Protein AF-A0A8J3ET10-F1 (afdb_monomer_lite)

Sequence (420 aa):
MDEQVLASHVDAIHGLALDAFTAERDRRVKALRAEGYKQEAAALKQHRKPTVPAWAVDQLVRAAPDEVEHLLDAAEELRSAQHRAASGRGAQGLREANRRVRELVGELRERAAELLAAAGTRPDAHLDEVEQTLFAAAVDPERHDLLRRGIFSTVLPGPGFDGLGFGGLGFGLAALPDPPAPDTDTDADTDAGADADEAVGDVTARDRDEAGVRDPLEETADGLADAAEAAAAAQAVADAAEDARRAAAKRERELEEDRTAEEQQRREEAARREEEEARSVAAEAQRRQDEARRVEEQQRQAEEEARSAAAEAQRRQDEARRVEEERRRAEDAARAADDEARQAARRRRLQRRIDAFEVALDQQRDRVQRAQERADELRTQAEAAHAEVEAARTDLADYEDDLAAARRELDELTASDERS

Structure (mmCIF, N/CA/C/O backbone):
data_AF-A0A8J3ET10-F1
#
_entry.id   AF-A0A8J3ET10-F1
#
loop_
_atom_site.group_PDB
_atom_site.id
_atom_site.type_symbol
_atom_site.label_atom_id
_atom_site.label_alt_id
_atom_site.label_comp_id
_atom_site.label_asym_id
_atom_site.label_entity_id
_atom_site.label_seq_id
_atom_site.pdbx_PDB_ins_code
_atom_site.Cartn_x
_atom_site.Cartn_y
_atom_site.Cartn_z
_atom_site.occupancy
_atom_site.B_iso_or_equiv
_atom_site.auth_seq_id
_atom_site.auth_comp_id
_atom_site.auth_asym_id
_atom_site.auth_atom_id
_atom_site.pdbx_PDB_model_num
ATOM 1 N N . MET A 1 1 ? 8.700 29.561 -2.535 1.00 58.53 1 MET A N 1
ATOM 2 C CA . MET A 1 1 ? 7.575 30.162 -3.287 1.00 58.53 1 MET A CA 1
ATOM 3 C C . MET A 1 1 ? 6.676 29.080 -3.868 1.00 58.53 1 MET A C 1
ATOM 5 O O . MET A 1 1 ? 5.470 29.199 -3.725 1.00 58.53 1 MET A O 1
ATOM 9 N N . ASP A 1 2 ? 7.239 28.003 -4.412 1.00 72.94 2 ASP A N 1
ATOM 10 C CA . ASP A 1 2 ? 6.485 26.932 -5.084 1.00 72.94 2 ASP A CA 1
ATOM 11 C C . ASP A 1 2 ? 5.490 26.168 -4.182 1.00 72.94 2 ASP A C 1
ATOM 13 O O . ASP A 1 2 ? 4.362 25.889 -4.587 1.00 72.94 2 ASP A O 1
ATOM 17 N N . GLU A 1 3 ? 5.839 25.925 -2.914 1.00 79.38 3 GLU A N 1
ATOM 18 C CA . GLU A 1 3 ? 4.948 25.261 -1.944 1.00 79.38 3 GLU A CA 1
ATOM 19 C C . GLU A 1 3 ? 3.693 26.091 -1.616 1.00 79.38 3 GLU A C 1
ATOM 21 O O . GLU A 1 3 ? 2.595 25.552 -1.492 1.00 79.38 3 GLU A O 1
ATOM 26 N N . GLN A 1 4 ? 3.826 27.419 -1.563 1.00 85.31 4 GLN A N 1
ATOM 27 C CA . GLN A 1 4 ? 2.712 28.330 -1.289 1.00 85.31 4 GLN A CA 1
ATOM 28 C C . GLN A 1 4 ? 1.758 28.437 -2.490 1.00 85.31 4 GLN A C 1
ATOM 30 O O . GLN A 1 4 ? 0.545 28.564 -2.314 1.00 85.31 4 GLN A O 1
ATOM 35 N N . VAL A 1 5 ? 2.296 28.321 -3.712 1.00 87.75 5 VAL A N 1
ATOM 36 C CA . VAL A 1 5 ? 1.501 28.237 -4.946 1.00 87.75 5 VAL A CA 1
ATOM 37 C C . VAL A 1 5 ? 0.672 26.955 -4.948 1.00 87.75 5 VAL A C 1
ATOM 39 O O . VAL A 1 5 ? -0.534 27.017 -5.193 1.00 87.75 5 VAL A O 1
ATOM 42 N N . LEU A 1 6 ? 1.274 25.806 -4.625 1.00 89.44 6 LEU A N 1
ATOM 43 C CA . LEU A 1 6 ? 0.541 24.544 -4.516 1.00 89.44 6 LEU A CA 1
ATOM 44 C C . LEU A 1 6 ? -0.531 24.608 -3.419 1.00 89.44 6 LEU A C 1
ATOM 46 O O . LEU A 1 6 ? -1.685 24.280 -3.692 1.00 89.44 6 LEU A O 1
ATOM 50 N N . ALA A 1 7 ? -0.179 25.079 -2.219 1.00 87.94 7 ALA A N 1
ATOM 51 C CA . ALA A 1 7 ? -1.101 25.181 -1.089 1.00 87.94 7 ALA A CA 1
ATOM 52 C C . ALA A 1 7 ? -2.344 26.018 -1.430 1.00 87.94 7 ALA A C 1
ATOM 54 O O . ALA A 1 7 ? -3.459 25.573 -1.183 1.00 87.94 7 ALA A O 1
ATOM 55 N N . SER A 1 8 ? -2.179 27.170 -2.091 1.00 90.50 8 SER A N 1
ATOM 56 C CA . SER A 1 8 ? -3.307 28.007 -2.529 1.00 90.50 8 SER A CA 1
ATOM 57 C C . SER A 1 8 ? -4.228 27.298 -3.532 1.00 90.50 8 SER A C 1
ATOM 59 O O . SER A 1 8 ? -5.450 27.446 -3.477 1.00 90.50 8 SER A O 1
ATOM 61 N N . HIS A 1 9 ? -3.671 26.497 -4.446 1.00 91.88 9 HIS A N 1
ATOM 62 C CA . HIS A 1 9 ? -4.475 25.743 -5.410 1.00 91.88 9 HIS A CA 1
ATOM 63 C C . HIS A 1 9 ? -5.207 24.562 -4.773 1.00 91.88 9 HIS A C 1
ATOM 65 O O . HIS A 1 9 ? -6.335 24.279 -5.175 1.00 91.88 9 HIS A O 1
ATOM 71 N N . VAL A 1 10 ? -4.577 23.886 -3.809 1.00 92.25 10 VAL A N 1
ATOM 72 C CA . VAL A 1 10 ? -5.197 22.815 -3.018 1.00 92.25 10 VAL A CA 1
ATOM 73 C C . VAL A 1 10 ? -6.337 23.383 -2.176 1.00 92.25 10 VAL A C 1
ATOM 75 O O . VAL A 1 10 ? -7.452 22.871 -2.226 1.00 92.25 10 VAL A O 1
ATOM 78 N N . ASP A 1 11 ? -6.088 24.486 -1.478 1.00 89.94 11 ASP A N 1
ATOM 79 C CA . ASP A 1 11 ? -7.085 25.162 -0.653 1.00 89.94 11 ASP A CA 1
ATOM 80 C C . ASP A 1 11 ? -8.331 25.543 -1.468 1.00 89.94 11 ASP A C 1
ATOM 82 O O . ASP A 1 11 ? -9.466 25.225 -1.109 1.00 89.94 11 ASP A O 1
ATOM 86 N N . ALA A 1 12 ? -8.110 26.105 -2.657 1.00 90.69 12 ALA A N 1
ATOM 87 C CA . ALA A 1 12 ? -9.188 26.506 -3.543 1.00 90.69 12 ALA A CA 1
ATOM 88 C C . ALA A 1 12 ? -10.020 25.340 -4.104 1.00 90.69 12 ALA A C 1
ATOM 90 O O . ALA A 1 12 ? -11.190 25.558 -4.394 1.00 90.69 12 ALA A O 1
ATOM 91 N N . ILE A 1 13 ? -9.465 24.132 -4.296 1.00 93.19 13 ILE A N 1
ATOM 92 C CA . ILE A 1 13 ? -10.267 22.980 -4.761 1.00 93.19 13 ILE A CA 1
ATOM 93 C C . ILE A 1 13 ? -11.048 22.321 -3.622 1.00 93.19 13 ILE A C 1
ATOM 95 O O . ILE A 1 13 ? -12.141 21.812 -3.862 1.00 93.19 13 ILE A O 1
ATOM 99 N N . HIS A 1 14 ? -10.517 22.353 -2.397 1.00 89.88 14 HIS A N 1
ATOM 100 C CA . HIS A 1 14 ? -11.185 21.814 -1.212 1.00 89.88 14 HIS A CA 1
ATOM 101 C C . HIS A 1 14 ? -12.276 22.756 -0.669 1.00 89.88 14 HIS A C 1
ATOM 103 O O . HIS A 1 14 ? -13.177 22.294 0.017 1.00 89.88 14 HIS A O 1
ATOM 109 N N . GLY A 1 15 ? -12.275 24.045 -1.029 1.00 88.94 15 GLY A N 1
ATOM 110 C CA . GLY A 1 15 ? -13.349 25.000 -0.702 1.00 88.94 15 GLY A CA 1
ATOM 111 C C . GLY A 1 15 ? -14.557 25.016 -1.655 1.00 88.94 15 GLY A C 1
ATOM 112 O O . GLY A 1 15 ? -15.412 25.888 -1.539 1.00 88.94 15 GLY A O 1
ATOM 113 N N . LEU A 1 16 ? -14.624 24.114 -2.640 1.00 91.44 16 LEU A N 1
ATOM 114 C CA . LEU A 1 16 ? -15.705 24.082 -3.635 1.00 91.44 16 LEU A CA 1
ATOM 115 C C . LEU A 1 16 ? -16.789 23.073 -3.275 1.00 91.44 16 LEU A C 1
ATOM 117 O O . LEU A 1 16 ? -16.562 22.139 -2.510 1.00 91.44 16 LEU A O 1
ATOM 121 N N . ALA A 1 17 ? -17.945 23.200 -3.927 1.00 89.50 17 ALA A N 1
ATOM 122 C CA . ALA A 1 17 ? -18.937 22.136 -3.950 1.00 89.50 17 ALA A CA 1
ATOM 123 C C . ALA A 1 17 ? -18.336 20.828 -4.503 1.00 89.50 17 ALA A C 1
ATOM 125 O O . ALA A 1 17 ? -17.487 20.816 -5.404 1.00 89.50 17 ALA A O 1
ATOM 126 N N . LEU A 1 18 ? -18.780 19.703 -3.943 1.00 88.44 18 LEU A N 1
ATOM 127 C CA . LEU A 1 18 ? -18.194 18.386 -4.190 1.00 88.44 18 LEU A CA 1
ATOM 128 C C . LEU A 1 18 ? -18.300 17.925 -5.660 1.00 88.44 18 LEU A C 1
ATOM 130 O O . LEU A 1 18 ? -17.478 17.140 -6.149 1.00 88.44 18 LEU A O 1
ATOM 134 N N . ASP A 1 19 ? -19.320 18.382 -6.378 1.00 89.00 19 ASP A N 1
ATOM 135 C CA . ASP A 1 19 ? -19.538 18.133 -7.804 1.00 89.00 19 ASP A CA 1
ATOM 136 C C . ASP A 1 19 ? -18.542 18.899 -8.695 1.00 89.00 19 ASP A C 1
ATOM 138 O O . ASP A 1 19 ? -18.051 18.348 -9.683 1.00 89.00 19 ASP A O 1
ATOM 142 N N . ALA A 1 20 ? -18.161 20.115 -8.299 1.00 91.94 20 ALA A N 1
ATOM 143 C CA . ALA A 1 20 ? -17.207 20.965 -9.006 1.00 91.94 20 ALA A CA 1
ATOM 144 C C . ALA A 1 20 ? -15.735 20.551 -8.806 1.00 91.94 20 ALA A C 1
ATOM 146 O O . ALA A 1 20 ? -14.889 20.894 -9.637 1.00 91.94 20 ALA A O 1
ATOM 147 N N . PHE A 1 21 ? -15.423 19.775 -7.757 1.00 93.19 21 PHE A N 1
ATOM 148 C CA . PHE A 1 21 ? -14.051 19.423 -7.355 1.00 93.19 21 PHE A CA 1
ATOM 149 C C . PHE A 1 21 ? -13.181 18.913 -8.515 1.00 93.19 21 PHE A C 1
ATOM 151 O O . PHE A 1 21 ? -12.086 19.415 -8.768 1.00 93.19 21 PHE A O 1
ATOM 158 N N . THR A 1 22 ? -13.654 17.901 -9.251 1.00 92.50 22 THR A N 1
ATOM 159 C CA . THR A 1 22 ? -12.851 17.260 -10.306 1.00 92.50 22 THR A CA 1
ATOM 160 C C . THR A 1 22 ? -12.642 18.182 -11.504 1.00 92.50 22 THR A C 1
ATOM 162 O O . THR A 1 22 ? -11.531 18.250 -12.033 1.00 92.50 22 THR A O 1
ATOM 165 N N . ALA A 1 23 ? -13.686 18.908 -11.909 1.00 93.75 23 ALA A N 1
ATOM 166 C CA . ALA A 1 23 ? -13.615 19.831 -13.035 1.00 93.75 23 ALA A CA 1
ATOM 167 C C . ALA A 1 23 ? -12.631 20.976 -12.751 1.00 93.75 23 ALA A C 1
ATOM 169 O O . ALA A 1 23 ? -11.785 21.291 -13.593 1.00 93.75 23 ALA A O 1
ATOM 170 N N . GLU A 1 24 ? -12.687 21.547 -11.547 1.00 94.88 24 GLU A N 1
ATOM 171 C CA . GLU A 1 24 ? -11.827 22.664 -11.167 1.00 94.88 24 GLU A CA 1
ATOM 172 C C . GLU A 1 24 ? -10.382 22.222 -10.888 1.00 94.88 24 GLU A C 1
ATOM 174 O O . GLU A 1 24 ? -9.445 22.898 -11.321 1.00 94.88 24 GLU A O 1
ATOM 179 N N . ARG A 1 25 ? -10.166 21.037 -10.292 1.00 95.56 25 ARG A N 1
ATOM 180 C CA . ARG A 1 25 ? -8.825 20.436 -10.175 1.00 95.56 25 ARG A CA 1
ATOM 181 C C . ARG A 1 25 ? -8.172 20.290 -11.546 1.00 95.56 25 ARG A C 1
ATOM 183 O O . ARG A 1 25 ? -7.037 20.718 -11.740 1.00 95.56 25 ARG A O 1
ATOM 190 N N . ASP A 1 26 ? -8.879 19.720 -12.518 1.00 95.31 26 ASP A N 1
ATOM 191 C CA . ASP A 1 26 ? -8.319 19.486 -13.850 1.00 95.31 26 ASP A CA 1
ATOM 192 C C . ASP A 1 26 ? -8.077 20.801 -14.615 1.00 95.31 26 ASP A C 1
ATOM 194 O O . ASP A 1 26 ? -7.098 20.910 -15.363 1.00 95.31 26 ASP A O 1
ATOM 198 N N . ARG A 1 27 ? -8.917 21.825 -14.401 1.00 95.94 27 ARG A N 1
ATOM 199 C CA . ARG A 1 27 ? -8.700 23.185 -14.919 1.00 95.94 27 ARG A CA 1
ATOM 200 C C . ARG A 1 27 ? -7.423 23.805 -14.346 1.00 95.94 27 ARG A C 1
ATOM 202 O O . ARG A 1 27 ? -6.592 24.295 -15.110 1.00 95.94 27 ARG A O 1
ATOM 209 N N . ARG A 1 28 ? -7.233 23.733 -13.029 1.00 95.12 28 ARG A N 1
ATOM 210 C CA . ARG A 1 28 ? -6.059 24.275 -12.324 1.00 95.12 28 ARG A CA 1
ATOM 211 C C . ARG A 1 28 ? -4.771 23.535 -12.664 1.00 95.12 28 ARG A C 1
ATOM 213 O O . ARG A 1 28 ? -3.750 24.166 -12.904 1.00 95.12 28 ARG A O 1
ATOM 220 N N . VAL A 1 29 ? -4.826 22.210 -12.811 1.00 95.88 29 VAL A N 1
ATOM 221 C CA . VAL A 1 29 ? -3.693 21.406 -13.303 1.00 95.88 29 VAL A CA 1
ATOM 222 C C . VAL A 1 29 ? -3.265 21.849 -14.707 1.00 95.88 29 VAL A C 1
ATOM 224 O O . VAL A 1 29 ? -2.071 21.880 -15.006 1.00 95.88 29 VAL A O 1
ATOM 227 N N . LYS A 1 30 ? -4.213 22.196 -15.591 1.00 95.19 30 LYS A N 1
ATOM 228 C CA . LYS A 1 30 ? -3.888 22.747 -16.918 1.00 95.19 30 LYS A CA 1
ATOM 229 C C . LYS A 1 30 ? -3.259 24.140 -16.821 1.00 95.19 30 LYS A C 1
ATOM 231 O O . LYS A 1 30 ? -2.284 24.377 -17.530 1.00 95.19 30 LYS A O 1
ATOM 236 N N . ALA A 1 31 ? -3.771 25.012 -15.950 1.00 93.25 31 ALA A N 1
ATOM 237 C CA . ALA A 1 31 ? -3.221 26.353 -15.725 1.00 93.25 31 ALA A CA 1
ATOM 238 C C . ALA A 1 31 ? -1.775 26.299 -15.201 1.00 93.25 31 ALA A C 1
ATOM 240 O O . ALA A 1 31 ? -0.874 26.822 -15.851 1.00 93.25 31 ALA A O 1
ATOM 241 N N . LEU A 1 32 ? -1.520 25.528 -14.138 1.00 94.25 32 LEU A N 1
ATOM 242 C CA . LEU A 1 32 ? -0.175 25.342 -13.576 1.00 94.25 32 LEU A CA 1
ATOM 243 C C . LEU A 1 32 ? 0.825 24.795 -14.609 1.00 94.25 32 LEU A C 1
ATOM 245 O O . LEU A 1 32 ? 1.975 25.222 -14.664 1.00 94.25 32 LEU A O 1
ATOM 249 N N . ARG A 1 33 ? 0.394 23.887 -15.497 1.00 93.88 33 ARG A N 1
ATOM 250 C CA . ARG A 1 33 ? 1.247 23.393 -16.596 1.00 93.88 33 ARG A CA 1
ATOM 251 C C . ARG A 1 33 ? 1.573 24.462 -17.632 1.00 93.88 33 ARG A C 1
ATOM 253 O O . ARG A 1 33 ? 2.676 24.427 -18.173 1.00 93.88 33 ARG A O 1
ATOM 260 N N . ALA A 1 34 ? 0.628 25.350 -17.933 1.00 94.00 34 ALA A N 1
ATOM 261 C CA . ALA A 1 34 ? 0.840 26.457 -18.862 1.00 94.00 34 ALA A CA 1
ATOM 262 C C . ALA A 1 34 ? 1.804 27.504 -18.280 1.00 94.00 34 ALA A C 1
ATOM 264 O O . ALA A 1 34 ? 2.605 28.069 -19.017 1.00 94.00 34 ALA A O 1
ATOM 265 N N . GLU A 1 35 ? 1.774 27.692 -16.961 1.00 92.12 35 GLU A N 1
ATOM 266 C CA . GLU A 1 35 ? 2.639 28.616 -16.216 1.00 92.12 35 GLU A CA 1
ATOM 267 C C . GLU A 1 35 ? 4.039 28.045 -15.911 1.00 92.12 35 GLU A C 1
ATOM 269 O O . GLU A 1 35 ? 4.912 28.762 -15.435 1.00 92.12 35 GLU A O 1
ATOM 274 N N . GLY A 1 36 ? 4.292 26.768 -16.226 1.00 92.69 36 GLY A N 1
ATOM 275 C CA . GLY A 1 36 ? 5.598 26.120 -16.044 1.00 92.69 36 GLY A CA 1
ATOM 276 C C . GLY A 1 36 ? 5.766 25.347 -14.729 1.00 92.69 36 GLY A C 1
ATOM 277 O O . GLY A 1 36 ? 6.753 24.622 -14.584 1.00 92.69 36 GLY A O 1
ATOM 278 N N . TYR A 1 37 ? 4.775 25.396 -13.836 1.00 93.88 37 TYR A N 1
ATOM 279 C CA . TYR A 1 37 ? 4.710 24.690 -12.549 1.00 93.88 37 TYR A CA 1
ATOM 280 C C . TYR A 1 37 ? 4.349 23.204 -12.716 1.00 93.88 37 TYR A C 1
ATOM 282 O O . TYR A 1 37 ? 3.258 22.727 -12.384 1.00 93.88 37 TYR A O 1
ATOM 290 N N . LYS A 1 38 ? 5.255 22.438 -13.340 1.00 91.44 38 LYS A N 1
ATOM 291 C CA . LYS A 1 38 ? 5.014 21.026 -13.694 1.00 91.44 38 LYS A CA 1
ATOM 292 C C . LYS A 1 38 ? 4.931 20.105 -12.474 1.00 91.44 38 LYS A C 1
ATOM 294 O O . LYS A 1 38 ? 4.185 19.124 -12.536 1.00 91.44 38 LYS A O 1
ATOM 299 N N . GLN A 1 39 ? 5.695 20.380 -11.416 1.00 90.69 39 GLN A N 1
ATOM 300 C CA . GLN A 1 39 ? 5.742 19.533 -10.219 1.00 90.69 39 GLN A CA 1
ATOM 301 C C . GLN A 1 39 ? 4.486 19.739 -9.366 1.00 90.69 39 GLN A C 1
ATOM 303 O O . GLN A 1 39 ? 3.831 18.777 -8.974 1.00 90.69 39 GLN A O 1
ATOM 308 N N . GLU A 1 40 ? 4.072 20.988 -9.207 1.00 91.19 40 GLU A N 1
ATOM 309 C CA . GLU A 1 40 ? 2.880 21.440 -8.494 1.00 91.19 40 GLU A CA 1
ATOM 310 C C . GLU A 1 40 ? 1.622 20.957 -9.218 1.00 91.19 40 GLU A C 1
ATOM 312 O O . GLU A 1 40 ? 0.703 20.435 -8.596 1.00 91.19 40 GLU A O 1
ATOM 317 N N . ALA A 1 41 ? 1.597 21.022 -10.554 1.00 91.81 41 ALA A N 1
ATOM 318 C CA . ALA A 1 41 ? 0.510 20.446 -11.339 1.00 91.81 41 ALA A CA 1
ATOM 319 C C . ALA A 1 41 ? 0.403 18.920 -11.173 1.00 91.81 41 ALA A C 1
ATOM 321 O O . ALA A 1 41 ? -0.697 18.365 -11.224 1.00 91.81 41 ALA A O 1
ATOM 322 N N . ALA A 1 42 ? 1.534 18.220 -11.025 1.00 92.69 42 ALA A N 1
ATOM 323 C CA . ALA A 1 42 ? 1.536 16.785 -10.763 1.00 92.69 42 ALA A CA 1
ATOM 324 C C . ALA A 1 42 ? 1.041 16.482 -9.342 1.00 92.69 42 ALA A C 1
ATOM 326 O O . ALA A 1 42 ? 0.200 15.598 -9.193 1.00 92.69 42 ALA A O 1
ATOM 327 N N . ALA A 1 43 ? 1.491 17.246 -8.343 1.00 91.81 43 ALA A N 1
ATOM 328 C CA . ALA A 1 43 ? 1.051 17.135 -6.956 1.00 91.81 43 ALA A CA 1
ATOM 329 C C . ALA A 1 43 ? -0.452 17.430 -6.810 1.00 91.81 43 ALA A C 1
ATOM 331 O O . ALA A 1 43 ? -1.191 16.588 -6.309 1.00 91.81 43 ALA A O 1
ATOM 332 N N . LEU A 1 44 ? -0.951 18.538 -7.373 1.00 92.44 44 LEU A N 1
ATOM 333 C CA . LEU A 1 44 ? -2.375 18.897 -7.359 1.00 92.44 44 LEU A CA 1
ATOM 334 C C . LEU A 1 44 ? -3.253 17.811 -8.002 1.00 92.44 44 LEU A C 1
ATOM 336 O O . LEU A 1 44 ? -4.350 17.525 -7.529 1.00 92.44 44 LEU A O 1
ATOM 340 N N . LYS A 1 45 ? -2.765 17.152 -9.062 1.00 92.69 45 LYS A N 1
ATOM 341 C CA . LYS A 1 45 ? -3.486 16.049 -9.716 1.00 92.69 45 LYS A CA 1
ATOM 342 C C . LYS A 1 45 ? -3.618 14.808 -8.820 1.00 92.69 45 LYS A C 1
ATOM 344 O O . LYS A 1 45 ? -4.540 14.020 -9.033 1.00 92.69 45 LYS A O 1
ATOM 349 N N . GLN A 1 46 ? -2.725 14.619 -7.846 1.00 93.31 46 GLN A N 1
ATOM 350 C CA . GLN A 1 46 ? -2.784 13.498 -6.902 1.00 93.31 46 GLN A CA 1
ATOM 351 C C . GLN A 1 46 ? -3.853 13.687 -5.817 1.00 93.31 46 GLN A C 1
ATOM 353 O O . GLN A 1 46 ? -4.268 12.693 -5.219 1.00 93.31 46 GLN A O 1
ATOM 358 N N . HIS A 1 47 ? -4.360 14.911 -5.607 1.00 90.94 47 HIS A N 1
ATOM 359 C CA . HIS A 1 47 ? -5.473 15.147 -4.688 1.00 90.94 47 HIS A CA 1
ATOM 360 C C . HIS A 1 47 ? -6.733 14.427 -5.181 1.00 90.94 47 HIS A C 1
ATOM 362 O O . HIS A 1 47 ? -7.234 14.631 -6.301 1.00 90.94 47 HIS A O 1
ATOM 368 N N . ARG A 1 48 ? -7.216 13.521 -4.330 1.00 90.38 48 ARG A N 1
ATOM 369 C CA . ARG A 1 48 ? -8.417 12.724 -4.568 1.00 90.38 48 ARG A CA 1
ATOM 370 C C . ARG A 1 48 ? -9.651 13.543 -4.233 1.00 90.38 48 ARG A C 1
ATOM 372 O O . ARG A 1 48 ? -9.607 14.416 -3.376 1.00 90.38 48 ARG A O 1
ATOM 379 N N . LYS A 1 49 ? -10.753 13.223 -4.912 1.00 89.44 49 LYS A N 1
ATOM 380 C CA . LYS A 1 49 ? -12.056 13.786 -4.572 1.00 89.44 49 LYS A CA 1
ATOM 381 C C . LYS A 1 49 ? -12.415 13.354 -3.141 1.00 89.44 49 LYS A C 1
ATOM 383 O O . LYS A 1 49 ? -12.379 12.145 -2.896 1.00 89.44 49 LYS A O 1
ATOM 388 N N . PRO A 1 50 ? -12.737 14.294 -2.236 1.00 92.19 50 PRO A N 1
ATOM 389 C CA . PRO A 1 50 ? -13.143 13.957 -0.881 1.00 92.19 50 PRO A CA 1
ATOM 390 C C . PRO A 1 50 ? -14.409 13.099 -0.868 1.00 92.19 50 PRO A C 1
ATOM 392 O O . PRO A 1 50 ? -15.275 13.223 -1.737 1.00 92.19 50 PRO A O 1
ATOM 395 N N . THR A 1 51 ? -14.540 12.231 0.131 1.00 93.69 51 THR A N 1
ATOM 396 C CA . THR A 1 51 ? -15.843 11.649 0.489 1.00 93.69 51 THR A CA 1
ATOM 397 C C . THR A 1 51 ? -16.782 12.742 1.003 1.00 93.69 51 THR A C 1
ATOM 399 O O . THR A 1 51 ? -16.311 13.748 1.521 1.00 93.69 51 THR A O 1
ATOM 402 N N . VAL A 1 52 ? -18.097 12.540 0.924 1.00 94.38 52 VAL A N 1
ATOM 403 C CA . VAL A 1 52 ? -19.099 13.506 1.415 1.00 94.38 52 VAL A CA 1
ATOM 404 C C . VAL A 1 52 ? -18.845 13.992 2.861 1.00 94.38 52 VAL A C 1
ATOM 406 O O . VAL A 1 52 ? -18.810 15.204 3.059 1.00 94.38 52 VAL A O 1
ATOM 409 N N . PRO A 1 53 ? -18.600 13.120 3.860 1.00 93.81 53 PRO A N 1
ATOM 410 C CA . PRO A 1 53 ? -18.314 13.578 5.222 1.00 93.81 53 PRO A CA 1
ATOM 411 C C . PRO A 1 53 ? -16.947 14.268 5.354 1.00 93.81 53 PRO A C 1
ATOM 413 O O . PRO A 1 53 ? -16.839 15.269 6.052 1.00 93.81 53 PRO A O 1
ATOM 416 N N . ALA A 1 54 ? -15.921 13.822 4.618 1.00 93.50 54 ALA A N 1
ATOM 417 C CA . ALA A 1 54 ? -14.633 14.529 4.552 1.00 93.50 54 ALA A CA 1
ATOM 418 C C . ALA A 1 54 ? -14.779 15.949 3.976 1.00 93.50 54 ALA A C 1
ATOM 420 O O . ALA A 1 54 ? -14.221 16.897 4.514 1.00 93.50 54 ALA A O 1
ATOM 421 N N . TRP A 1 55 ? -15.586 16.107 2.923 1.00 95.62 55 TRP A N 1
ATOM 422 C CA . TRP A 1 55 ? -15.919 17.412 2.357 1.00 95.62 55 TRP A CA 1
ATOM 423 C C . TRP A 1 55 ? -16.650 18.298 3.371 1.00 95.62 55 TRP A C 1
ATOM 425 O O . TRP A 1 55 ? -16.355 19.486 3.456 1.00 95.62 55 TRP A O 1
ATOM 435 N N . ALA A 1 56 ? -17.567 17.735 4.164 1.00 95.12 56 ALA A N 1
ATOM 436 C CA . ALA A 1 56 ? -18.269 18.488 5.200 1.00 95.12 56 ALA A CA 1
ATOM 437 C C . ALA A 1 56 ? -17.308 19.004 6.284 1.00 95.12 56 ALA A C 1
ATOM 439 O O . ALA A 1 56 ? -17.433 20.154 6.695 1.00 95.12 56 ALA A O 1
ATOM 440 N N . VAL A 1 57 ? -16.314 18.204 6.687 1.00 94.88 57 VAL A N 1
ATOM 441 C CA . VAL A 1 57 ? -15.246 18.636 7.609 1.00 94.88 57 VAL A CA 1
ATOM 442 C C . VAL A 1 57 ? -14.369 19.722 6.972 1.00 94.88 57 VAL A C 1
ATOM 444 O O . VAL A 1 57 ? -14.106 20.734 7.617 1.00 94.88 57 VAL A O 1
ATOM 447 N N . ASP A 1 58 ? -13.975 19.573 5.701 1.00 94.69 58 ASP A N 1
ATOM 448 C CA . ASP A 1 58 ? -13.226 20.608 4.966 1.00 94.69 58 ASP A CA 1
ATOM 449 C C . ASP A 1 58 ? -13.991 21.942 4.934 1.00 94.69 58 ASP A C 1
ATOM 451 O O . ASP A 1 58 ? -13.400 23.003 5.132 1.00 94.69 58 ASP A O 1
ATOM 455 N N . GLN A 1 59 ? -15.307 21.905 4.692 1.00 94.62 59 GLN A N 1
ATOM 456 C CA . GLN A 1 59 ? -16.144 23.107 4.698 1.00 94.62 59 GLN A CA 1
ATOM 457 C C . GLN A 1 59 ? -16.320 23.688 6.098 1.00 94.62 59 GLN A C 1
ATOM 459 O O . GLN A 1 59 ? -16.334 24.906 6.247 1.00 94.62 59 GLN A O 1
ATOM 464 N N . LEU A 1 60 ? -16.440 22.843 7.119 1.00 94.56 60 LEU A N 1
ATOM 465 C CA . LEU A 1 60 ? -16.612 23.267 8.503 1.00 94.56 60 LEU A CA 1
ATOM 466 C C . LEU A 1 60 ? -15.419 24.102 8.981 1.00 94.56 60 LEU A C 1
ATOM 468 O O . LEU A 1 60 ? -15.614 25.197 9.494 1.00 94.56 60 LEU A O 1
ATOM 472 N N . VAL A 1 61 ? -14.194 23.645 8.710 1.00 94.38 61 VAL A N 1
ATOM 473 C CA . VAL A 1 61 ? -12.954 24.373 9.043 1.00 94.38 61 VAL A CA 1
ATOM 474 C C . VAL A 1 61 ? -12.893 25.743 8.355 1.00 94.38 61 VAL A C 1
ATOM 476 O O . VAL A 1 61 ? -12.314 26.686 8.885 1.00 94.38 61 VAL A O 1
ATOM 479 N N . ARG A 1 62 ? -13.518 25.881 7.181 1.00 92.81 62 ARG A N 1
ATOM 480 C CA . ARG A 1 62 ? -13.553 27.133 6.406 1.00 92.81 62 ARG A CA 1
ATOM 481 C C . ARG A 1 62 ? -14.672 28.072 6.839 1.00 92.81 62 ARG A C 1
ATOM 483 O O . ARG A 1 62 ? -14.500 29.286 6.797 1.00 92.81 62 ARG A O 1
ATOM 490 N N . ALA A 1 63 ? -15.826 27.515 7.188 1.00 93.94 63 ALA A N 1
ATOM 491 C CA . ALA A 1 63 ? -17.023 28.265 7.543 1.00 93.94 63 ALA A CA 1
ATOM 492 C C . ALA A 1 63 ? -17.047 28.680 9.021 1.00 93.94 63 ALA A C 1
ATOM 494 O O . ALA A 1 63 ? -17.704 29.665 9.351 1.00 93.94 63 ALA A O 1
ATOM 495 N N . ALA A 1 64 ? -16.360 27.924 9.880 1.00 93.88 64 ALA A N 1
ATOM 496 C CA . ALA A 1 64 ? -16.376 28.050 11.334 1.00 93.88 64 ALA A CA 1
ATOM 497 C C . ALA A 1 64 ? -14.966 27.817 11.941 1.00 93.88 64 ALA A C 1
ATOM 499 O O . ALA A 1 64 ? -14.776 26.891 12.736 1.00 93.88 64 ALA A O 1
ATOM 500 N N . PRO A 1 65 ? -13.932 28.584 11.521 1.00 94.69 65 PRO A N 1
ATOM 501 C CA . PRO A 1 65 ? -12.560 28.370 11.990 1.00 94.69 65 PRO A CA 1
ATOM 502 C C . PRO A 1 65 ? -12.405 28.625 13.495 1.00 94.69 65 PRO A C 1
ATOM 504 O O . PRO A 1 65 ? -11.666 27.901 14.159 1.00 94.69 65 PRO A O 1
ATOM 507 N N . ASP A 1 66 ? -13.125 29.608 14.040 1.00 95.88 66 ASP A N 1
ATOM 508 C CA . ASP A 1 66 ? -13.057 29.963 15.461 1.00 95.88 66 ASP A CA 1
ATOM 509 C C . ASP A 1 66 ? -13.667 28.852 16.331 1.00 95.88 66 ASP A C 1
ATOM 511 O O . ASP A 1 66 ? -13.115 28.481 17.364 1.00 95.88 66 ASP A O 1
ATOM 515 N N . GLU A 1 67 ? -14.775 28.253 15.893 1.00 95.19 67 GLU A N 1
ATOM 516 C CA . GLU A 1 67 ? -15.413 27.126 16.571 1.00 95.19 67 GLU A CA 1
ATOM 517 C C . GLU A 1 67 ? -14.549 25.856 16.530 1.00 95.19 67 GLU A C 1
ATOM 519 O O . GLU A 1 67 ? -14.509 25.100 17.505 1.00 95.19 67 GLU A O 1
ATOM 524 N N . VAL A 1 68 ? -13.815 25.633 15.434 1.00 95.69 68 VAL A N 1
ATOM 525 C CA . VAL A 1 68 ? -12.826 24.548 15.347 1.00 95.69 68 VAL A CA 1
ATOM 526 C C . VAL A 1 68 ? -11.659 24.789 16.305 1.00 95.69 68 VAL A C 1
ATOM 528 O O . VAL A 1 68 ? -11.258 23.854 16.996 1.00 95.69 68 VAL A O 1
ATOM 531 N N . GLU A 1 69 ? -11.138 26.013 16.415 1.00 95.19 69 GLU A N 1
ATOM 532 C CA . GLU A 1 69 ? -10.098 26.315 17.409 1.00 95.19 69 GLU A CA 1
ATOM 533 C C . GLU A 1 69 ? -10.617 26.151 18.841 1.00 95.19 69 GLU A C 1
ATOM 535 O O . GLU A 1 69 ? -9.936 25.536 19.658 1.00 95.19 69 GLU A O 1
ATOM 540 N N . HIS A 1 70 ? -11.856 26.559 19.140 1.00 96.06 70 HIS A N 1
ATOM 541 C CA . HIS A 1 70 ? -12.457 26.296 20.450 1.00 96.06 70 HIS A CA 1
ATOM 542 C C . HIS A 1 70 ? -12.506 24.795 20.783 1.00 96.06 70 HIS A C 1
ATOM 544 O O . HIS A 1 70 ? -12.268 24.420 21.934 1.00 96.06 70 HIS A O 1
ATOM 550 N N . LEU A 1 71 ? -12.796 23.927 19.801 1.00 95.75 71 LEU A N 1
ATOM 551 C CA . LEU A 1 71 ? -12.734 22.469 19.978 1.00 95.75 71 LEU A CA 1
ATOM 552 C C . LEU A 1 71 ? -11.313 22.001 20.311 1.00 95.75 71 LEU A C 1
ATOM 554 O O . LEU A 1 71 ? -11.140 21.185 21.218 1.00 95.75 71 LEU A O 1
ATOM 558 N N . LEU A 1 72 ? -10.307 22.508 19.598 1.00 94.88 72 LEU A N 1
ATOM 559 C CA . LEU A 1 72 ? -8.905 22.140 19.810 1.00 94.88 72 LEU A CA 1
ATOM 560 C C . LEU A 1 72 ? -8.368 22.634 21.164 1.00 94.88 72 LEU A C 1
ATOM 562 O O . LEU A 1 72 ? -7.621 21.911 21.827 1.00 94.88 72 LEU A O 1
ATOM 566 N N . ASP A 1 73 ? -8.792 23.814 21.611 1.00 95.19 73 ASP A N 1
ATOM 567 C CA . ASP A 1 73 ? -8.467 24.343 22.937 1.00 95.19 73 ASP A CA 1
ATOM 568 C C . ASP A 1 73 ? -9.107 23.486 24.040 1.00 95.19 73 ASP A C 1
ATOM 570 O O . ASP A 1 73 ? -8.427 23.045 24.972 1.00 95.19 73 ASP A O 1
ATOM 574 N N . ALA A 1 74 ? -10.395 23.150 23.901 1.00 95.19 74 ALA A N 1
ATOM 575 C CA . ALA A 1 74 ? -11.095 22.271 24.839 1.00 95.19 74 ALA A CA 1
ATOM 576 C C . ALA A 1 74 ? -10.488 20.855 24.892 1.00 95.19 74 ALA A C 1
ATOM 578 O O . ALA A 1 74 ? -10.446 20.224 25.953 1.00 95.19 74 ALA A O 1
ATOM 579 N N . ALA A 1 75 ? -9.986 20.352 23.764 1.00 94.00 75 ALA A N 1
ATOM 580 C CA . ALA A 1 75 ? -9.246 19.098 23.679 1.00 94.00 75 ALA A CA 1
ATOM 581 C C . ALA A 1 75 ? -7.936 19.122 24.486 1.00 94.00 75 ALA A C 1
ATOM 583 O O . ALA A 1 75 ? -7.628 18.172 25.217 1.00 94.00 75 ALA A O 1
ATOM 584 N N . GLU A 1 76 ? -7.173 20.214 24.408 1.00 93.56 76 GLU A N 1
ATOM 585 C CA . GLU A 1 76 ? -5.937 20.369 25.179 1.00 93.56 76 GLU A CA 1
ATOM 586 C C . GLU A 1 76 ? -6.223 20.532 26.684 1.00 93.56 76 GLU A C 1
ATOM 588 O O . GLU A 1 76 ? -5.529 19.953 27.533 1.00 93.56 76 GLU A O 1
ATOM 593 N N . GLU A 1 77 ? -7.303 21.236 27.038 1.00 93.06 77 GLU A N 1
ATOM 594 C CA . GLU A 1 77 ? -7.800 21.309 28.415 1.00 93.06 77 GLU A CA 1
ATOM 595 C C . GLU A 1 77 ? -8.199 19.932 28.957 1.00 93.06 77 GLU A C 1
ATOM 597 O O . GLU A 1 77 ? -7.849 19.590 30.095 1.00 93.06 77 GLU A O 1
ATOM 602 N N . LEU A 1 78 ? -8.880 19.117 28.143 1.00 92.62 78 LEU A N 1
ATOM 603 C CA . LEU A 1 78 ? -9.249 17.744 28.480 1.00 92.62 78 LEU A CA 1
ATOM 604 C C . LEU A 1 78 ? -8.013 16.886 28.741 1.00 92.62 78 LEU A C 1
ATOM 606 O O . LEU A 1 78 ? -7.956 16.205 29.770 1.00 92.62 78 LEU A O 1
ATOM 610 N N . ARG A 1 79 ? -6.991 16.954 27.883 1.00 90.44 79 ARG A N 1
ATOM 611 C CA . ARG A 1 79 ? -5.736 16.221 28.106 1.00 90.44 79 ARG A CA 1
ATOM 612 C C . ARG A 1 79 ? -5.034 16.677 29.381 1.00 90.44 79 ARG A C 1
ATOM 614 O O . ARG A 1 79 ? -4.605 15.857 30.196 1.00 90.44 79 ARG A O 1
ATOM 621 N N . SER A 1 80 ? -4.973 17.986 29.602 1.00 90.62 80 SER A N 1
ATOM 622 C CA . SER A 1 80 ? -4.416 18.565 30.824 1.00 90.62 80 SER A CA 1
ATOM 623 C C . SER A 1 80 ? -5.177 18.087 32.069 1.00 90.62 80 SER A C 1
ATOM 625 O O . SER A 1 80 ? -4.571 17.781 33.101 1.00 90.62 80 SER A O 1
ATOM 627 N N . ALA A 1 81 ? -6.505 17.970 31.986 1.00 90.56 81 ALA A N 1
ATOM 628 C CA . ALA A 1 81 ? -7.343 17.439 33.056 1.00 90.56 81 ALA A CA 1
ATOM 629 C 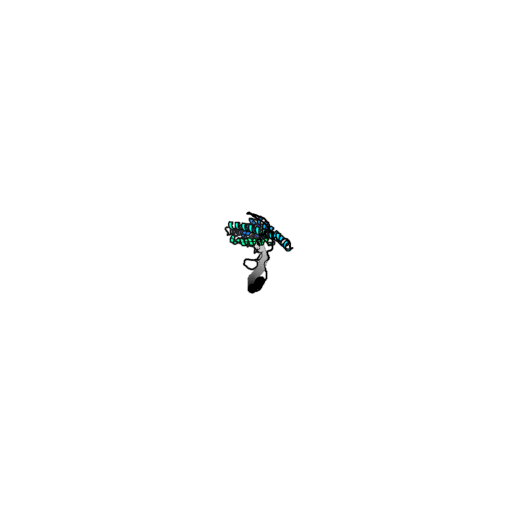C . ALA A 1 81 ? -7.126 15.934 33.287 1.00 90.56 81 ALA A C 1
ATOM 631 O O . ALA A 1 81 ? -7.062 15.517 34.443 1.00 90.56 81 ALA A O 1
ATOM 632 N N . GLN A 1 82 ? -6.947 15.134 32.231 1.00 88.81 82 GLN A N 1
ATOM 633 C CA . GLN A 1 82 ? -6.599 13.710 32.327 1.00 88.81 82 GLN A CA 1
ATOM 634 C C . GLN A 1 82 ? -5.251 13.505 33.028 1.00 88.81 82 GLN A C 1
ATOM 636 O O . GLN A 1 82 ? -5.148 12.675 33.933 1.00 88.81 82 GLN A O 1
ATOM 641 N N . HIS A 1 83 ? -4.238 14.305 32.682 1.00 88.81 83 HIS A N 1
ATOM 642 C CA . HIS A 1 83 ? -2.920 14.233 33.317 1.00 88.81 83 HIS A CA 1
ATOM 643 C C . HIS A 1 83 ? -2.981 14.565 34.820 1.00 88.81 83 HIS A C 1
ATOM 645 O O . HIS A 1 83 ? -2.385 13.872 35.648 1.00 88.81 83 HIS A O 1
ATOM 651 N N . ARG A 1 84 ? -3.771 15.579 35.203 1.00 86.94 84 ARG A N 1
ATOM 652 C CA . ARG A 1 84 ? -4.023 15.904 36.619 1.00 86.94 84 ARG A CA 1
ATOM 653 C C . ARG A 1 84 ? -4.788 14.789 37.339 1.00 86.94 84 ARG A C 1
ATOM 655 O O . ARG A 1 84 ? -4.393 14.401 38.440 1.00 86.94 84 ARG A O 1
ATOM 662 N N . ALA A 1 85 ? -5.826 14.240 36.705 1.00 86.31 85 ALA A N 1
ATOM 663 C CA . ALA A 1 85 ? -6.645 13.160 37.255 1.00 86.31 85 ALA A CA 1
ATOM 664 C C . ALA A 1 85 ? -5.840 11.877 37.505 1.00 86.31 85 ALA A C 1
ATOM 666 O O . ALA A 1 85 ? -6.047 11.228 38.530 1.00 86.31 85 ALA A O 1
ATOM 667 N N . ALA A 1 86 ? -4.863 11.564 36.646 1.00 84.75 86 ALA A N 1
ATOM 668 C CA . ALA A 1 86 ? -3.929 10.453 36.847 1.00 84.75 86 ALA A CA 1
ATOM 669 C C . ALA A 1 86 ? -3.093 10.591 38.137 1.00 84.75 86 ALA A C 1
ATOM 671 O O . ALA A 1 86 ? -2.648 9.594 38.697 1.00 84.75 86 ALA A O 1
ATOM 672 N N . SER A 1 87 ? -2.934 11.813 38.656 1.00 82.31 87 SER A N 1
ATOM 673 C CA . SER A 1 87 ? -2.265 12.103 39.934 1.00 82.31 87 SER A CA 1
ATOM 674 C C . SER A 1 87 ? -3.221 12.089 41.144 1.00 82.31 87 SER A C 1
ATOM 676 O O . SER A 1 87 ? -2.869 12.571 42.221 1.00 82.31 87 SER A O 1
ATOM 678 N N . GLY A 1 88 ? -4.453 11.588 40.981 1.00 77.75 88 GLY A N 1
ATOM 679 C CA . GLY A 1 88 ? -5.452 11.451 42.050 1.00 77.75 88 GLY A CA 1
ATOM 680 C C . GLY A 1 88 ? -6.199 12.740 42.422 1.00 77.75 88 GLY A C 1
ATOM 681 O O . GLY A 1 88 ? -6.946 12.755 43.398 1.00 77.75 88 GLY A O 1
ATOM 682 N N . ARG A 1 89 ? -6.027 13.832 41.664 1.00 71.88 89 ARG A N 1
ATOM 683 C CA . ARG A 1 89 ? -6.719 15.119 41.871 1.00 71.88 89 ARG A CA 1
ATOM 684 C C . ARG A 1 89 ? -7.450 15.536 40.593 1.00 71.88 89 ARG A C 1
ATOM 686 O O . ARG A 1 89 ? -6.878 15.468 39.518 1.00 71.88 89 ARG A O 1
ATOM 693 N N . GLY A 1 90 ? -8.682 16.046 40.690 1.00 76.69 90 GLY A N 1
ATOM 694 C CA . GLY A 1 90 ? -9.328 16.730 39.554 1.00 76.69 90 GLY A CA 1
ATOM 695 C C . GLY A 1 90 ? -10.380 15.942 38.761 1.00 76.69 90 GLY A C 1
ATOM 696 O O . GLY A 1 90 ? -10.624 16.270 37.603 1.00 76.69 90 GLY A O 1
ATOM 697 N N . ALA A 1 91 ? -11.068 14.973 39.377 1.00 83.69 91 ALA A N 1
ATOM 698 C CA . ALA A 1 91 ? -12.200 14.269 38.752 1.00 83.69 91 ALA A CA 1
ATOM 699 C C . ALA A 1 91 ? -13.330 15.211 38.276 1.00 83.69 91 ALA A C 1
ATOM 701 O O . ALA A 1 91 ? -14.009 14.929 37.292 1.00 83.69 91 ALA A O 1
ATOM 702 N N . GLN A 1 92 ? -13.544 16.345 38.953 1.00 86.25 92 GLN A N 1
ATOM 703 C CA . GLN A 1 92 ? -14.508 17.362 38.518 1.00 86.25 92 GLN A CA 1
ATOM 704 C C . GLN A 1 92 ? -14.045 18.095 37.251 1.00 86.25 92 GLN A C 1
ATOM 706 O O . GLN A 1 92 ? -14.811 18.165 36.296 1.00 86.25 92 GLN A O 1
ATOM 711 N N . GLY A 1 93 ? -12.789 18.552 37.206 1.00 88.00 93 GLY A N 1
ATOM 712 C CA . GLY A 1 93 ? -12.230 19.215 36.022 1.00 88.00 93 GLY A CA 1
ATOM 713 C C . GLY A 1 93 ? -12.169 18.297 34.797 1.00 88.00 93 GLY A C 1
ATOM 714 O O . GLY A 1 93 ? -12.394 18.749 33.683 1.00 88.00 93 GLY A O 1
ATOM 715 N N . LEU A 1 94 ? -11.950 16.991 34.997 1.00 90.06 94 LEU A N 1
ATOM 716 C CA . LEU A 1 94 ? -12.030 16.003 33.918 1.00 90.06 94 LEU A CA 1
ATOM 717 C C . LEU A 1 94 ? -13.455 15.868 33.355 1.00 90.06 94 LEU A C 1
ATOM 719 O O . LEU A 1 94 ? -13.633 15.804 32.140 1.00 90.06 94 LEU A O 1
ATOM 723 N N . ARG A 1 95 ? -14.474 15.833 34.226 1.00 89.38 95 ARG A N 1
ATOM 724 C CA . ARG A 1 95 ? -15.884 15.774 33.801 1.00 89.38 95 ARG A CA 1
ATOM 725 C C . ARG A 1 95 ? -16.298 17.027 33.033 1.00 89.38 95 ARG A C 1
ATOM 727 O O . ARG A 1 95 ? -16.978 16.913 32.020 1.00 89.38 95 ARG A O 1
ATOM 734 N N . GLU A 1 96 ? -15.875 18.195 33.500 1.00 91.81 96 GLU A N 1
ATOM 735 C CA . GLU A 1 96 ? -16.155 19.481 32.859 1.00 91.81 96 GLU A CA 1
ATOM 736 C C . GLU A 1 96 ? -15.488 19.613 31.488 1.00 91.81 96 GLU A C 1
ATOM 738 O O . GLU A 1 96 ? -16.174 19.926 30.519 1.00 91.81 96 GLU A O 1
ATOM 743 N N . ALA A 1 97 ? -14.203 19.268 31.372 1.00 92.31 97 ALA A N 1
ATOM 744 C CA . ALA A 1 97 ? -13.504 19.305 30.090 1.00 92.31 97 ALA A CA 1
ATOM 745 C C . ALA A 1 97 ? -14.102 18.316 29.069 1.00 92.31 97 ALA A C 1
ATOM 747 O O . ALA A 1 97 ? -14.268 18.647 27.899 1.00 92.31 97 ALA A O 1
ATOM 748 N N . ASN A 1 98 ? -14.506 17.117 29.509 1.00 92.00 98 ASN A N 1
ATOM 749 C CA . ASN A 1 98 ? -15.165 16.143 28.630 1.00 92.00 98 ASN A CA 1
ATOM 750 C C . ASN A 1 98 ? -16.539 16.648 28.159 1.00 92.00 98 ASN A C 1
ATOM 752 O O . ASN A 1 98 ? -16.885 16.517 26.987 1.00 92.00 98 ASN A O 1
ATOM 756 N N . ARG A 1 99 ? -17.311 17.276 29.056 1.00 94.06 99 ARG A N 1
ATOM 757 C CA . ARG A 1 99 ? -18.578 17.920 28.694 1.00 94.06 99 ARG A CA 1
ATOM 758 C C . ARG A 1 99 ? -18.356 19.022 27.652 1.00 94.06 99 ARG A C 1
ATOM 760 O O . ARG A 1 99 ? -19.049 19.014 26.642 1.00 94.06 99 ARG A O 1
ATOM 767 N N . ARG A 1 100 ? -17.355 19.887 27.846 1.00 95.38 100 ARG A N 1
ATOM 768 C CA . ARG A 1 100 ? -17.048 20.986 26.920 1.00 95.38 100 ARG A CA 1
ATOM 769 C C . ARG A 1 100 ? -16.682 20.497 25.516 1.00 95.38 100 ARG A C 1
ATOM 771 O O . ARG A 1 100 ? -17.178 21.047 24.539 1.00 95.38 100 ARG A O 1
ATOM 778 N N . VAL A 1 101 ? -15.872 19.439 25.408 1.00 94.44 101 VAL A N 1
ATOM 779 C CA . VAL A 1 101 ? -15.543 18.816 24.111 1.00 94.44 101 VAL A CA 1
ATOM 780 C C . VAL A 1 101 ? -16.802 18.280 23.424 1.00 94.44 101 VAL A C 1
ATOM 782 O O . VAL A 1 101 ? -16.995 18.520 22.237 1.00 94.44 101 VAL A O 1
ATOM 785 N N . ARG A 1 102 ? -17.688 17.591 24.155 1.00 93.81 102 ARG A N 1
ATOM 786 C CA . ARG A 1 102 ? -18.943 17.062 23.588 1.00 93.81 102 ARG A CA 1
ATOM 787 C C . ARG A 1 102 ? -19.884 18.164 23.105 1.00 93.81 102 ARG A C 1
ATOM 789 O O . ARG A 1 102 ? -20.486 18.008 22.050 1.00 93.81 102 ARG A O 1
ATOM 796 N N . GLU A 1 103 ? -19.998 19.256 23.859 1.00 95.88 103 GLU A N 1
ATOM 797 C CA . GLU A 1 103 ? -20.797 20.427 23.474 1.00 95.88 103 GLU A CA 1
ATOM 798 C C . GLU A 1 103 ? -20.294 21.022 22.150 1.00 95.88 103 GLU A C 1
ATOM 800 O O . GLU A 1 103 ? -21.069 21.148 21.207 1.00 95.88 103 GLU A O 1
ATOM 805 N N . LEU A 1 104 ? -18.985 21.273 22.033 1.00 96.69 104 LEU A N 1
ATOM 806 C CA . LEU A 1 104 ? -18.370 21.826 20.817 1.00 96.69 104 LEU A CA 1
ATOM 807 C C . LEU A 1 104 ? -18.490 20.903 19.604 1.00 96.69 104 LEU A C 1
ATOM 809 O O . LEU A 1 104 ? -18.749 21.360 18.494 1.00 96.69 104 LEU A O 1
ATOM 813 N N . VAL A 1 105 ? -18.330 19.594 19.805 1.00 95.56 105 VAL A N 1
ATOM 814 C CA . VAL A 1 105 ? -18.563 18.610 18.741 1.00 95.56 105 VAL A CA 1
ATOM 815 C C . VAL A 1 105 ? -20.027 18.642 18.281 1.00 95.56 105 VAL A C 1
ATOM 817 O O . VAL A 1 105 ? -20.280 18.574 17.080 1.00 95.56 105 VAL A O 1
ATOM 820 N N . GLY A 1 106 ? -20.984 18.795 19.203 1.00 94.12 106 GLY A N 1
ATOM 821 C CA . GLY A 1 106 ? -22.406 18.952 18.885 1.00 94.12 106 GLY A CA 1
ATOM 822 C C . GLY A 1 106 ? -22.703 20.214 18.069 1.00 94.12 106 GLY A C 1
ATOM 823 O O . GLY A 1 106 ? -23.365 20.128 17.036 1.00 94.12 106 GLY A O 1
ATOM 824 N N . GLU A 1 107 ? -22.149 21.359 18.471 1.00 96.06 107 GLU A N 1
ATOM 825 C CA . GLU A 1 107 ? -22.276 22.635 17.747 1.00 96.06 107 GLU A CA 1
ATOM 826 C C . GLU A 1 107 ? -21.725 22.526 16.312 1.00 96.06 107 GLU A C 1
ATOM 828 O O . GLU A 1 107 ? -22.381 22.892 15.332 1.00 96.06 107 GLU A O 1
ATOM 833 N N . LEU A 1 108 ? -20.535 21.940 16.162 1.00 96.12 108 LEU A N 1
ATOM 834 C CA . LEU A 1 108 ? -19.903 21.720 14.860 1.00 96.12 108 LEU A CA 1
ATOM 835 C C . LEU A 1 108 ? -20.667 20.702 13.995 1.00 96.12 108 LEU A C 1
ATOM 837 O O . LEU A 1 108 ? -20.720 20.846 12.771 1.00 96.12 108 LEU A O 1
ATOM 841 N N . ARG A 1 109 ? -21.299 19.696 14.610 1.00 95.81 109 ARG A N 1
ATOM 842 C CA . ARG A 1 109 ? -22.170 18.722 13.932 1.00 95.81 109 ARG A CA 1
ATOM 843 C C . ARG A 1 109 ? -23.420 19.388 13.361 1.00 95.81 109 ARG A C 1
ATOM 845 O O . ARG A 1 109 ? -23.790 19.099 12.224 1.00 95.81 109 ARG A O 1
ATOM 852 N N . GLU A 1 110 ? -24.056 20.287 14.107 1.00 95.94 110 GLU A N 1
ATOM 853 C CA . GLU A 1 110 ? -25.195 21.071 13.609 1.00 95.94 110 GLU A CA 1
ATOM 854 C C . GLU A 1 110 ? -24.783 21.942 12.417 1.00 95.94 110 GLU A C 1
ATOM 856 O O . GLU A 1 110 ? -25.449 21.942 11.379 1.00 95.94 110 GLU A O 1
ATOM 861 N N . ARG A 1 111 ? -23.613 22.584 12.498 1.00 96.50 111 ARG A N 1
ATOM 862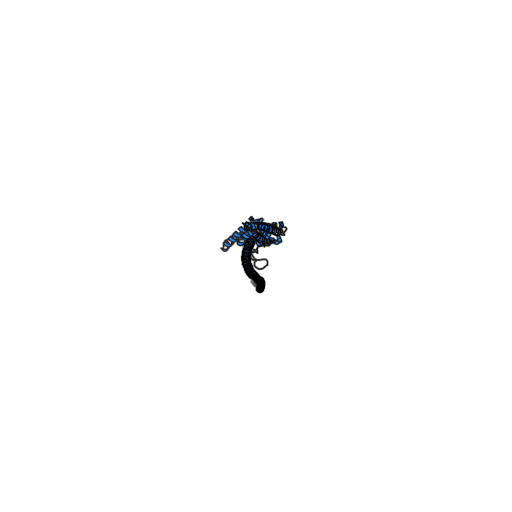 C CA . ARG A 1 111 ? -23.070 23.386 11.396 1.00 96.50 111 ARG A CA 1
ATOM 863 C C . ARG A 1 111 ? -22.740 22.553 10.155 1.00 96.50 111 ARG A C 1
ATOM 865 O O . ARG A 1 111 ? -23.028 22.962 9.030 1.00 96.50 111 ARG A O 1
ATOM 872 N N . ALA A 1 112 ? -22.200 21.351 10.342 1.00 95.19 112 ALA A N 1
ATOM 873 C CA . ALA A 1 112 ? -21.983 20.403 9.253 1.00 95.19 112 ALA A CA 1
ATOM 874 C C . ALA A 1 112 ? -23.303 19.960 8.595 1.00 95.19 112 ALA A C 1
ATOM 876 O O . ALA A 1 112 ? -23.346 19.774 7.376 1.00 95.19 112 ALA A O 1
ATOM 877 N N . ALA A 1 113 ? -24.389 19.834 9.366 1.00 95.94 113 ALA A N 1
ATOM 878 C CA . ALA A 1 113 ? -25.705 19.493 8.830 1.00 95.94 113 ALA A CA 1
ATOM 879 C C . ALA A 1 113 ? -26.234 20.574 7.878 1.00 95.94 113 ALA A C 1
ATOM 881 O O . ALA A 1 113 ? -26.742 20.255 6.801 1.00 95.94 113 ALA A O 1
ATOM 882 N N . GLU A 1 114 ? -26.062 21.846 8.240 1.00 96.06 114 GLU A N 1
ATOM 883 C CA . GLU A 1 114 ? -26.432 22.984 7.395 1.00 96.06 114 GLU A CA 1
ATOM 884 C C . GLU A 1 114 ? -25.625 23.014 6.090 1.00 96.06 114 GLU A C 1
ATOM 886 O O . GLU A 1 114 ? -26.195 23.205 5.014 1.00 96.06 114 GLU A O 1
ATOM 891 N N . LEU A 1 115 ? -24.313 22.760 6.162 1.00 94.62 115 LEU A N 1
ATOM 892 C CA . LEU A 1 115 ? -23.427 22.708 4.993 1.00 94.62 115 LEU A CA 1
ATOM 893 C C . LEU A 1 115 ? -23.802 21.567 4.034 1.00 94.62 115 LEU A C 1
ATOM 895 O O . LEU A 1 115 ? -23.872 21.769 2.819 1.00 94.62 115 LEU A O 1
ATOM 899 N N . LEU A 1 116 ? -24.096 20.378 4.568 1.00 94.00 116 LEU A N 1
ATOM 900 C CA . LEU A 1 116 ? -24.559 19.229 3.784 1.00 94.00 116 LEU A CA 1
ATOM 901 C C . LEU A 1 116 ? -25.907 19.508 3.107 1.00 94.00 116 LEU A C 1
ATOM 903 O O . LEU A 1 116 ? -26.068 19.216 1.918 1.00 94.00 116 LEU A O 1
ATOM 907 N N . ALA A 1 117 ? -26.848 20.118 3.832 1.00 93.31 117 ALA A N 1
ATOM 908 C CA . ALA A 1 117 ? -28.153 20.490 3.296 1.00 93.31 117 ALA A CA 1
ATOM 909 C C . ALA A 1 117 ? -28.037 21.549 2.187 1.00 93.31 117 ALA A C 1
ATOM 911 O O . ALA A 1 117 ? -28.669 21.412 1.138 1.00 93.31 117 ALA A O 1
ATOM 912 N N . ALA A 1 118 ? -27.186 22.564 2.373 1.00 90.62 118 ALA A N 1
ATOM 913 C CA . ALA A 1 118 ? -26.912 23.588 1.364 1.00 90.62 118 ALA A CA 1
ATOM 914 C C . ALA A 1 118 ? -26.301 23.003 0.078 1.00 90.62 118 ALA A C 1
ATOM 916 O O . ALA A 1 118 ? -26.566 23.500 -1.016 1.00 90.62 118 ALA A O 1
ATOM 917 N N . ALA A 1 119 ? -25.541 21.910 0.191 1.00 88.69 119 ALA A N 1
ATOM 918 C CA . ALA A 1 119 ? -25.003 21.156 -0.941 1.00 88.69 119 ALA A CA 1
ATOM 919 C C . ALA A 1 119 ? -25.988 20.136 -1.549 1.00 88.69 119 ALA A C 1
ATOM 921 O O . ALA A 1 119 ? -25.596 19.337 -2.401 1.00 88.69 119 ALA A O 1
ATOM 922 N N . GLY A 1 120 ? -27.256 20.121 -1.120 1.00 90.44 120 GLY A N 1
ATOM 923 C CA . GLY A 1 120 ? -28.279 19.205 -1.636 1.00 90.44 120 GLY A CA 1
ATOM 924 C C . GLY A 1 120 ? -28.086 17.746 -1.210 1.00 90.44 120 GLY A C 1
ATOM 925 O O . GLY A 1 120 ? -28.635 16.842 -1.840 1.00 90.44 120 GLY A O 1
ATOM 926 N N . THR A 1 121 ? -27.303 17.503 -0.158 1.00 91.12 121 THR A N 1
ATOM 927 C CA . THR A 1 121 ? -27.045 16.172 0.398 1.00 91.12 121 THR A CA 1
ATOM 928 C C . THR A 1 121 ? -27.890 15.952 1.649 1.00 91.12 121 THR A C 1
ATOM 930 O O . THR A 1 121 ? -28.122 16.882 2.416 1.00 91.12 121 THR A O 1
ATOM 933 N N . ARG A 1 122 ? -28.348 14.716 1.890 1.00 90.62 122 ARG A N 1
ATOM 934 C CA . ARG A 1 122 ? -29.074 14.377 3.121 1.00 90.62 122 ARG A CA 1
ATOM 935 C C . ARG A 1 122 ? -28.108 14.361 4.321 1.00 90.62 122 ARG A C 1
ATOM 937 O O . ARG A 1 122 ? -27.238 13.491 4.336 1.00 90.62 122 ARG A O 1
ATOM 944 N N . PRO A 1 123 ? -28.276 15.234 5.334 1.00 89.81 123 PRO A N 1
ATOM 945 C CA . PRO A 1 123 ? -27.333 15.319 6.450 1.00 89.81 123 PRO A CA 1
ATOM 946 C C . PRO A 1 123 ? -27.220 14.027 7.266 1.00 89.81 123 PRO A C 1
ATOM 948 O O . PRO A 1 123 ? -26.112 13.541 7.471 1.00 89.81 123 PRO A O 1
ATOM 951 N N . ASP A 1 124 ? -28.355 13.427 7.654 1.00 87.94 124 ASP A N 1
ATOM 952 C CA . ASP A 1 124 ? -28.416 12.264 8.562 1.00 87.94 124 ASP A CA 1
ATOM 953 C C . ASP A 1 124 ? -27.485 11.109 8.170 1.00 87.94 124 ASP A C 1
ATOM 955 O O . ASP A 1 124 ? -26.995 10.389 9.029 1.00 87.94 124 ASP A O 1
ATOM 959 N N . ALA A 1 125 ? -27.242 10.923 6.870 1.00 88.50 125 ALA A N 1
ATOM 960 C CA . ALA A 1 125 ? -26.433 9.824 6.354 1.00 88.50 125 ALA A CA 1
ATOM 961 C C . ALA A 1 125 ? -24.925 9.982 6.622 1.00 88.50 125 ALA A C 1
ATOM 963 O O . ALA A 1 125 ? -24.177 9.035 6.398 1.00 88.50 125 ALA A O 1
ATOM 964 N N . HIS A 1 126 ? -24.469 11.167 7.040 1.00 92.12 126 HIS A N 1
ATOM 965 C CA . HIS A 1 126 ? -23.046 11.512 7.114 1.00 92.12 126 HIS A CA 1
ATOM 966 C C . HIS A 1 126 ? -22.626 12.154 8.441 1.00 92.12 126 HIS A C 1
ATOM 968 O O . HIS A 1 126 ? -21.429 12.229 8.713 1.00 92.12 126 HIS A O 1
ATOM 974 N N . LEU A 1 127 ? -23.575 12.613 9.265 1.00 92.62 127 LEU A N 1
ATOM 975 C CA . LEU A 1 127 ? -23.266 13.337 10.503 1.00 92.62 127 LEU A CA 1
ATOM 976 C C . LEU A 1 127 ? -22.481 12.501 11.514 1.00 92.62 127 LEU A C 1
ATOM 978 O O . LEU A 1 127 ? -21.578 13.041 12.144 1.00 92.62 127 LEU A O 1
ATOM 982 N N . ASP A 1 128 ? -22.758 11.202 11.621 1.00 91.00 128 ASP A N 1
ATOM 983 C CA . ASP A 1 128 ? -22.038 10.327 12.552 1.00 91.00 128 ASP A CA 1
ATOM 984 C C . ASP A 1 128 ? -20.553 10.191 12.166 1.00 91.00 128 ASP A C 1
ATOM 986 O O . ASP A 1 128 ? -19.680 10.190 13.031 1.00 91.00 128 ASP A O 1
ATOM 990 N N . GLU A 1 129 ? -20.235 10.136 10.867 1.00 90.31 129 GLU A N 1
ATOM 991 C CA . GLU A 1 129 ? -18.848 10.081 10.376 1.00 90.31 129 GLU A CA 1
ATOM 992 C C . GLU A 1 129 ? -18.110 11.419 10.565 1.00 90.31 129 GLU A C 1
ATOM 994 O O . GLU A 1 129 ? -16.910 11.444 10.866 1.00 90.31 129 GLU A O 1
ATOM 999 N N . VAL A 1 130 ? -18.822 12.542 10.416 1.00 93.25 130 VAL A N 1
ATOM 1000 C CA . VAL A 1 130 ? -18.292 13.884 10.705 1.00 93.25 130 VAL A CA 1
ATOM 1001 C C . VAL A 1 130 ? -17.987 14.020 12.196 1.00 93.25 130 VAL A C 1
ATOM 1003 O O . VAL A 1 130 ? -16.879 14.407 12.561 1.00 93.25 130 VAL A O 1
ATOM 1006 N N . GLU A 1 131 ? -18.931 13.640 13.056 1.00 92.88 131 GLU A N 1
ATOM 1007 C CA . GLU A 1 131 ? -18.790 13.668 14.512 1.00 92.88 131 GLU A CA 1
ATOM 1008 C C . GLU A 1 131 ? -17.606 12.811 14.981 1.00 92.88 131 GLU A C 1
ATOM 1010 O O . GLU A 1 131 ? -16.755 13.280 15.739 1.00 92.88 131 GLU A O 1
ATOM 1015 N N . GLN A 1 132 ? -17.490 11.584 14.463 1.00 89.81 132 GLN A N 1
ATOM 1016 C CA . GLN A 1 132 ? -16.358 10.698 14.746 1.00 89.81 132 GLN A CA 1
ATOM 1017 C C . GLN A 1 132 ? -15.023 11.309 14.318 1.00 89.81 132 GLN A C 1
ATOM 1019 O O . GLN A 1 132 ? -14.047 11.207 15.058 1.00 89.81 132 GLN A O 1
ATOM 1024 N N . THR A 1 133 ? -14.971 11.970 13.158 1.00 90.94 133 THR A N 1
ATOM 1025 C CA . THR A 1 133 ? -13.754 12.637 12.670 1.00 90.94 133 THR A CA 1
ATOM 1026 C C . THR A 1 133 ? -13.342 13.788 13.585 1.00 90.94 133 THR A C 1
ATOM 1028 O O . T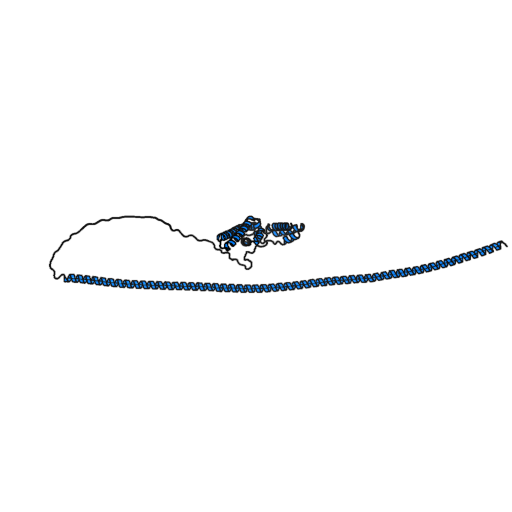HR A 1 133 ? -12.166 13.894 13.937 1.00 90.94 133 THR A O 1
ATOM 1031 N N . LEU A 1 134 ? -14.298 14.621 14.008 1.00 92.06 134 LEU A N 1
ATOM 1032 C CA . LEU A 1 134 ? -14.060 15.736 14.930 1.00 92.06 134 LEU A CA 1
ATOM 1033 C C . LEU A 1 134 ? -13.576 15.238 16.292 1.00 92.06 134 LEU A C 1
ATOM 1035 O O . LEU A 1 134 ? -12.583 15.737 16.817 1.00 92.06 134 LEU A O 1
ATOM 1039 N N . PHE A 1 135 ? -14.222 14.206 16.834 1.00 89.00 135 PHE A N 1
ATOM 1040 C CA . PHE A 1 135 ? -13.815 13.605 18.099 1.00 89.00 135 PHE A CA 1
ATOM 1041 C C . PHE A 1 135 ? -12.429 12.952 18.003 1.00 89.00 135 PHE A C 1
ATOM 1043 O O . PHE A 1 135 ? -11.591 13.125 18.885 1.00 89.00 135 PHE A O 1
ATOM 1050 N N . ALA A 1 136 ? -12.145 12.241 16.909 1.00 87.94 136 ALA A N 1
ATOM 1051 C CA . ALA A 1 136 ? -10.843 11.628 16.670 1.00 87.94 136 ALA A CA 1
ATOM 1052 C C . ALA A 1 136 ? -9.720 12.665 16.567 1.00 87.94 136 ALA A C 1
ATOM 1054 O O . ALA A 1 136 ? -8.624 12.428 17.070 1.00 87.94 136 ALA A O 1
ATOM 1055 N N . ALA A 1 137 ? -9.992 13.803 15.925 1.00 86.94 137 ALA A N 1
ATOM 1056 C CA . ALA A 1 137 ? -9.055 14.914 15.851 1.00 86.94 137 ALA A CA 1
ATOM 1057 C C . ALA A 1 137 ? -8.869 15.610 17.208 1.00 86.94 137 ALA A C 1
ATOM 1059 O O . ALA A 1 137 ? -7.754 15.996 17.522 1.00 86.94 137 ALA A O 1
ATOM 1060 N N . ALA A 1 138 ? -9.921 15.717 18.024 1.00 85.06 138 ALA A N 1
ATOM 1061 C CA . ALA A 1 138 ? -9.857 16.319 19.356 1.00 85.06 138 ALA A CA 1
ATOM 1062 C C . ALA A 1 138 ? -9.068 15.468 20.373 1.00 85.06 138 ALA A C 1
ATOM 1064 O O . ALA A 1 138 ? -8.451 15.991 21.294 1.00 85.06 138 ALA A O 1
ATOM 1065 N N . VAL A 1 139 ? -9.078 14.140 20.256 1.00 83.94 139 VAL A N 1
ATOM 1066 C CA . VAL A 1 139 ? -8.394 13.271 21.234 1.00 83.94 139 VAL A CA 1
ATOM 1067 C C . VAL A 1 139 ? -6.891 13.128 20.943 1.00 83.94 139 VAL A C 1
ATOM 1069 O O . VAL A 1 139 ? -6.112 12.875 21.865 1.00 83.94 139 VAL A O 1
ATOM 1072 N N . ASP A 1 140 ? -6.464 13.324 19.694 1.00 84.69 140 ASP A N 1
ATOM 1073 C CA . ASP A 1 140 ? -5.087 13.105 19.242 1.00 84.69 140 ASP A CA 1
ATOM 1074 C C . ASP A 1 140 ? -4.394 14.429 18.841 1.00 84.69 140 ASP A C 1
ATOM 1076 O O . ASP A 1 140 ? -4.720 14.995 17.793 1.00 84.69 140 ASP A O 1
ATOM 1080 N N . PRO A 1 141 ? -3.401 14.916 19.616 1.00 83.69 141 PRO A N 1
ATOM 1081 C CA . PRO A 1 141 ? -2.714 16.179 19.324 1.00 83.69 141 PRO A CA 1
ATOM 1082 C C . PRO A 1 141 ? -2.021 16.198 17.968 1.00 83.69 141 PRO A C 1
ATOM 1084 O O . PRO A 1 141 ? -1.935 17.253 17.342 1.00 83.69 141 PRO A O 1
ATOM 1087 N N . GLU A 1 142 ? -1.544 15.047 17.489 1.00 81.50 142 GLU A N 1
ATOM 1088 C CA . GLU A 1 142 ? -0.872 14.958 16.191 1.00 81.50 142 GLU A CA 1
ATOM 1089 C C . GLU A 1 142 ? -1.847 15.238 15.033 1.00 81.50 142 GLU A C 1
ATOM 1091 O O . GLU A 1 142 ? -1.434 15.589 13.924 1.00 81.50 142 GLU A O 1
ATOM 1096 N N . ARG A 1 143 ? -3.159 15.146 15.294 1.00 86.00 143 ARG A N 1
ATOM 1097 C CA . ARG A 1 143 ? -4.234 15.408 14.331 1.00 86.00 143 ARG A CA 1
ATOM 1098 C C . ARG A 1 143 ? -4.790 16.830 14.404 1.00 86.00 143 ARG A C 1
ATOM 1100 O O . ARG A 1 143 ? -5.528 17.206 13.494 1.00 86.00 143 ARG A O 1
ATOM 1107 N N . HIS A 1 144 ? -4.414 17.642 15.396 1.00 89.62 144 HIS A N 1
ATOM 1108 C CA . HIS A 1 144 ? -4.883 19.032 15.507 1.00 89.62 144 HIS A CA 1
ATOM 1109 C C . HIS A 1 144 ? -4.507 19.836 14.256 1.00 89.62 144 HIS A C 1
ATOM 1111 O O . HIS A 1 144 ? -5.361 20.453 13.622 1.00 89.62 144 HIS A O 1
ATOM 1117 N N . ASP A 1 145 ? -3.247 19.744 13.823 1.00 87.25 145 ASP A N 1
ATOM 1118 C CA . ASP A 1 145 ? -2.782 20.441 12.621 1.00 87.25 145 ASP A CA 1
ATOM 1119 C C . ASP A 1 145 ? -3.432 19.902 11.341 1.00 87.25 145 ASP A C 1
ATOM 1121 O O . ASP A 1 145 ? -3.542 20.620 10.349 1.00 87.25 145 ASP A O 1
ATOM 1125 N N . LEU A 1 146 ? -3.869 18.640 11.334 1.00 87.44 146 LEU A N 1
ATOM 1126 C CA . LEU A 1 146 ? -4.613 18.079 10.211 1.00 87.44 146 LEU A CA 1
ATOM 1127 C C . LEU A 1 146 ? -6.028 18.657 10.136 1.00 87.44 146 LEU A C 1
ATOM 1129 O O . LEU A 1 146 ? -6.458 19.022 9.043 1.00 87.44 146 LEU A O 1
ATOM 1133 N N . LEU A 1 147 ? -6.709 18.793 11.279 1.00 90.00 147 LEU A N 1
ATOM 1134 C CA . LEU A 1 147 ? -8.016 19.441 11.347 1.00 90.00 147 LEU A CA 1
ATOM 1135 C C . LEU A 1 147 ? -7.922 20.917 10.950 1.00 90.00 147 LEU A C 1
ATOM 1137 O O . LEU A 1 147 ? -8.673 21.341 10.081 1.00 90.00 147 LEU A O 1
ATOM 1141 N N . ARG A 1 148 ? -6.935 21.661 11.469 1.00 90.38 148 ARG A N 1
ATOM 1142 C CA . ARG A 1 148 ? -6.686 23.069 11.095 1.00 90.38 148 ARG A CA 1
ATOM 1143 C C . ARG A 1 148 ? -6.492 23.278 9.600 1.00 90.38 148 ARG A C 1
ATOM 1145 O O . ARG A 1 148 ? -6.895 24.300 9.056 1.00 90.38 148 ARG A O 1
ATOM 1152 N N . ARG A 1 149 ? -5.850 22.320 8.926 1.00 87.75 149 ARG A N 1
ATOM 1153 C CA . ARG A 1 149 ? -5.638 22.399 7.477 1.00 87.75 149 ARG A CA 1
ATOM 1154 C C . ARG A 1 149 ? -6.930 22.221 6.681 1.00 87.75 149 ARG A C 1
ATOM 1156 O O . ARG A 1 149 ? -6.999 22.766 5.586 1.00 87.75 149 ARG A O 1
ATOM 1163 N N . GLY A 1 150 ? -7.910 21.459 7.178 1.00 86.69 150 GLY A N 1
ATOM 1164 C CA . GLY A 1 150 ? -9.181 21.228 6.475 1.00 86.69 150 GLY A CA 1
ATOM 1165 C C . GLY A 1 150 ? -8.994 20.672 5.056 1.00 86.69 150 GLY A C 1
ATOM 1166 O O . GLY A 1 150 ? -9.578 21.193 4.102 1.00 86.69 150 GLY A O 1
ATOM 1167 N N . ILE A 1 151 ? -8.086 19.697 4.909 1.00 88.00 151 ILE A N 1
ATOM 1168 C CA . ILE A 1 151 ? -7.801 18.995 3.648 1.00 88.00 151 ILE A CA 1
ATOM 1169 C C . ILE A 1 151 ? -7.912 17.491 3.913 1.00 88.00 151 ILE A C 1
ATOM 1171 O O . ILE A 1 151 ? -6.924 16.811 4.206 1.00 88.00 151 ILE A O 1
ATOM 1175 N N . PHE A 1 152 ? -9.126 16.966 3.800 1.00 86.19 152 PHE A N 1
ATOM 1176 C CA . PHE A 1 152 ? -9.445 15.558 3.982 1.00 86.19 152 PHE A CA 1
ATOM 1177 C C . PHE A 1 152 ? -9.839 14.932 2.644 1.00 86.19 152 PHE A C 1
ATOM 1179 O O . PHE A 1 152 ? -10.623 15.477 1.881 1.00 86.19 152 PHE A O 1
ATOM 1186 N N . SER A 1 153 ? -9.298 13.753 2.329 1.00 78.19 153 SER A N 1
ATOM 1187 C CA . SER A 1 153 ? -9.779 12.955 1.182 1.00 78.19 153 SER A CA 1
ATOM 1188 C C . SER A 1 153 ? -10.742 11.845 1.614 1.00 78.19 153 SER A C 1
ATOM 1190 O O . SER A 1 153 ? -11.629 11.450 0.857 1.00 78.19 153 SER A O 1
ATOM 1192 N N . THR A 1 154 ? -10.602 11.395 2.857 1.00 78.75 154 THR A N 1
ATOM 1193 C CA . THR A 1 154 ? -11.459 10.451 3.573 1.00 78.75 154 THR A CA 1
ATOM 1194 C C . THR A 1 154 ? -11.552 10.907 5.028 1.00 78.75 154 THR A C 1
ATOM 1196 O O . THR A 1 154 ? -10.667 11.626 5.499 1.00 78.75 154 THR A O 1
ATOM 1199 N N . VAL A 1 155 ? -12.602 10.490 5.733 1.00 81.44 155 VAL A N 1
ATOM 1200 C CA . VAL A 1 155 ? -12.757 10.724 7.178 1.00 81.44 155 VAL A CA 1
ATOM 1201 C C . VAL A 1 155 ? -11.635 10.073 7.985 1.00 81.44 155 VAL A C 1
ATOM 1203 O O . VAL A 1 155 ? -11.013 9.107 7.529 1.00 81.44 155 VAL A O 1
ATOM 1206 N N . LEU A 1 156 ? -11.358 10.615 9.174 1.00 72.44 156 LEU A N 1
ATOM 1207 C CA . LEU A 1 156 ? -10.379 10.019 10.079 1.00 72.44 156 LEU A CA 1
ATOM 1208 C C . LEU A 1 156 ? -10.986 8.777 10.733 1.00 72.44 156 LEU A C 1
ATOM 1210 O O . LEU A 1 156 ? -12.073 8.880 11.303 1.00 72.44 156 LEU A O 1
ATOM 1214 N N . PRO A 1 157 ? -10.296 7.624 10.720 1.00 58.16 157 PRO A N 1
ATOM 1215 C CA . PRO A 1 157 ? -10.713 6.508 11.550 1.00 58.16 157 PRO A CA 1
ATOM 1216 C C . PRO A 1 157 ? -10.650 6.940 13.022 1.00 58.16 157 PRO A C 1
ATOM 1218 O O . PRO A 1 157 ? -9.651 7.513 13.484 1.00 58.16 157 PRO A O 1
ATOM 1221 N N . GLY A 1 158 ? -11.745 6.697 13.745 1.00 51.84 158 GLY A N 1
ATOM 1222 C CA . GLY A 1 158 ? -11.836 6.981 15.172 1.00 51.84 158 GLY A CA 1
ATOM 1223 C C . GLY A 1 158 ? -10.766 6.229 15.974 1.00 51.84 158 GLY A C 1
ATOM 1224 O O . GLY A 1 158 ? -10.323 5.155 15.552 1.00 51.84 158 GLY A O 1
ATOM 1225 N N . PRO A 1 159 ? -10.323 6.756 17.131 1.00 46.59 159 PRO A N 1
ATOM 1226 C CA . PRO A 1 159 ? -9.465 6.001 18.036 1.00 46.59 159 PRO A CA 1
ATOM 1227 C C . PRO A 1 159 ? -10.185 4.705 18.444 1.00 46.59 159 PRO A C 1
ATOM 1229 O O . PRO A 1 159 ? -11.252 4.748 19.048 1.00 46.59 159 PRO A O 1
ATOM 1232 N N . GLY A 1 160 ? -9.616 3.557 18.057 1.00 43.44 160 GLY A N 1
ATOM 1233 C CA . GLY A 1 160 ? -10.214 2.226 18.236 1.00 43.44 160 GLY A CA 1
ATOM 1234 C C . GLY A 1 160 ? -10.702 1.541 16.952 1.00 43.44 160 GLY A C 1
ATOM 1235 O O . GLY A 1 160 ? -11.202 0.427 17.036 1.00 43.44 160 GLY A O 1
ATOM 1236 N N . PHE A 1 161 ? -10.538 2.160 15.777 1.00 41.16 161 PHE A N 1
ATOM 1237 C CA . PHE A 1 161 ? -10.998 1.615 14.490 1.00 41.16 161 PHE A CA 1
ATOM 1238 C C . PHE A 1 161 ? -9.880 1.008 13.617 1.00 41.16 161 PHE A C 1
ATOM 1240 O O . PHE A 1 161 ? -10.025 0.918 12.401 1.00 41.16 161 PHE A O 1
ATOM 1247 N N . ASP A 1 162 ? -8.777 0.557 14.223 1.00 40.06 162 ASP A N 1
ATOM 1248 C CA . ASP A 1 162 ? -7.822 -0.353 13.575 1.00 40.06 162 ASP A CA 1
ATOM 1249 C C . ASP A 1 162 ? -8.144 -1.791 13.995 1.00 40.06 162 ASP A C 1
ATOM 1251 O O . ASP A 1 162 ? -7.468 -2.406 14.819 1.00 40.06 162 ASP A O 1
ATOM 1255 N N . GLY A 1 163 ? -9.225 -2.315 13.415 1.00 34.69 163 GLY A N 1
ATOM 1256 C CA . GLY A 1 163 ? -9.581 -3.729 13.479 1.00 34.69 163 GLY A CA 1
ATOM 1257 C C . GLY A 1 163 ? -10.943 -3.999 14.112 1.00 34.69 163 GLY A C 1
ATOM 1258 O O . GLY A 1 163 ? -11.094 -3.900 15.321 1.00 34.69 163 GLY A O 1
ATOM 1259 N N . LEU A 1 164 ? -11.860 -4.485 13.267 1.00 34.03 164 LEU A N 1
ATOM 1260 C CA . LEU A 1 164 ? -13.186 -5.053 13.560 1.00 34.03 164 LEU A CA 1
ATOM 1261 C C . LEU A 1 164 ? -14.350 -4.054 13.543 1.00 34.03 164 LEU A C 1
ATOM 1263 O O . LEU A 1 164 ? -14.377 -3.043 14.232 1.00 34.03 164 LEU A O 1
ATOM 1267 N N . GLY A 1 165 ? -15.326 -4.378 12.692 1.00 29.19 165 GLY A N 1
ATOM 1268 C CA . GLY A 1 165 ? -16.596 -3.679 12.606 1.00 29.19 165 GLY A CA 1
ATOM 1269 C C . GLY A 1 165 ? -17.496 -3.920 13.818 1.00 29.19 165 GLY A C 1
ATOM 1270 O O . GLY A 1 165 ? -17.212 -4.753 14.672 1.00 29.19 165 GLY A O 1
ATOM 1271 N N . PHE A 1 166 ? -18.635 -3.229 13.767 1.00 27.59 166 PHE A N 1
ATOM 1272 C CA . PHE A 1 166 ? -19.710 -3.118 14.757 1.00 27.59 166 PHE A CA 1
ATOM 1273 C C . PHE A 1 166 ? -19.526 -2.048 15.833 1.00 27.59 166 PHE A C 1
ATOM 1275 O O . PHE A 1 166 ? -18.494 -1.915 16.479 1.00 27.59 166 PHE A O 1
ATOM 1282 N N . GLY A 1 167 ? -20.594 -1.263 15.990 1.00 34.03 167 GLY A N 1
ATOM 1283 C CA . GLY A 1 167 ? -20.714 -0.240 17.011 1.00 34.03 167 GLY A CA 1
ATOM 1284 C C . GLY A 1 167 ? -20.592 -0.799 18.426 1.00 34.03 167 GLY A C 1
ATOM 1285 O O . GLY A 1 167 ? -20.891 -1.960 18.689 1.00 34.03 167 GLY A O 1
ATOM 1286 N N . GLY A 1 168 ? -20.208 0.088 19.340 1.00 32.41 168 GLY A N 1
ATOM 1287 C CA . GLY A 1 168 ? -20.261 -0.172 20.773 1.00 32.41 168 GLY A CA 1
ATOM 1288 C C . GLY A 1 168 ? -18.933 -0.589 21.395 1.00 32.41 168 GLY A C 1
ATOM 1289 O O . GLY A 1 168 ? -18.792 -1.713 21.853 1.00 32.41 168 GLY A O 1
ATOM 1290 N N . LEU A 1 169 ? -18.013 0.364 21.533 1.00 32.81 169 LEU A N 1
ATOM 1291 C CA . LEU A 1 169 ? -17.077 0.450 22.660 1.00 32.81 169 LEU A CA 1
ATOM 1292 C C . LEU A 1 169 ? -17.050 1.942 23.026 1.00 32.81 169 LEU A C 1
ATOM 1294 O O . LEU A 1 169 ? -16.666 2.780 22.225 1.00 32.81 169 LEU A O 1
ATOM 1298 N N . GLY A 1 170 ? -17.614 2.387 24.141 1.00 34.31 170 GLY A N 1
ATOM 1299 C CA . GLY A 1 170 ? -17.249 1.930 25.475 1.00 34.31 170 GLY A CA 1
ATOM 1300 C C . GLY A 1 170 ? -16.543 3.058 26.236 1.00 34.31 170 GLY A C 1
ATOM 1301 O O . GLY A 1 170 ? -15.539 2.821 26.890 1.00 34.31 170 GLY A O 1
ATOM 1302 N N . PHE A 1 171 ? -17.054 4.292 26.145 1.00 30.33 171 PHE A N 1
ATOM 1303 C CA . PHE A 1 171 ? -16.789 5.339 27.131 1.00 30.33 171 PHE A CA 1
ATOM 1304 C C . PHE A 1 171 ? -18.061 5.492 27.960 1.00 30.33 171 PHE A C 1
ATOM 1306 O O . PHE A 1 171 ? -19.092 5.902 27.435 1.00 30.33 171 PHE A O 1
ATOM 1313 N N . GLY A 1 172 ? -17.981 5.084 29.229 1.00 28.81 172 GLY A N 1
ATOM 1314 C CA . GLY A 1 172 ? -19.102 4.895 30.150 1.00 28.81 172 GLY A CA 1
ATOM 1315 C C . GLY A 1 172 ? -20.241 5.904 30.000 1.00 28.81 172 GLY A C 1
ATOM 1316 O O . GLY A 1 172 ? -20.107 7.083 30.329 1.00 28.81 172 GLY A O 1
ATOM 1317 N N . LEU A 1 173 ? -21.385 5.396 29.546 1.00 31.69 173 LEU A N 1
ATOM 1318 C CA . LEU A 1 173 ? -22.679 6.026 29.731 1.00 31.69 173 LEU A CA 1
ATOM 1319 C C . LEU A 1 173 ? -23.075 5.824 31.199 1.00 31.69 173 LEU A C 1
ATOM 1321 O O . LEU A 1 173 ? -23.619 4.789 31.571 1.00 31.69 173 LEU A O 1
ATOM 1325 N N . ALA A 1 174 ? -22.752 6.798 32.043 1.00 29.80 174 ALA A N 1
ATOM 1326 C CA . ALA A 1 174 ? -23.303 6.905 33.386 1.00 29.80 174 ALA A CA 1
ATOM 1327 C C . ALA A 1 174 ? -23.560 8.381 33.702 1.00 29.80 174 ALA A C 1
ATOM 1329 O O . ALA A 1 174 ? -22.668 9.099 34.149 1.00 29.80 174 ALA A O 1
ATOM 1330 N N . ALA A 1 175 ? -24.787 8.828 33.437 1.00 28.41 175 ALA A N 1
ATOM 1331 C CA . ALA A 1 175 ? -25.392 9.978 34.099 1.00 28.41 175 ALA A CA 1
ATOM 1332 C C . ALA A 1 175 ? -26.915 9.933 33.914 1.00 28.41 175 ALA A C 1
ATOM 1334 O O . ALA A 1 175 ? -27.384 10.003 32.783 1.00 28.41 175 ALA A O 1
ATOM 1335 N N . LEU A 1 176 ? -27.661 9.812 35.016 1.00 36.09 176 LEU A N 1
ATOM 1336 C CA . LEU A 1 176 ? -28.617 10.811 35.530 1.00 36.09 176 LEU A CA 1
ATOM 1337 C C . LEU A 1 176 ? -29.049 10.387 36.973 1.00 36.09 176 LEU A C 1
ATOM 1339 O O . LEU A 1 176 ? -28.693 9.283 37.378 1.00 36.09 176 LEU A O 1
ATOM 1343 N N . PRO A 1 177 ? -29.656 11.261 37.805 1.00 44.00 177 PRO A N 1
ATOM 1344 C CA . PRO A 1 177 ? -29.126 11.691 39.106 1.00 44.00 177 PRO A CA 1
ATOM 1345 C C . PRO A 1 177 ? -29.928 11.204 40.334 1.00 44.00 177 PRO A C 1
ATOM 1347 O O . PRO A 1 177 ? -31.079 10.796 40.214 1.00 44.00 177 PRO A O 1
ATOM 1350 N N . ASP A 1 178 ? -29.323 11.322 41.523 1.00 37.78 178 ASP A N 1
ATOM 1351 C CA . ASP A 1 178 ? -29.972 11.132 42.834 1.00 37.78 178 ASP A CA 1
ATOM 1352 C C . ASP A 1 178 ? -31.000 12.244 43.139 1.00 37.78 178 ASP A C 1
ATOM 1354 O O . ASP A 1 178 ? -30.671 13.427 42.986 1.00 37.78 178 ASP A O 1
ATOM 1358 N N . PRO A 1 179 ? -32.205 11.911 43.640 1.00 45.31 179 PRO A N 1
ATOM 1359 C CA . PRO A 1 179 ? -33.064 12.849 44.357 1.00 45.31 179 PRO A CA 1
ATOM 1360 C C . PRO A 1 179 ? -32.752 12.894 45.876 1.00 45.31 179 PRO A C 1
ATOM 1362 O O . PRO A 1 179 ? -32.298 11.901 46.446 1.00 45.31 179 PRO A O 1
ATOM 1365 N N . PRO A 1 180 ? -32.993 14.039 46.548 1.00 40.50 180 PRO A N 1
ATOM 1366 C CA . PRO A 1 180 ? -32.581 14.291 47.931 1.00 40.50 180 PRO A CA 1
ATOM 1367 C C . PRO A 1 180 ? -33.525 13.680 48.983 1.00 40.50 180 PRO A C 1
ATOM 1369 O O . PRO A 1 180 ? -34.708 13.448 48.732 1.00 40.50 180 PRO A O 1
ATOM 1372 N N . ALA A 1 181 ? -32.980 13.460 50.184 1.00 37.44 181 ALA A N 1
ATOM 1373 C CA . ALA A 1 181 ? -33.706 13.077 51.397 1.00 37.44 181 ALA A CA 1
ATOM 1374 C C . ALA A 1 181 ? -34.705 14.166 51.849 1.00 37.44 181 ALA A C 1
ATOM 1376 O O . ALA A 1 181 ? -34.454 15.344 51.585 1.00 37.44 181 ALA A O 1
ATOM 1377 N N . PRO A 1 182 ? -35.796 13.817 52.560 1.00 36.72 182 PRO A N 1
ATOM 1378 C CA . PRO A 1 182 ? -36.664 14.810 53.174 1.00 36.72 182 PRO A CA 1
ATOM 1379 C C . PRO A 1 182 ? -36.223 15.149 54.604 1.00 36.72 182 PRO A C 1
ATOM 1381 O O . PRO A 1 182 ? -35.913 14.267 55.410 1.00 36.72 182 PRO A O 1
ATOM 1384 N N . ASP A 1 183 ? -36.253 16.449 54.885 1.00 31.56 183 ASP A N 1
ATOM 1385 C CA . ASP A 1 183 ? -36.162 17.058 56.205 1.00 31.56 183 ASP A CA 1
ATOM 1386 C C . ASP A 1 183 ? -37.381 16.705 57.073 1.00 31.56 183 ASP A C 1
ATOM 1388 O O . ASP A 1 183 ? -38.519 16.619 56.605 1.00 31.56 183 ASP A O 1
ATOM 1392 N N . THR A 1 184 ? -37.119 16.522 58.363 1.00 35.62 184 THR A N 1
ATOM 1393 C CA . THR A 1 184 ? -38.102 16.601 59.443 1.00 35.62 184 THR A CA 1
ATOM 1394 C C . THR A 1 184 ? -38.284 18.054 59.846 1.00 35.62 184 THR A C 1
ATOM 1396 O O . THR A 1 184 ? -37.290 18.697 60.161 1.00 35.62 184 THR A O 1
ATOM 1399 N N . ASP A 1 185 ? -39.527 18.519 59.848 1.00 27.98 185 ASP A N 1
ATOM 1400 C CA . ASP A 1 185 ? -40.102 19.606 60.656 1.00 27.98 185 ASP A CA 1
ATOM 1401 C C . ASP A 1 185 ? -41.516 19.846 60.086 1.00 27.98 185 ASP A C 1
ATOM 1403 O O . ASP A 1 185 ? -41.730 19.642 58.892 1.00 27.98 185 ASP A O 1
ATOM 1407 N N . THR A 1 186 ? -42.566 20.303 60.750 1.00 28.83 186 THR A N 1
ATOM 1408 C CA . THR A 1 186 ? -43.093 20.346 62.120 1.00 28.83 186 THR A CA 1
ATOM 1409 C C . THR A 1 186 ? -44.551 20.794 61.891 1.00 28.83 186 THR A C 1
ATOM 1411 O O . THR A 1 186 ? -44.872 21.332 60.830 1.00 28.83 186 THR A O 1
ATOM 1414 N N . ASP A 1 187 ? -45.399 20.630 62.903 1.00 25.95 187 ASP A N 1
ATOM 1415 C CA . ASP A 1 187 ? -46.570 21.477 63.161 1.00 25.95 187 ASP A CA 1
ATOM 1416 C C . ASP A 1 187 ? -47.778 21.320 62.222 1.00 25.95 187 ASP A C 1
ATOM 1418 O O . ASP A 1 187 ? -47.750 21.549 61.018 1.00 25.95 187 ASP A O 1
ATOM 1422 N N . ALA A 1 188 ? -48.854 20.749 62.762 1.00 29.30 188 ALA A N 1
ATOM 1423 C CA . ALA A 1 188 ? -49.889 21.462 63.527 1.00 29.30 188 ALA A CA 1
ATOM 1424 C C . ALA A 1 188 ? -50.940 21.932 62.525 1.00 29.30 188 ALA A C 1
ATOM 1426 O O . ALA A 1 188 ? -50.656 22.594 61.537 1.00 29.30 188 ALA A O 1
ATOM 1427 N N . ASP A 1 189 ? -52.165 21.457 62.606 1.00 27.97 189 ASP A N 1
ATOM 1428 C CA . ASP A 1 189 ? -53.237 21.901 63.501 1.00 27.97 189 ASP A CA 1
ATOM 1429 C C . ASP A 1 189 ? -54.464 21.714 62.571 1.00 27.97 189 ASP A C 1
ATOM 1431 O O . ASP A 1 189 ? -54.344 21.817 61.352 1.00 27.97 189 ASP A O 1
ATOM 1435 N N . THR A 1 190 ? -55.690 21.434 62.964 1.00 30.52 190 THR A N 1
ATOM 1436 C CA . THR A 1 190 ? -56.424 21.661 64.196 1.00 30.52 190 THR A CA 1
ATOM 1437 C C . THR A 1 190 ? -57.811 21.048 63.975 1.00 30.52 190 THR A C 1
ATOM 1439 O O . THR A 1 190 ? -58.193 20.723 62.849 1.00 30.52 190 THR A O 1
ATOM 1442 N N . ASP A 1 191 ? -58.577 21.062 65.064 1.00 29.72 191 ASP A N 1
ATOM 1443 C CA . ASP A 1 191 ? -60.025 21.306 65.090 1.00 29.72 191 ASP A CA 1
ATOM 1444 C C . ASP A 1 191 ? -60.908 20.051 65.056 1.00 29.72 191 ASP A C 1
ATOM 1446 O O . ASP A 1 191 ? -60.776 19.186 64.199 1.00 29.72 191 ASP A O 1
ATOM 1450 N N . ALA A 1 192 ? -61.868 19.855 65.954 1.00 29.38 192 ALA A N 1
ATOM 1451 C CA . ALA A 1 192 ? -62.357 20.596 67.121 1.00 29.38 192 ALA A CA 1
ATOM 1452 C C . ALA A 1 192 ? -63.130 19.551 67.957 1.00 29.38 192 ALA A C 1
ATOM 1454 O O . ALA A 1 192 ? -63.633 18.581 67.393 1.00 29.38 192 ALA A O 1
ATOM 1455 N N . GLY A 1 193 ? -63.142 19.607 69.292 1.00 26.19 193 GLY A N 1
ATOM 1456 C CA . GLY A 1 193 ? -64.129 20.382 70.061 1.00 26.19 193 GLY A CA 1
ATOM 1457 C C . GLY A 1 193 ? -65.432 19.573 70.242 1.00 26.19 193 GLY A C 1
ATOM 1458 O O . GLY A 1 193 ? -65.916 18.969 69.297 1.00 26.19 193 GLY A O 1
ATOM 1459 N N . ALA A 1 194 ? -66.096 19.490 71.387 1.00 28.69 194 ALA A N 1
ATOM 1460 C CA . ALA A 1 194 ? -66.006 20.203 72.649 1.00 28.69 194 ALA A CA 1
ATOM 1461 C C . ALA A 1 194 ? -67.016 19.540 73.625 1.00 28.69 194 ALA A C 1
ATOM 1463 O O . ALA A 1 194 ? -68.004 18.992 73.140 1.00 28.69 194 ALA A O 1
ATOM 1464 N N . ASP A 1 195 ? -66.740 19.633 74.937 1.00 27.09 195 ASP A N 1
ATOM 1465 C CA . ASP A 1 195 ? -67.659 19.958 76.057 1.00 27.09 195 ASP A CA 1
ATOM 1466 C C . ASP A 1 195 ? -68.947 19.120 76.258 1.00 27.09 195 ASP A C 1
ATOM 1468 O O . ASP A 1 195 ? -69.552 18.609 75.330 1.00 27.09 195 ASP A O 1
ATOM 1472 N N . ALA A 1 196 ? -69.545 18.935 77.430 1.00 30.83 196 ALA A N 1
ATOM 1473 C CA . ALA A 1 196 ? -69.424 19.404 78.810 1.00 30.83 196 ALA A CA 1
ATOM 1474 C C . ALA A 1 196 ? -70.444 18.508 79.570 1.00 30.83 196 ALA A C 1
ATOM 1476 O O . ALA A 1 196 ? -71.469 18.132 79.008 1.00 30.83 196 ALA A O 1
ATOM 1477 N N . ASP A 1 197 ? -70.119 17.935 80.721 1.00 28.47 197 ASP A N 1
ATOM 1478 C CA . ASP A 1 197 ? -70.318 18.505 82.059 1.00 28.47 197 ASP A CA 1
ATOM 1479 C C . ASP A 1 197 ? -71.571 17.944 82.758 1.00 28.47 197 ASP A C 1
ATOM 1481 O O . ASP A 1 197 ? -72.566 17.554 82.151 1.00 28.47 197 ASP A O 1
ATOM 1485 N N . GLU A 1 198 ? -71.441 17.971 84.074 1.00 29.28 198 GLU A N 1
ATOM 1486 C CA . GLU A 1 198 ? -72.470 18.080 85.089 1.00 29.28 198 GLU A CA 1
ATOM 1487 C C . GLU A 1 198 ? -72.805 16.859 85.953 1.00 29.28 198 GLU A C 1
ATOM 1489 O O . GLU A 1 198 ? -72.909 15.697 85.562 1.00 29.28 198 GLU A O 1
ATOM 1494 N N . ALA A 1 199 ? -72.878 17.221 87.225 1.00 30.25 199 ALA A N 1
ATOM 1495 C CA . ALA A 1 199 ? -72.707 16.452 88.427 1.00 30.25 199 ALA A CA 1
ATOM 1496 C C . ALA A 1 199 ? -74.030 16.391 89.213 1.00 30.25 199 ALA A C 1
ATOM 1498 O O . ALA A 1 199 ? -75.108 16.678 88.700 1.00 30.25 199 ALA A O 1
ATOM 1499 N N . VAL A 1 200 ? -73.872 16.157 90.520 1.00 31.02 200 VAL A N 1
ATOM 1500 C CA . VAL A 1 200 ? -74.843 16.289 91.619 1.00 31.02 200 VAL A CA 1
ATOM 1501 C C . VAL A 1 200 ? -75.674 15.009 91.841 1.00 31.02 200 VAL A C 1
ATOM 1503 O O . VAL A 1 200 ? -76.285 14.478 90.929 1.00 31.02 200 VAL A O 1
ATOM 1506 N N . GLY A 1 201 ? -75.739 14.416 93.033 1.00 29.02 201 GLY A N 1
ATOM 1507 C CA . GLY A 1 201 ? -75.277 14.884 94.328 1.00 29.02 201 GLY A CA 1
ATOM 1508 C C . GLY A 1 201 ? -75.335 13.811 95.416 1.00 29.02 201 GLY A C 1
ATOM 1509 O O . GLY A 1 201 ? -76.022 12.797 95.320 1.00 29.02 201 GLY A O 1
ATOM 1510 N N . ASP A 1 202 ? -74.539 14.114 96.432 1.00 27.39 202 ASP A N 1
ATOM 1511 C CA . ASP A 1 202 ? -74.519 13.657 97.817 1.00 27.39 202 ASP A CA 1
ATOM 1512 C C . ASP A 1 202 ? -75.909 13.618 98.488 1.00 27.39 202 ASP A C 1
ATOM 1514 O O . ASP A 1 202 ? -76.801 14.367 98.089 1.00 27.39 202 ASP A O 1
ATOM 1518 N N . VAL A 1 203 ? -76.060 12.779 99.527 1.00 32.00 203 VAL A N 1
ATOM 1519 C CA . VAL A 1 203 ? -76.549 13.169 100.872 1.00 32.00 203 VAL A CA 1
ATOM 1520 C C . VAL A 1 203 ? -76.669 11.940 101.806 1.00 32.00 203 VAL A C 1
ATOM 1522 O O . VAL A 1 203 ? -77.585 11.129 101.718 1.00 32.00 203 VAL A O 1
ATOM 1525 N N . THR A 1 204 ? -75.719 11.899 102.754 1.00 31.11 204 THR A N 1
ATOM 1526 C CA . THR A 1 204 ? -75.844 11.614 104.213 1.00 31.11 204 THR A CA 1
ATOM 1527 C C . THR A 1 204 ? -76.134 10.185 104.712 1.00 31.11 204 THR A C 1
ATOM 1529 O O . THR A 1 204 ? -77.100 9.553 104.313 1.00 31.11 204 THR A O 1
ATOM 1532 N N . ALA A 1 205 ? -75.243 9.581 105.519 1.00 29.25 205 ALA A N 1
ATOM 1533 C CA . ALA A 1 205 ? -75.016 9.743 106.980 1.00 29.25 205 ALA A CA 1
ATOM 1534 C C . ALA A 1 205 ? -76.056 8.953 107.813 1.00 29.25 205 ALA A C 1
ATOM 1536 O O . ALA A 1 205 ? -77.237 9.251 107.756 1.00 29.25 205 ALA A O 1
ATOM 1537 N N . ARG A 1 206 ? -75.681 7.818 108.421 1.00 29.67 206 ARG A N 1
ATOM 1538 C CA . ARG A 1 206 ? -75.071 7.605 109.762 1.00 29.67 206 ARG A CA 1
ATOM 1539 C C . ARG A 1 206 ? -76.115 7.204 110.819 1.00 29.67 206 ARG A C 1
ATOM 1541 O O . ARG A 1 206 ? -77.264 7.601 110.736 1.00 29.67 206 ARG A O 1
ATOM 1548 N N . ASP A 1 207 ? -75.592 6.481 111.811 1.00 30.08 207 ASP A N 1
ATOM 1549 C CA . ASP A 1 207 ? -76.167 6.046 113.097 1.00 30.08 207 ASP A CA 1
ATOM 1550 C C . ASP A 1 207 ? -76.981 4.739 113.025 1.00 30.08 207 ASP A C 1
ATOM 1552 O O . ASP A 1 207 ? -77.990 4.659 112.338 1.00 30.08 207 ASP A O 1
ATOM 1556 N N . ARG A 1 208 ? -76.460 3.583 113.467 1.00 29.69 208 ARG A N 1
ATOM 1557 C CA . ARG A 1 208 ? -75.950 3.126 114.787 1.00 29.69 208 ARG A CA 1
ATOM 1558 C C . ARG A 1 208 ? -77.085 2.799 115.775 1.00 29.69 208 ARG A C 1
ATOM 1560 O O . ARG A 1 208 ? -78.052 3.540 115.876 1.00 29.69 208 ARG A O 1
ATOM 1567 N N . ASP A 1 209 ? -76.836 1.711 116.510 1.00 28.11 209 ASP A N 1
ATOM 1568 C CA . ASP A 1 209 ? -77.467 1.230 117.750 1.00 28.11 209 ASP A CA 1
ATOM 1569 C C . ASP A 1 209 ? -78.680 0.308 117.549 1.00 28.11 209 ASP A C 1
ATOM 1571 O O . ASP A 1 209 ? -79.513 0.534 116.685 1.00 28.11 209 ASP A O 1
ATOM 1575 N N . GLU A 1 210 ? -78.920 -0.756 118.312 1.00 30.89 210 GLU A N 1
ATOM 1576 C CA . GLU A 1 210 ? -78.157 -1.648 119.193 1.00 30.89 210 GLU A CA 1
ATOM 1577 C C . GLU A 1 210 ? -79.153 -2.780 119.561 1.00 30.89 210 GLU A C 1
ATOM 1579 O O . GLU A 1 210 ? -80.362 -2.567 119.573 1.00 30.89 210 GLU A O 1
ATOM 1584 N N . ALA A 1 211 ? -78.626 -3.970 119.856 1.00 30.19 211 ALA A N 1
ATOM 1585 C CA . ALA A 1 211 ? -79.138 -5.012 120.760 1.00 30.19 211 ALA A CA 1
ATOM 1586 C C . ALA A 1 211 ? -80.658 -5.308 120.901 1.00 30.19 211 ALA A C 1
ATOM 1588 O O . ALA A 1 211 ? -81.454 -4.526 121.414 1.00 30.19 211 ALA A O 1
ATOM 1589 N N . GLY A 1 212 ? -81.006 -6.582 120.677 1.00 33.28 212 GLY A N 1
ATOM 1590 C CA . GLY A 1 212 ? -82.271 -7.185 121.106 1.00 33.28 212 GLY A CA 1
ATOM 1591 C C . GLY A 1 212 ? -82.175 -8.705 121.218 1.00 33.28 212 GLY A C 1
ATOM 1592 O O . GLY A 1 212 ? -82.601 -9.428 120.328 1.00 33.28 212 GLY A O 1
ATOM 1593 N N . VAL A 1 213 ? -81.593 -9.174 122.321 1.00 36.28 213 VAL A N 1
ATOM 1594 C CA . VAL A 1 213 ? -81.483 -10.578 122.747 1.00 36.28 213 VAL A CA 1
ATOM 1595 C C . VAL A 1 213 ? -82.857 -11.261 122.815 1.00 36.28 213 VAL A C 1
ATOM 1597 O O . VAL A 1 213 ? -83.697 -10.820 123.600 1.00 36.28 213 VAL A O 1
ATOM 1600 N N . ARG A 1 214 ? -83.043 -12.387 122.105 1.00 34.12 214 ARG A N 1
ATOM 1601 C CA . ARG A 1 214 ? -83.878 -13.521 122.549 1.00 34.12 214 ARG A CA 1
ATOM 1602 C C . ARG A 1 214 ? -83.314 -14.864 122.069 1.00 34.12 214 ARG A C 1
ATOM 1604 O O . ARG A 1 214 ? -83.117 -15.071 120.884 1.00 34.12 214 ARG A O 1
ATOM 1611 N N . ASP A 1 215 ? -83.074 -15.695 123.077 1.00 36.00 215 ASP A N 1
ATOM 1612 C CA . ASP A 1 215 ? -82.906 -17.149 123.156 1.00 36.00 215 ASP A CA 1
ATOM 1613 C C . ASP A 1 215 ? -82.171 -17.924 122.039 1.00 36.00 215 ASP A C 1
ATOM 1615 O O . ASP A 1 215 ? -82.742 -18.209 120.987 1.00 36.00 215 ASP A O 1
ATOM 1619 N N . PRO A 1 216 ? -80.922 -18.351 122.306 1.00 45.81 216 PRO A N 1
ATOM 1620 C CA . PRO A 1 216 ? -80.174 -19.305 121.503 1.00 45.81 216 PRO A CA 1
ATOM 1621 C C . PRO A 1 216 ? -80.468 -20.739 121.974 1.00 45.81 216 PRO A C 1
ATOM 1623 O O . PRO A 1 216 ? -80.582 -20.959 123.176 1.00 45.81 216 PRO A O 1
ATOM 1626 N N . LEU A 1 217 ? -80.532 -21.708 121.048 1.00 41.69 217 LEU A N 1
ATOM 1627 C CA . LEU A 1 217 ? -79.844 -23.017 121.144 1.00 41.69 217 LEU A CA 1
ATOM 1628 C C . LEU A 1 217 ? -80.208 -24.051 120.047 1.00 41.69 217 LEU A C 1
ATOM 1630 O O . LEU A 1 217 ? -79.633 -25.132 120.073 1.00 41.69 217 LEU A O 1
ATOM 1634 N N . GLU A 1 218 ? -81.033 -23.743 119.035 1.00 41.09 218 GLU A N 1
ATOM 1635 C CA . GLU A 1 218 ? -81.248 -24.671 117.890 1.00 41.09 218 GLU A CA 1
ATOM 1636 C C . GLU A 1 218 ? -80.991 -24.074 116.486 1.00 41.09 218 GLU A C 1
ATOM 1638 O O . GLU A 1 218 ? -80.733 -24.826 115.557 1.00 41.09 218 GLU A O 1
ATOM 1643 N N . GLU A 1 219 ? -80.923 -22.745 116.322 1.00 41.84 219 GLU A N 1
ATOM 1644 C CA . GLU A 1 219 ? -80.745 -22.069 115.012 1.00 41.84 219 GLU A CA 1
ATOM 1645 C C . GLU A 1 219 ? -79.288 -21.637 114.717 1.00 41.84 219 GLU A C 1
ATOM 1647 O O . GLU A 1 219 ? -79.001 -20.916 113.768 1.00 41.84 219 GLU A O 1
ATOM 1652 N N . THR A 1 220 ? -78.320 -22.041 115.541 1.00 43.72 220 THR A N 1
ATOM 1653 C CA . THR A 1 220 ? -76.886 -21.797 115.278 1.00 43.72 220 THR A CA 1
ATOM 1654 C C . THR A 1 220 ? -76.174 -23.022 114.712 1.00 43.72 220 THR A C 1
ATOM 1656 O O . THR A 1 220 ? -75.025 -22.908 114.298 1.00 43.72 220 THR A O 1
ATOM 1659 N N . ALA A 1 221 ? -76.848 -24.174 114.643 1.00 50.19 221 ALA A N 1
ATOM 1660 C CA . ALA A 1 221 ? -76.352 -25.353 113.940 1.00 50.19 221 ALA A CA 1
ATOM 1661 C C . ALA A 1 221 ? -76.638 -25.265 112.431 1.00 50.19 221 ALA A C 1
ATOM 1663 O O . ALA A 1 221 ? -75.721 -25.481 111.642 1.00 50.19 221 ALA A O 1
ATOM 1664 N N . ASP A 1 222 ? -77.847 -24.845 112.040 1.00 49.16 222 ASP A N 1
ATOM 1665 C CA . ASP A 1 222 ? -78.247 -24.725 110.629 1.00 49.16 222 ASP A CA 1
ATOM 1666 C C . ASP A 1 222 ? -77.563 -23.539 109.931 1.00 49.16 222 ASP A C 1
ATOM 1668 O O . ASP A 1 222 ? -77.027 -23.700 108.845 1.00 49.16 222 ASP A O 1
ATOM 1672 N N . GLY A 1 223 ? -77.429 -22.379 110.585 1.00 53.12 223 GLY A N 1
ATOM 1673 C CA . GLY A 1 223 ? -76.703 -21.235 110.010 1.00 53.12 223 GLY A CA 1
ATOM 1674 C C . GLY A 1 223 ? -75.182 -21.436 109.901 1.00 53.12 223 GLY A C 1
ATOM 1675 O O . GLY A 1 223 ? -74.549 -20.884 109.002 1.00 53.12 223 GLY A O 1
ATOM 1676 N N . LEU A 1 224 ? -74.574 -22.241 110.787 1.00 52.78 224 LEU A N 1
ATOM 1677 C CA . LEU A 1 224 ? -73.174 -22.665 110.647 1.00 52.78 224 LEU A CA 1
ATOM 1678 C C . LEU A 1 224 ? -73.022 -23.768 109.590 1.00 52.78 224 LEU A C 1
ATOM 1680 O O . LEU A 1 224 ? -71.975 -23.818 108.948 1.00 52.78 224 LEU A O 1
ATOM 1684 N N . ALA A 1 225 ? -74.041 -24.610 109.384 1.00 56.25 225 ALA A N 1
ATOM 1685 C CA . ALA A 1 225 ? -74.086 -25.588 108.300 1.00 56.25 225 ALA A CA 1
ATOM 1686 C C . ALA A 1 225 ? -74.256 -24.905 106.934 1.00 56.25 225 ALA A C 1
ATOM 1688 O O . ALA A 1 225 ? -73.476 -25.193 106.037 1.00 56.25 225 ALA A O 1
ATOM 1689 N N . ASP A 1 226 ? -75.151 -23.925 106.810 1.00 57.91 226 ASP A N 1
ATOM 1690 C CA . ASP A 1 226 ? -75.349 -23.113 105.604 1.00 57.91 226 ASP A CA 1
ATOM 1691 C C . ASP A 1 226 ? -74.131 -22.230 105.307 1.00 57.91 226 ASP A C 1
ATOM 1693 O O . ASP A 1 226 ? -73.728 -22.083 104.156 1.00 57.91 226 ASP A O 1
ATOM 1697 N N . ALA A 1 227 ? -73.487 -21.663 106.333 1.00 56.59 227 ALA A N 1
ATOM 1698 C CA . ALA A 1 227 ? -72.235 -20.928 106.161 1.00 56.59 227 ALA A CA 1
ATOM 1699 C C . ALA A 1 227 ? -71.067 -21.858 105.792 1.00 56.59 227 ALA A C 1
ATOM 1701 O O . ALA A 1 227 ? -70.201 -21.465 105.010 1.00 56.59 227 ALA A O 1
ATOM 1702 N N . ALA A 1 228 ? -71.038 -23.088 106.315 1.00 59.69 228 ALA A N 1
ATOM 1703 C CA . ALA A 1 228 ? -70.062 -24.104 105.928 1.00 59.69 228 ALA A CA 1
ATOM 1704 C C . ALA A 1 228 ? -70.322 -24.642 104.513 1.00 59.69 228 ALA A C 1
ATOM 1706 O O . ALA A 1 228 ? -69.368 -24.884 103.778 1.00 59.69 228 ALA A O 1
ATOM 1707 N N . GLU A 1 229 ? -71.580 -24.775 104.098 1.00 59.56 229 GLU A N 1
ATOM 1708 C CA . GLU A 1 229 ? -71.988 -25.187 102.756 1.00 59.56 229 GLU A CA 1
ATOM 1709 C C . GLU A 1 229 ? -71.742 -24.070 101.737 1.00 59.56 229 GLU A C 1
ATOM 1711 O O . GLU A 1 229 ? -71.197 -24.326 100.667 1.00 59.56 229 GLU A O 1
ATOM 1716 N N . ALA A 1 230 ? -72.007 -22.813 102.095 1.00 60.09 230 ALA A N 1
ATOM 1717 C CA . ALA A 1 230 ? -71.640 -21.646 101.299 1.00 60.09 230 ALA A CA 1
ATOM 1718 C C . ALA A 1 230 ? -70.116 -21.483 101.194 1.00 60.09 230 ALA A C 1
ATOM 1720 O O . ALA A 1 230 ? -69.610 -21.152 100.122 1.00 60.09 230 ALA A O 1
ATOM 1721 N N . ALA A 1 231 ? -69.365 -21.759 102.265 1.00 61.88 231 ALA A N 1
ATOM 1722 C CA . ALA A 1 231 ? -67.905 -21.778 102.229 1.00 61.88 231 ALA A CA 1
ATOM 1723 C C . ALA A 1 231 ? -67.369 -22.945 101.382 1.00 61.88 231 ALA A C 1
ATOM 1725 O O . ALA A 1 231 ? -66.425 -22.753 100.622 1.00 61.88 231 ALA A O 1
ATOM 1726 N N . ALA A 1 232 ? -67.989 -24.126 101.447 1.00 64.75 232 ALA A N 1
ATOM 1727 C CA . ALA A 1 232 ? -67.638 -25.276 100.615 1.00 64.75 232 ALA A CA 1
ATOM 1728 C C . ALA A 1 232 ? -67.986 -25.045 99.135 1.00 64.75 232 ALA A C 1
ATOM 1730 O O . ALA A 1 232 ? -67.200 -25.398 98.260 1.00 64.75 232 ALA A O 1
ATOM 1731 N N . ALA A 1 233 ? -69.114 -24.398 98.842 1.00 63.69 233 ALA A N 1
ATOM 1732 C CA . ALA A 1 233 ? -69.497 -23.991 97.496 1.00 63.69 233 ALA A CA 1
ATOM 1733 C C . ALA A 1 233 ? -68.563 -22.900 96.958 1.00 63.69 233 ALA A C 1
ATOM 1735 O O . ALA A 1 233 ? -68.125 -22.980 95.813 1.00 63.69 233 ALA A O 1
ATOM 1736 N N . ALA A 1 234 ? -68.190 -21.918 97.783 1.00 62.44 234 ALA A N 1
ATOM 1737 C CA . ALA A 1 234 ? -67.199 -20.907 97.423 1.00 62.44 234 ALA A CA 1
ATOM 1738 C C . ALA A 1 234 ? -65.820 -21.532 97.164 1.00 62.44 234 ALA A C 1
ATOM 1740 O O . ALA A 1 234 ? -65.151 -21.149 96.206 1.00 62.44 234 ALA A O 1
ATOM 1741 N N . GLN A 1 235 ? -65.427 -22.530 97.960 1.00 69.50 235 GLN A N 1
ATOM 1742 C CA . GLN A 1 235 ? -64.191 -23.281 97.760 1.00 69.50 235 GLN A CA 1
ATOM 1743 C C . GLN A 1 235 ? -64.242 -24.109 96.468 1.00 69.50 235 GLN A C 1
ATOM 1745 O O . GLN A 1 235 ? -63.318 -24.034 95.670 1.00 69.50 235 GLN A O 1
ATOM 1750 N N . ALA A 1 236 ? -65.346 -24.806 96.189 1.00 71.44 236 ALA A N 1
ATOM 1751 C CA . ALA A 1 236 ? -65.527 -25.562 94.948 1.00 71.44 236 ALA A CA 1
ATOM 1752 C C . ALA A 1 236 ? -65.539 -24.657 93.703 1.00 71.44 236 ALA A C 1
ATOM 1754 O O . ALA A 1 236 ? -65.004 -25.023 92.658 1.00 71.44 236 ALA A O 1
ATOM 1755 N N . VAL A 1 237 ? -66.116 -23.456 93.808 1.00 71.44 237 VAL A N 1
ATOM 1756 C CA . VAL A 1 237 ? -66.068 -22.438 92.748 1.00 71.44 237 VAL A CA 1
ATOM 1757 C C . VAL A 1 237 ? -64.647 -21.896 92.574 1.00 71.44 237 VAL A C 1
ATOM 1759 O O . VAL A 1 237 ? -64.221 -21.679 91.441 1.00 71.44 237 VAL A O 1
ATOM 1762 N N . ALA A 1 238 ? -63.894 -21.706 93.660 1.00 70.31 238 ALA A N 1
ATOM 1763 C CA . ALA A 1 238 ? -62.495 -21.288 93.604 1.00 70.31 238 ALA A CA 1
ATOM 1764 C C . ALA A 1 238 ? -61.594 -22.365 92.972 1.00 70.31 238 ALA A C 1
ATOM 1766 O O . ALA A 1 238 ? -60.785 -22.040 92.103 1.00 70.31 238 ALA A O 1
ATOM 1767 N N . ASP A 1 239 ? -61.789 -23.633 93.331 1.00 76.56 239 ASP A N 1
ATOM 1768 C CA . ASP A 1 239 ? -61.056 -24.772 92.774 1.00 76.56 239 ASP A CA 1
ATOM 1769 C C . ASP A 1 239 ? -61.390 -24.959 91.281 1.00 76.56 239 ASP A C 1
ATOM 1771 O O . ASP A 1 239 ? -60.493 -25.084 90.447 1.00 76.56 239 ASP A O 1
ATOM 1775 N N . ALA A 1 240 ? -62.669 -24.849 90.900 1.00 74.94 240 ALA A N 1
ATOM 1776 C CA . ALA A 1 240 ? -63.087 -24.870 89.496 1.00 74.94 240 ALA A CA 1
ATOM 1777 C C . ALA A 1 240 ? -62.530 -23.677 88.697 1.00 74.94 240 ALA A C 1
ATOM 1779 O O . ALA A 1 240 ? -62.182 -23.817 87.521 1.00 74.94 240 ALA A O 1
ATOM 1780 N N . ALA A 1 241 ? -62.418 -22.500 89.320 1.00 75.25 241 ALA A N 1
ATOM 1781 C CA . ALA A 1 241 ? -61.792 -21.334 88.709 1.00 75.25 241 ALA A CA 1
ATOM 1782 C C . ALA A 1 241 ? -60.273 -21.518 88.542 1.00 75.25 241 ALA A C 1
ATOM 1784 O O . ALA A 1 241 ? -59.721 -21.088 87.526 1.00 75.25 241 ALA A O 1
ATOM 1785 N N . GLU A 1 242 ? -59.589 -22.173 89.485 1.00 81.50 242 GLU A N 1
ATOM 1786 C CA . GLU A 1 242 ? -58.185 -22.564 89.325 1.00 81.50 242 GLU A CA 1
ATOM 1787 C C . GLU A 1 242 ? -57.996 -23.582 88.199 1.00 81.50 242 GLU A C 1
ATOM 1789 O O . GLU A 1 242 ? -57.105 -23.403 87.366 1.00 81.50 242 GLU A O 1
ATOM 1794 N N . ASP A 1 243 ? -58.839 -24.608 88.118 1.00 81.94 243 ASP A N 1
ATOM 1795 C CA . ASP A 1 243 ? -58.773 -25.610 87.053 1.00 81.94 243 ASP A CA 1
ATOM 1796 C C . ASP A 1 243 ? -59.048 -24.995 85.675 1.00 81.94 243 ASP A C 1
ATOM 1798 O O . ASP A 1 243 ? -58.342 -25.291 84.706 1.00 81.94 243 ASP A O 1
ATOM 1802 N N . ALA A 1 244 ? -59.998 -24.059 85.585 1.00 80.12 244 ALA A N 1
ATOM 1803 C CA . ALA A 1 244 ? -60.245 -23.288 84.370 1.00 80.12 244 ALA A CA 1
ATOM 1804 C C . ALA A 1 244 ? -59.030 -22.430 83.976 1.00 80.12 244 ALA A C 1
ATOM 1806 O O . ALA A 1 244 ? -58.657 -22.398 82.801 1.00 80.12 244 ALA A O 1
ATOM 1807 N N . ARG A 1 245 ? -58.360 -21.786 84.943 1.00 84.69 245 ARG A N 1
ATOM 1808 C CA . ARG A 1 245 ? -57.118 -21.026 84.702 1.00 84.69 245 ARG A CA 1
ATOM 1809 C C . ARG A 1 245 ? -55.973 -21.930 84.249 1.00 84.69 245 ARG A C 1
ATOM 1811 O O . ARG A 1 245 ? -55.256 -21.570 83.320 1.00 84.69 245 ARG A O 1
ATOM 1818 N N . ARG A 1 246 ? -55.819 -23.119 84.840 1.00 86.31 246 ARG A N 1
ATOM 1819 C CA . ARG A 1 246 ? -54.815 -24.117 84.424 1.00 86.31 246 ARG A CA 1
ATOM 1820 C C . ARG A 1 246 ? -55.091 -24.634 83.012 1.00 86.31 246 ARG A C 1
ATOM 1822 O O . ARG A 1 246 ? -54.163 -24.760 82.217 1.00 86.31 246 ARG A O 1
ATOM 1829 N N . ALA A 1 247 ? -56.356 -24.884 82.674 1.00 81.75 247 ALA A N 1
ATOM 1830 C CA . ALA A 1 247 ? -56.762 -25.302 81.335 1.00 81.75 247 ALA A CA 1
ATOM 1831 C C . ALA A 1 247 ? -56.573 -24.194 80.283 1.00 81.75 247 ALA A C 1
ATOM 1833 O O . ALA A 1 247 ? -56.197 -24.498 79.150 1.00 81.75 247 ALA A O 1
ATOM 1834 N N . ALA A 1 248 ? -56.804 -22.929 80.650 1.00 80.38 248 ALA A N 1
ATOM 1835 C CA . ALA A 1 248 ? -56.531 -21.774 79.796 1.00 80.38 248 ALA A CA 1
ATOM 1836 C C . ALA A 1 248 ? -55.024 -21.601 79.560 1.00 80.38 248 ALA A C 1
ATOM 1838 O O . ALA A 1 248 ? -54.602 -21.554 78.411 1.00 80.38 248 ALA A O 1
ATOM 1839 N N . ALA A 1 249 ? -54.209 -21.647 80.619 1.00 85.56 249 ALA A N 1
ATOM 1840 C CA . ALA A 1 249 ? -52.751 -21.568 80.513 1.00 85.56 249 ALA A CA 1
ATOM 1841 C C . ALA A 1 249 ? -52.149 -22.730 79.699 1.00 85.56 249 ALA A C 1
ATOM 1843 O O . ALA A 1 249 ? -51.156 -22.548 78.999 1.00 85.56 249 ALA A O 1
ATOM 1844 N N . LYS A 1 250 ? -52.743 -23.932 79.757 1.00 86.44 250 LYS A N 1
ATOM 1845 C CA . LYS A 1 250 ? -52.337 -25.062 78.906 1.00 86.44 250 LYS A CA 1
ATOM 1846 C C . LYS A 1 250 ? -52.636 -24.798 77.428 1.00 86.44 250 LYS A C 1
ATOM 1848 O O . LYS A 1 250 ? -51.764 -25.015 76.600 1.00 86.44 250 LYS A O 1
ATOM 1853 N N . ARG A 1 251 ? -53.839 -24.307 77.109 1.00 82.56 251 ARG A N 1
ATOM 1854 C CA . ARG A 1 251 ? -54.229 -23.954 75.731 1.00 82.56 251 ARG A CA 1
ATOM 1855 C C . ARG A 1 251 ? -53.405 -22.803 75.168 1.00 82.56 251 ARG A C 1
ATOM 1857 O O . ARG A 1 251 ? -53.079 -22.816 73.992 1.00 82.56 251 ARG A O 1
ATOM 1864 N N . GLU A 1 252 ? -53.063 -21.827 76.002 1.00 83.19 252 GLU A N 1
ATOM 1865 C CA . GLU A 1 252 ? -52.205 -20.708 75.615 1.00 83.19 252 GLU A CA 1
ATOM 1866 C C . GLU A 1 252 ? -50.796 -21.194 75.241 1.00 83.19 252 GLU A C 1
ATOM 1868 O O . GLU A 1 252 ? -50.297 -20.833 74.182 1.00 83.19 252 GLU A O 1
ATOM 1873 N N . ARG A 1 253 ? -50.217 -22.120 76.021 1.00 87.19 253 ARG A N 1
ATOM 1874 C CA . ARG A 1 253 ? -48.937 -22.772 75.683 1.00 87.19 253 ARG A CA 1
ATOM 1875 C C . ARG A 1 253 ? -49.006 -23.604 74.403 1.00 87.19 253 ARG A C 1
ATOM 1877 O O . ARG A 1 253 ? -48.096 -23.516 73.593 1.00 87.19 253 ARG A O 1
ATOM 1884 N N . GLU A 1 254 ? -50.074 -24.379 74.207 1.00 86.69 254 GLU A N 1
ATOM 1885 C CA . GLU A 1 254 ? -50.280 -25.169 72.979 1.00 86.69 254 GLU A CA 1
ATOM 1886 C C . GLU A 1 254 ? -50.356 -24.253 71.736 1.00 86.69 254 GLU A C 1
ATOM 1888 O O . GLU A 1 254 ? -49.709 -24.523 70.729 1.00 86.69 254 GLU A O 1
ATOM 1893 N N . LEU A 1 255 ? -51.061 -23.117 71.822 1.00 85.75 255 LEU A N 1
ATOM 1894 C CA . LEU A 1 255 ? -51.138 -22.129 70.736 1.00 85.75 255 LEU A CA 1
ATOM 1895 C C . LEU A 1 255 ? -49.807 -21.403 70.479 1.00 85.75 255 LEU A C 1
ATOM 1897 O O . LEU A 1 255 ? -49.503 -21.065 69.333 1.00 85.75 255 LEU A O 1
ATOM 1901 N N . GLU A 1 256 ? -49.021 -21.131 71.523 1.00 86.56 256 GLU A N 1
ATOM 1902 C CA . GLU A 1 256 ? -47.668 -20.583 71.379 1.00 86.56 256 GLU A CA 1
ATOM 1903 C C . GLU A 1 256 ? -46.724 -21.589 70.708 1.00 86.56 256 GLU A C 1
ATOM 1905 O O . GLU A 1 256 ? -45.999 -21.218 69.785 1.00 86.56 256 GLU A O 1
ATOM 1910 N N . GLU A 1 257 ? -46.769 -22.863 71.106 1.00 87.69 257 GLU A N 1
ATOM 1911 C CA . GLU A 1 257 ? -46.001 -23.942 70.477 1.00 87.69 257 GLU A CA 1
ATOM 1912 C C . GLU A 1 257 ? -46.356 -24.079 68.987 1.00 87.69 257 GLU A C 1
ATOM 1914 O O . GLU A 1 257 ? -45.453 -24.041 68.146 1.00 87.69 257 GLU A O 1
ATOM 1919 N N . ASP A 1 258 ? -47.645 -24.102 68.635 1.00 88.06 258 ASP A N 1
ATOM 1920 C CA . ASP A 1 258 ? -48.107 -24.147 67.241 1.00 88.06 258 ASP A CA 1
ATOM 1921 C C . ASP A 1 258 ? -47.652 -22.915 66.436 1.00 88.06 258 ASP A C 1
ATOM 1923 O O . ASP A 1 258 ? -47.150 -23.056 65.318 1.00 88.06 258 ASP A O 1
ATOM 1927 N N . ARG A 1 259 ? -47.730 -21.699 67.006 1.00 89.81 259 ARG A N 1
ATOM 1928 C CA . ARG A 1 259 ? -47.211 -20.481 66.347 1.00 89.81 259 ARG A CA 1
ATOM 1929 C C . ARG A 1 259 ? -45.711 -20.557 66.102 1.00 89.81 259 ARG A C 1
ATOM 1931 O O . ARG A 1 259 ? -45.255 -20.169 65.027 1.00 89.81 259 ARG A O 1
ATOM 1938 N N . THR A 1 260 ? -44.935 -21.043 67.070 1.00 91.06 260 THR A N 1
ATOM 1939 C CA . THR A 1 260 ? -43.483 -21.187 66.888 1.00 91.06 260 THR A CA 1
ATOM 1940 C C . THR A 1 260 ? -43.140 -22.250 65.846 1.00 91.06 260 THR A C 1
ATOM 1942 O O . THR A 1 260 ? -42.208 -22.047 65.067 1.00 91.06 260 THR A O 1
ATOM 1945 N N . ALA A 1 261 ? -43.914 -23.336 65.769 1.00 88.56 261 ALA A N 1
ATOM 1946 C CA . ALA A 1 261 ? -43.759 -24.367 64.748 1.00 88.56 261 ALA A CA 1
ATOM 1947 C C . ALA A 1 261 ? -44.100 -23.838 63.343 1.00 88.56 261 ALA A C 1
ATOM 1949 O O . ALA A 1 261 ? -43.334 -24.059 62.403 1.00 88.56 261 ALA A O 1
ATOM 1950 N N . GLU A 1 262 ? -45.190 -23.077 63.191 1.00 87.81 262 GLU A N 1
ATOM 1951 C CA . GLU A 1 262 ? -45.542 -22.422 61.923 1.00 87.81 262 GLU A CA 1
ATOM 1952 C C . GLU A 1 262 ? -44.497 -21.380 61.498 1.00 87.81 262 GLU A C 1
ATOM 1954 O O . GLU A 1 262 ? -44.138 -21.297 60.320 1.00 87.81 262 GLU A O 1
ATOM 1959 N N . GLU A 1 263 ? -43.968 -20.588 62.435 1.00 88.12 263 GLU A N 1
ATOM 1960 C CA . GLU A 1 263 ? -42.887 -19.640 62.149 1.00 88.12 263 GLU A CA 1
ATOM 1961 C C . GLU A 1 263 ? -41.593 -20.349 61.728 1.00 88.12 263 GLU A C 1
ATOM 1963 O O . GLU A 1 263 ? -40.922 -19.886 60.801 1.00 88.12 263 GLU A O 1
ATOM 1968 N N . GLN A 1 264 ? -41.246 -21.479 62.354 1.00 88.62 264 GLN A N 1
ATOM 1969 C CA . GLN A 1 264 ? -40.103 -22.300 61.944 1.00 88.62 264 GLN A CA 1
ATOM 1970 C C . GLN A 1 264 ? -40.295 -22.872 60.537 1.00 88.62 264 GLN A C 1
ATOM 1972 O O . GLN A 1 264 ? -39.396 -22.734 59.709 1.00 88.62 264 GLN A O 1
ATOM 1977 N N . GLN A 1 265 ? -41.473 -23.415 60.220 1.00 91.50 265 GLN A N 1
ATOM 1978 C CA . GLN A 1 265 ? -41.775 -23.916 58.875 1.00 91.50 265 GLN A CA 1
ATOM 1979 C C . GLN A 1 265 ? -41.682 -22.814 57.816 1.00 91.50 265 GLN A C 1
ATOM 1981 O O . GLN A 1 265 ? -41.048 -23.009 56.781 1.00 91.50 265 GLN A O 1
ATOM 1986 N N . ARG A 1 266 ? -42.231 -21.621 58.084 1.00 91.75 266 ARG A N 1
ATOM 1987 C CA . ARG A 1 266 ? -42.113 -20.476 57.163 1.00 91.75 266 ARG A CA 1
ATOM 1988 C C . ARG A 1 266 ? -40.661 -20.062 56.941 1.00 91.75 266 ARG A C 1
ATOM 1990 O O . ARG A 1 266 ? -40.300 -19.719 55.818 1.00 91.75 266 ARG A O 1
ATOM 1997 N N . ARG A 1 267 ? -39.824 -20.097 57.985 1.00 91.12 267 ARG A N 1
ATOM 1998 C CA . ARG A 1 267 ? -38.385 -19.806 57.871 1.00 91.12 267 ARG A CA 1
ATOM 1999 C C . ARG A 1 267 ? -37.652 -20.868 57.057 1.00 91.12 267 ARG A C 1
ATOM 2001 O O . ARG A 1 267 ? -36.828 -20.510 56.225 1.00 91.12 267 ARG A O 1
ATOM 2008 N N . GLU A 1 268 ? -37.959 -22.147 57.255 1.00 90.75 268 GLU A N 1
ATOM 2009 C CA . GLU A 1 268 ? -37.368 -23.235 56.469 1.00 90.75 268 GLU A CA 1
ATOM 2010 C C . GLU A 1 268 ? -37.788 -23.179 54.997 1.00 90.75 268 GLU A C 1
ATOM 2012 O O . GLU A 1 268 ? -36.953 -23.360 54.112 1.00 90.75 268 GLU A O 1
ATOM 2017 N N . GLU A 1 269 ? -39.059 -22.896 54.708 1.00 91.56 269 GLU A N 1
ATOM 2018 C CA . GLU A 1 269 ? -39.535 -22.711 53.335 1.00 91.56 269 GLU A CA 1
ATOM 2019 C C . GLU A 1 269 ? -38.910 -21.483 52.670 1.00 91.56 269 GLU A C 1
ATOM 2021 O O . GLU A 1 269 ? -38.511 -21.566 51.509 1.00 91.56 269 GLU A O 1
ATOM 2026 N N . ALA A 1 270 ? -38.784 -20.366 53.393 1.00 90.50 270 ALA A N 1
ATOM 2027 C CA . ALA A 1 270 ? -38.088 -19.180 52.900 1.00 90.50 270 ALA A CA 1
ATOM 2028 C C . ALA A 1 270 ? -36.615 -19.492 52.590 1.00 90.50 270 ALA A C 1
ATOM 2030 O O . ALA A 1 270 ? -36.160 -19.214 51.485 1.00 90.50 270 ALA A O 1
ATOM 2031 N N . ALA A 1 271 ? -35.909 -20.172 53.499 1.00 90.81 271 ALA A N 1
ATOM 2032 C CA . ALA A 1 271 ? -34.522 -20.585 53.287 1.00 90.81 271 ALA A CA 1
ATOM 2033 C C . ALA A 1 271 ? -34.365 -21.536 52.085 1.00 90.81 271 ALA A C 1
ATOM 2035 O O . ALA A 1 271 ? -33.413 -21.412 51.318 1.00 90.81 271 ALA A O 1
ATOM 2036 N N . ARG A 1 272 ? -35.312 -22.463 51.870 1.00 93.44 272 ARG A N 1
ATOM 2037 C CA . ARG A 1 272 ? -35.314 -23.345 50.688 1.00 93.44 272 ARG A CA 1
ATOM 2038 C C . ARG A 1 272 ? -35.518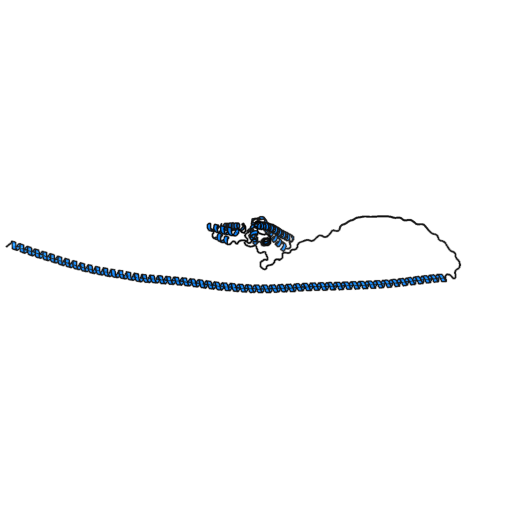 -22.572 49.388 1.00 93.44 272 ARG A C 1
ATOM 2040 O O . ARG A 1 272 ? -34.846 -22.878 48.407 1.00 93.44 272 ARG A O 1
ATOM 2047 N N . ARG A 1 273 ? -36.427 -21.590 49.373 1.00 92.94 273 ARG A N 1
ATOM 2048 C CA . ARG A 1 273 ? -36.655 -20.729 48.201 1.00 92.94 273 ARG A CA 1
ATOM 2049 C C . ARG A 1 273 ? -35.417 -19.899 47.883 1.00 92.94 273 ARG A C 1
ATOM 2051 O O . ARG A 1 273 ? -34.994 -19.884 46.735 1.00 92.94 273 ARG A O 1
ATOM 2058 N N . GLU A 1 274 ? -34.792 -19.302 48.895 1.00 90.25 274 GLU A N 1
ATOM 2059 C CA . GLU A 1 274 ? -33.535 -18.563 48.733 1.00 90.25 274 GLU A CA 1
ATOM 2060 C C . GLU A 1 274 ? -32.405 -19.460 48.202 1.00 90.25 274 GLU A C 1
ATOM 2062 O O . GLU A 1 274 ? -31.654 -19.053 47.317 1.00 90.25 274 GLU A O 1
ATOM 2067 N N . GLU A 1 275 ? -32.292 -20.703 48.683 1.00 90.88 275 GLU A N 1
ATOM 2068 C CA . GLU A 1 275 ? -31.291 -21.649 48.182 1.00 90.88 275 GLU A CA 1
ATOM 2069 C C . GLU A 1 275 ? -31.561 -22.058 46.723 1.00 90.88 275 GLU A C 1
ATOM 2071 O O . GLU A 1 275 ? -30.629 -22.156 45.921 1.00 90.88 275 GLU A O 1
ATOM 2076 N N . GLU A 1 276 ? -32.822 -22.289 46.350 1.00 92.06 276 GLU A N 1
ATOM 2077 C CA . GLU A 1 276 ? -33.209 -22.608 44.973 1.00 92.06 276 GLU A CA 1
ATOM 2078 C C . GLU A 1 276 ? -32.960 -21.426 44.025 1.00 92.06 276 GLU A C 1
ATOM 2080 O O . GLU A 1 276 ? -32.377 -21.610 42.952 1.00 92.06 276 GLU A O 1
ATOM 2085 N N . GLU A 1 277 ? -33.296 -20.206 44.448 1.00 91.94 277 GLU A N 1
ATOM 2086 C CA . GLU A 1 277 ? -32.984 -18.975 43.722 1.00 91.94 277 GLU A CA 1
ATOM 2087 C C . GLU A 1 277 ? -31.469 -18.809 43.554 1.00 91.94 277 GLU A C 1
ATOM 2089 O O . GLU A 1 277 ? -30.994 -18.642 42.427 1.00 91.94 277 GLU A O 1
ATOM 2094 N N . ALA A 1 278 ? -30.682 -18.974 44.621 1.00 91.06 278 ALA A N 1
ATOM 2095 C CA . ALA A 1 278 ? -29.224 -18.902 44.561 1.00 91.06 278 ALA A CA 1
ATOM 2096 C C . ALA A 1 278 ? -28.625 -19.960 43.617 1.00 91.06 278 ALA A C 1
ATOM 2098 O O . ALA A 1 278 ? -27.723 -19.657 42.830 1.00 91.06 278 ALA A O 1
ATOM 2099 N N . ARG A 1 279 ? -29.150 -21.193 43.634 1.00 94.69 279 ARG A N 1
ATOM 2100 C CA . ARG A 1 279 ? -28.752 -22.257 42.696 1.00 94.69 279 ARG A CA 1
ATOM 2101 C C . ARG A 1 279 ? -29.116 -21.910 41.254 1.00 94.69 279 ARG A C 1
ATOM 2103 O O . ARG A 1 279 ? -28.314 -22.165 40.354 1.00 94.69 279 ARG A O 1
ATOM 2110 N N . SER A 1 280 ? -30.288 -21.321 41.017 1.00 92.44 280 SER A N 1
ATOM 2111 C CA . SER A 1 280 ? -30.720 -20.914 39.677 1.00 92.44 280 SER A CA 1
ATOM 2112 C C . SER A 1 280 ? -29.816 -19.815 39.100 1.00 92.44 280 SER A C 1
ATOM 2114 O O . SER A 1 280 ? -29.336 -19.948 37.970 1.00 92.44 280 SER A O 1
ATOM 2116 N N . VAL A 1 281 ? -29.480 -18.807 39.916 1.00 94.06 281 VAL A N 1
ATOM 2117 C CA . VAL A 1 281 ? -28.563 -17.711 39.574 1.00 94.06 281 VAL A CA 1
ATOM 2118 C C . VAL A 1 281 ? -27.158 -18.248 39.305 1.00 94.06 281 VAL A C 1
ATOM 2120 O O . VAL A 1 281 ? -26.547 -17.887 38.299 1.00 94.06 281 VAL A O 1
ATOM 2123 N N . ALA A 1 282 ? -26.654 -19.166 40.137 1.00 93.62 282 ALA A N 1
ATOM 2124 C CA . ALA A 1 282 ? -25.356 -19.805 39.923 1.00 93.62 282 ALA A CA 1
ATOM 2125 C C . ALA A 1 282 ? -25.314 -20.614 38.613 1.00 93.62 282 ALA A C 1
ATOM 2127 O O . ALA A 1 282 ? -24.350 -20.514 37.852 1.00 93.62 282 ALA A O 1
ATOM 2128 N N . ALA A 1 283 ? -26.374 -21.367 38.305 1.00 94.50 283 ALA A N 1
ATOM 2129 C CA . ALA A 1 283 ? -26.470 -22.124 37.059 1.00 94.50 283 ALA A CA 1
ATOM 2130 C C . ALA A 1 283 ? -26.542 -21.205 35.827 1.00 94.50 283 ALA A C 1
ATOM 2132 O O . ALA A 1 283 ? -25.971 -21.518 34.783 1.00 94.50 283 ALA A O 1
ATOM 2133 N N . GLU A 1 284 ? -27.226 -20.064 35.926 1.00 92.12 284 GLU A N 1
ATOM 2134 C CA . GLU A 1 284 ? -27.273 -19.066 34.856 1.00 92.12 284 GLU A CA 1
ATOM 2135 C C . GLU A 1 284 ? -25.926 -18.364 34.659 1.00 92.12 284 GLU A C 1
ATOM 2137 O O . GLU A 1 284 ? -25.483 -18.196 33.522 1.00 92.12 284 GLU A O 1
ATOM 2142 N N . ALA A 1 285 ? -25.232 -18.026 35.748 1.00 93.00 285 ALA A N 1
ATOM 2143 C CA . ALA A 1 285 ? -23.876 -17.491 35.697 1.00 93.00 285 ALA A CA 1
ATOM 2144 C C . ALA A 1 285 ? -22.903 -18.479 35.033 1.00 93.00 285 ALA A C 1
ATOM 2146 O O . ALA A 1 285 ? -22.110 -18.078 34.183 1.00 93.00 285 ALA A O 1
ATOM 2147 N N . GLN A 1 286 ? -23.006 -19.774 35.348 1.00 94.44 286 GLN A N 1
ATOM 2148 C CA . GLN A 1 286 ? -22.179 -20.808 34.727 1.00 94.44 286 GLN A CA 1
ATOM 2149 C C . GLN A 1 286 ? -22.477 -20.965 33.228 1.00 94.44 286 GLN A C 1
ATOM 2151 O O . GLN A 1 286 ? -21.547 -21.017 32.428 1.00 94.44 286 GLN A O 1
ATOM 2156 N N . ARG A 1 287 ? -23.756 -20.943 32.820 1.00 96.25 287 ARG A N 1
ATOM 2157 C CA . ARG A 1 287 ? -24.132 -20.956 31.393 1.00 96.25 287 ARG A CA 1
ATOM 2158 C C . ARG A 1 287 ? -23.537 -19.771 30.634 1.00 96.25 287 ARG A C 1
ATOM 2160 O O . ARG A 1 287 ? -22.982 -19.971 29.559 1.00 96.25 287 ARG A O 1
ATOM 2167 N N . ARG A 1 288 ? -23.598 -18.564 31.209 1.00 94.56 288 ARG A N 1
ATOM 2168 C CA . ARG A 1 288 ? -22.975 -17.369 30.616 1.00 94.56 288 ARG A CA 1
ATOM 2169 C C . ARG A 1 288 ? -21.458 -17.507 30.500 1.00 94.56 288 ARG A C 1
ATOM 2171 O O . ARG A 1 288 ? -20.896 -17.089 29.494 1.00 94.56 288 ARG A O 1
ATOM 2178 N N . GLN A 1 289 ? -20.793 -18.102 31.492 1.00 94.62 289 GLN A N 1
ATOM 2179 C CA . GLN A 1 289 ? -19.351 -18.364 31.423 1.00 94.62 289 GLN A CA 1
ATOM 2180 C C . GLN A 1 289 ? -18.997 -19.375 30.329 1.00 94.62 289 GLN A C 1
ATOM 2182 O O . GLN A 1 289 ? -18.036 -19.160 29.593 1.00 94.62 289 GLN A O 1
ATOM 2187 N N . ASP A 1 290 ? -19.762 -20.457 30.194 1.00 96.00 290 ASP A N 1
ATOM 2188 C CA . ASP A 1 290 ? -19.529 -21.462 29.153 1.00 96.00 290 ASP A CA 1
ATOM 2189 C C . ASP A 1 290 ? -19.804 -20.903 27.751 1.00 96.00 290 ASP A C 1
ATOM 2191 O O . ASP A 1 290 ? -19.066 -21.197 26.810 1.00 96.00 290 ASP A O 1
ATOM 2195 N N . GLU A 1 291 ? -20.827 -20.061 27.603 1.00 94.69 291 GLU A N 1
ATOM 2196 C CA . GLU A 1 291 ? -21.109 -19.350 26.356 1.00 94.69 291 GLU A CA 1
ATOM 2197 C C . GLU A 1 291 ? -19.990 -18.360 26.009 1.00 94.69 291 GLU A C 1
ATOM 2199 O O . GLU A 1 291 ? -19.480 -18.394 24.890 1.00 94.69 291 GLU A O 1
ATOM 2204 N N . ALA A 1 292 ? -19.524 -17.565 26.977 1.00 94.44 292 ALA A N 1
ATOM 2205 C CA . ALA A 1 292 ? -18.388 -16.665 26.787 1.00 94.44 292 ALA A CA 1
ATOM 2206 C C . ALA A 1 292 ? -17.123 -17.427 26.358 1.00 94.44 292 ALA A C 1
ATOM 2208 O O . ALA A 1 292 ? -16.471 -17.037 25.392 1.00 94.44 292 ALA A O 1
ATOM 2209 N N . ARG A 1 293 ? -16.819 -18.569 26.993 1.00 97.38 293 ARG A N 1
ATOM 2210 C CA . ARG A 1 293 ? -15.687 -19.430 26.604 1.00 97.38 293 ARG A CA 1
ATOM 2211 C C . ARG A 1 293 ? -15.810 -19.955 25.176 1.00 97.38 293 ARG A C 1
ATOM 2213 O O . ARG A 1 293 ? -14.814 -19.986 24.461 1.00 97.38 293 ARG A O 1
ATOM 2220 N N . ARG A 1 294 ? -17.011 -20.355 24.745 1.00 97.12 294 ARG A N 1
ATOM 2221 C CA . ARG A 1 294 ? -17.250 -20.802 23.361 1.00 97.12 294 ARG A CA 1
ATOM 2222 C C . ARG A 1 294 ? -17.042 -19.673 22.362 1.00 97.12 294 ARG A C 1
ATOM 2224 O O . ARG A 1 294 ? -16.447 -19.910 21.317 1.00 97.12 294 ARG A O 1
ATOM 2231 N N . VAL A 1 295 ? -17.503 -18.465 22.683 1.00 96.50 295 VAL A N 1
ATOM 2232 C CA . VAL A 1 295 ? -17.284 -17.285 21.837 1.00 96.50 295 VAL A CA 1
ATOM 2233 C C . VAL A 1 295 ? -15.792 -16.962 21.746 1.00 96.50 295 VAL A C 1
ATOM 2235 O O . VAL A 1 295 ? -15.291 -16.755 20.645 1.00 96.50 295 VAL A O 1
ATOM 2238 N N . GLU A 1 296 ? -15.056 -16.998 22.859 1.00 95.62 296 GLU A N 1
ATOM 2239 C CA . GLU A 1 296 ? -13.599 -16.806 22.859 1.00 95.62 296 GLU A CA 1
ATOM 2240 C C . GLU A 1 296 ? -12.870 -17.877 22.031 1.00 95.62 296 GLU A C 1
ATOM 2242 O O . GLU A 1 296 ? -11.941 -17.563 21.287 1.00 95.62 296 GLU A O 1
ATOM 2247 N N . GLU A 1 297 ? -13.279 -19.144 22.127 1.00 96.31 297 GLU A N 1
ATOM 2248 C CA . GLU A 1 297 ? -12.693 -20.231 21.336 1.00 96.31 297 GLU A CA 1
ATOM 2249 C C . GLU A 1 297 ? -12.978 -20.060 19.837 1.00 96.31 297 GLU A C 1
ATOM 2251 O O . GLU A 1 297 ? -12.065 -20.194 19.022 1.00 96.31 297 GLU A O 1
ATOM 2256 N N . GLN A 1 298 ? -14.205 -19.677 19.472 1.00 95.19 298 GLN A N 1
ATOM 2257 C CA . GLN A 1 298 ? -14.572 -19.355 18.090 1.00 95.19 298 GLN A CA 1
ATOM 2258 C C . GLN A 1 298 ? -13.782 -18.160 17.550 1.00 95.19 298 GLN A C 1
ATOM 2260 O O . GLN A 1 298 ? -13.319 -18.198 16.412 1.00 95.19 298 GLN A O 1
ATOM 2265 N N . GLN A 1 299 ? -13.583 -17.118 18.361 1.00 95.38 299 GLN A N 1
ATOM 2266 C CA . GLN A 1 299 ? -12.758 -15.970 17.986 1.00 95.38 299 GLN A CA 1
ATOM 2267 C C . GLN A 1 299 ? -11.303 -16.382 17.752 1.00 95.38 299 GLN A C 1
ATOM 2269 O O . GLN A 1 299 ? -10.728 -16.006 16.735 1.00 95.38 299 GLN A O 1
ATOM 2274 N N . ARG A 1 300 ? -10.720 -17.215 18.623 1.00 96.81 300 ARG A N 1
ATOM 2275 C CA . ARG A 1 300 ? -9.351 -17.729 18.433 1.00 96.81 300 ARG A CA 1
ATOM 2276 C C . ARG A 1 300 ? -9.216 -18.566 17.166 1.00 96.81 300 ARG A C 1
ATOM 2278 O O . ARG A 1 300 ? -8.240 -18.394 16.441 1.00 96.81 300 ARG A O 1
ATOM 2285 N N . GLN A 1 301 ? -10.186 -19.436 16.885 1.00 96.31 301 GLN A N 1
ATOM 2286 C CA . GLN A 1 301 ? -10.203 -20.230 15.654 1.00 96.31 301 GLN A CA 1
ATOM 2287 C C . GLN A 1 301 ? -10.304 -19.330 14.418 1.00 96.31 301 GLN A C 1
ATOM 2289 O O . GLN A 1 301 ? -9.506 -19.470 13.496 1.00 96.31 301 GLN A O 1
ATOM 2294 N N . ALA A 1 302 ? -11.206 -18.345 14.427 1.00 95.06 302 ALA A N 1
ATOM 2295 C CA . ALA A 1 302 ? -11.345 -17.386 13.333 1.00 95.06 302 ALA A CA 1
ATOM 2296 C C . ALA A 1 302 ? -10.075 -16.538 13.133 1.00 95.06 302 ALA A C 1
ATOM 2298 O O . ALA A 1 302 ? -9.671 -16.284 11.998 1.00 95.06 302 ALA A O 1
ATOM 2299 N N . GLU A 1 303 ? -9.410 -16.123 14.215 1.00 93.75 303 GLU A N 1
ATOM 2300 C CA . GLU A 1 303 ? -8.126 -15.422 14.145 1.00 93.75 303 GLU A CA 1
ATOM 2301 C C . GLU A 1 303 ? -7.015 -16.302 13.563 1.00 93.75 303 GLU A C 1
ATOM 2303 O O . GLU A 1 303 ? -6.216 -15.826 12.756 1.00 93.75 303 GLU A O 1
ATOM 2308 N N . GLU A 1 304 ? -6.939 -17.575 13.954 1.00 96.62 304 GLU A N 1
ATOM 2309 C CA . GLU A 1 304 ? -5.949 -18.516 13.428 1.00 96.62 304 GLU A CA 1
ATOM 2310 C C . GLU A 1 304 ? -6.185 -18.803 11.939 1.00 96.62 304 GLU A C 1
ATOM 2312 O O . GLU A 1 304 ? -5.246 -18.738 11.138 1.00 96.62 304 GLU A O 1
ATOM 2317 N N . GLU A 1 305 ? -7.440 -19.010 11.537 1.00 96.00 305 GLU A N 1
ATOM 2318 C CA . GLU A 1 305 ? -7.832 -19.144 10.134 1.00 96.00 305 GLU A CA 1
ATOM 2319 C C . GLU A 1 305 ? -7.472 -17.886 9.337 1.00 96.00 305 GLU A C 1
ATOM 2321 O O . GLU A 1 305 ? -6.810 -17.987 8.300 1.00 96.00 305 GLU A O 1
ATOM 2326 N N . ALA A 1 306 ? -7.795 -16.695 9.851 1.00 94.50 306 ALA A N 1
ATOM 2327 C CA . ALA A 1 306 ? -7.447 -15.426 9.218 1.00 94.50 306 ALA A CA 1
ATOM 2328 C C . ALA A 1 306 ? -5.926 -15.246 9.078 1.00 94.50 306 ALA A C 1
ATOM 2330 O O . ALA A 1 306 ? -5.448 -14.839 8.016 1.00 94.50 306 ALA A O 1
ATOM 2331 N N . ARG A 1 307 ? -5.142 -15.601 10.107 1.00 97.00 307 ARG A N 1
ATOM 2332 C CA . ARG A 1 307 ? -3.668 -15.577 10.054 1.00 97.00 307 ARG A CA 1
ATOM 2333 C C . ARG A 1 307 ? -3.127 -16.552 9.014 1.00 97.00 307 ARG A C 1
ATOM 2335 O O . ARG A 1 307 ? -2.219 -16.199 8.259 1.00 97.00 307 ARG A O 1
ATOM 2342 N N . SER A 1 308 ? -3.681 -17.761 8.944 1.00 94.94 308 SER A N 1
ATOM 2343 C CA . SER A 1 308 ? -3.262 -18.772 7.971 1.00 94.94 308 SER A CA 1
ATOM 2344 C C . SER A 1 308 ? -3.566 -18.338 6.529 1.00 94.94 308 SER A C 1
ATOM 2346 O O . SER A 1 308 ? -2.697 -18.444 5.657 1.00 94.94 308 SER A O 1
ATOM 2348 N N . ALA A 1 309 ? -4.745 -17.748 6.300 1.00 95.56 309 ALA A N 1
ATOM 2349 C CA . ALA A 1 309 ? -5.165 -17.204 5.016 1.00 95.56 309 ALA A CA 1
ATOM 2350 C C . ALA A 1 309 ? -4.306 -16.000 4.603 1.00 95.56 309 ALA A C 1
ATOM 2352 O O . ALA A 1 309 ? -3.871 -15.917 3.453 1.00 95.56 309 ALA A O 1
ATOM 2353 N N . ALA A 1 310 ? -3.983 -15.104 5.542 1.00 94.88 310 ALA A N 1
ATOM 2354 C CA . ALA A 1 310 ? -3.079 -13.982 5.302 1.00 94.88 310 ALA A CA 1
ATOM 2355 C C . ALA A 1 310 ? -1.668 -14.459 4.916 1.00 94.88 310 ALA A C 1
ATOM 2357 O O . ALA A 1 310 ? -1.092 -13.967 3.944 1.00 94.88 310 ALA A O 1
ATOM 2358 N N . ALA A 1 311 ? -1.134 -15.470 5.611 1.00 96.38 311 ALA A N 1
ATOM 2359 C CA . ALA A 1 311 ? 0.165 -16.053 5.285 1.00 96.38 311 ALA A CA 1
ATOM 2360 C C . ALA A 1 311 ? 0.168 -16.727 3.900 1.00 96.38 311 ALA A C 1
ATOM 2362 O O . ALA A 1 311 ? 1.155 -16.646 3.169 1.00 96.38 311 ALA A O 1
ATOM 2363 N N . GLU A 1 312 ? -0.926 -17.386 3.510 1.00 95.38 312 GLU A N 1
ATOM 2364 C CA . GLU A 1 312 ? -1.063 -17.967 2.173 1.00 95.38 312 GLU A CA 1
ATOM 2365 C C . GLU A 1 312 ? -1.169 -16.891 1.082 1.00 95.38 312 GLU A C 1
ATOM 2367 O O . GLU A 1 312 ? -0.506 -16.993 0.048 1.00 95.38 312 GLU A O 1
ATOM 2372 N N . ALA A 1 313 ? -1.936 -15.826 1.324 1.00 94.62 313 ALA A N 1
ATOM 2373 C CA . ALA A 1 313 ? -2.030 -14.685 0.420 1.00 94.62 313 ALA A CA 1
ATOM 2374 C C . ALA A 1 313 ? -0.668 -14.001 0.227 1.00 94.62 313 ALA A C 1
ATOM 2376 O O . ALA A 1 313 ? -0.298 -13.690 -0.905 1.00 94.62 313 ALA A O 1
ATOM 2377 N N . GLN A 1 314 ? 0.111 -13.835 1.300 1.00 95.62 314 GLN A N 1
ATOM 2378 C CA . GLN A 1 314 ? 1.459 -13.278 1.222 1.00 95.62 314 GLN A CA 1
ATOM 2379 C C . GLN A 1 314 ? 2.398 -14.171 0.401 1.00 95.62 314 GLN A C 1
ATOM 2381 O O . GLN A 1 314 ? 3.087 -13.670 -0.484 1.00 95.62 314 GLN A O 1
ATOM 2386 N N . ARG A 1 315 ? 2.368 -15.498 0.601 1.00 97.38 315 ARG A N 1
ATOM 2387 C CA . ARG A 1 315 ? 3.149 -16.439 -0.226 1.00 97.38 315 ARG A CA 1
ATOM 2388 C C . ARG A 1 315 ? 2.802 -16.321 -1.711 1.00 97.38 315 ARG A C 1
ATOM 2390 O O . ARG A 1 315 ? 3.710 -16.265 -2.534 1.00 97.38 315 ARG A O 1
ATOM 2397 N N . ARG A 1 316 ? 1.510 -16.217 -2.050 1.00 96.38 316 ARG A N 1
ATOM 2398 C CA . ARG A 1 316 ? 1.058 -16.004 -3.437 1.00 96.38 316 ARG A CA 1
ATOM 2399 C C . ARG A 1 316 ? 1.554 -14.672 -4.006 1.00 96.38 316 ARG A C 1
ATOM 2401 O O . ARG A 1 316 ? 1.948 -14.617 -5.167 1.00 96.38 316 ARG A O 1
ATOM 2408 N N . GLN A 1 317 ? 1.553 -13.603 -3.207 1.00 96.19 317 GLN A N 1
ATOM 2409 C CA . GLN A 1 317 ? 2.091 -12.306 -3.629 1.00 96.19 317 GLN A CA 1
ATOM 2410 C C . GLN A 1 317 ? 3.604 -12.360 -3.863 1.00 96.19 317 GLN A C 1
ATOM 2412 O O . GLN A 1 317 ? 4.078 -11.825 -4.864 1.00 96.19 317 GLN A O 1
ATOM 2417 N N . ASP A 1 318 ? 4.356 -13.016 -2.981 1.00 97.06 318 ASP A N 1
ATOM 2418 C CA . ASP A 1 318 ? 5.805 -13.167 -3.121 1.00 97.06 318 ASP A CA 1
ATOM 2419 C C . ASP A 1 318 ? 6.170 -14.038 -4.329 1.00 97.06 318 ASP A C 1
ATOM 2421 O O . ASP A 1 318 ? 7.096 -13.710 -5.070 1.00 97.06 318 ASP A O 1
ATOM 2425 N N . GLU A 1 319 ? 5.417 -15.109 -4.582 1.00 96.50 319 GLU A N 1
ATOM 2426 C CA . GLU A 1 319 ? 5.571 -15.936 -5.780 1.00 96.50 319 GLU A CA 1
ATOM 2427 C C . GLU A 1 319 ? 5.270 -15.135 -7.054 1.00 96.50 319 GLU A C 1
ATOM 2429 O O . GLU A 1 319 ? 6.083 -15.120 -7.978 1.00 96.50 319 GLU A O 1
ATOM 2434 N N . ALA A 1 320 ? 4.172 -14.374 -7.080 1.00 96.00 320 ALA A N 1
ATOM 2435 C CA . ALA A 1 320 ? 3.844 -13.501 -8.205 1.00 96.00 320 ALA A CA 1
ATOM 2436 C C . ALA A 1 320 ? 4.924 -12.432 -8.452 1.00 96.00 320 ALA A C 1
ATOM 2438 O O . ALA A 1 320 ? 5.268 -12.155 -9.603 1.00 96.00 320 ALA A O 1
ATOM 2439 N N . ARG A 1 321 ? 5.503 -11.857 -7.387 1.00 97.81 321 ARG A N 1
ATOM 2440 C CA . ARG A 1 321 ? 6.634 -10.919 -7.490 1.00 97.81 321 ARG A CA 1
ATOM 2441 C C . ARG A 1 321 ? 7.864 -11.585 -8.098 1.00 97.81 321 ARG A C 1
ATOM 2443 O O . ARG A 1 321 ? 8.460 -11.004 -8.999 1.00 97.81 321 ARG A O 1
ATOM 2450 N N . ARG A 1 322 ? 8.215 -12.799 -7.662 1.00 97.31 322 ARG A N 1
ATOM 2451 C CA . ARG A 1 322 ? 9.346 -13.559 -8.227 1.00 97.31 322 ARG A CA 1
ATOM 2452 C C . ARG A 1 322 ? 9.150 -13.838 -9.713 1.00 97.31 322 ARG A C 1
ATOM 2454 O O . ARG A 1 322 ? 10.065 -13.594 -10.491 1.00 97.31 322 ARG A O 1
ATOM 2461 N N . VAL A 1 323 ? 7.954 -14.270 -10.112 1.00 97.69 323 VAL A N 1
ATOM 2462 C CA . VAL A 1 323 ? 7.629 -14.522 -11.525 1.00 97.69 323 VAL A CA 1
ATOM 2463 C C . VAL A 1 323 ? 7.738 -13.241 -12.358 1.00 97.69 323 VAL A C 1
ATOM 2465 O O . VAL A 1 323 ? 8.303 -13.259 -13.451 1.00 97.69 323 VAL A O 1
ATOM 2468 N N . GLU A 1 324 ? 7.253 -12.106 -11.851 1.00 96.62 324 GLU A N 1
ATOM 2469 C CA . GLU A 1 324 ? 7.375 -10.819 -12.547 1.00 96.62 324 GLU A CA 1
ATOM 2470 C C . GLU A 1 324 ? 8.834 -10.340 -12.639 1.00 96.62 324 GLU A C 1
ATOM 2472 O O . GLU A 1 324 ? 9.246 -9.813 -13.674 1.00 96.62 324 GLU A O 1
ATOM 2477 N N . GLU A 1 325 ? 9.645 -10.544 -11.598 1.00 97.12 325 GLU A N 1
ATOM 2478 C CA . GLU A 1 325 ? 11.080 -10.247 -11.637 1.00 97.12 325 GLU A CA 1
ATOM 2479 C C . GLU A 1 325 ? 11.822 -11.119 -12.655 1.00 97.12 325 GLU A C 1
ATOM 2481 O O . GLU A 1 325 ? 12.647 -10.606 -13.413 1.00 97.12 325 GLU A O 1
ATOM 2486 N N . GLU A 1 326 ? 11.522 -12.417 -12.716 1.00 96.75 326 GLU A N 1
ATOM 2487 C CA . GLU A 1 326 ? 12.086 -13.323 -13.719 1.00 96.75 326 GLU A CA 1
ATOM 2488 C C . GLU A 1 326 ? 11.676 -12.920 -15.136 1.00 96.75 326 GLU A C 1
ATOM 2490 O O . GLU A 1 326 ? 12.528 -12.868 -16.027 1.00 96.75 326 GLU A O 1
ATOM 2495 N N . ARG A 1 327 ? 10.407 -12.541 -15.340 1.00 97.81 327 ARG A N 1
ATOM 2496 C CA . ARG A 1 327 ? 9.922 -12.025 -16.625 1.00 97.81 327 ARG A CA 1
ATOM 2497 C C . ARG A 1 327 ? 10.680 -10.768 -17.044 1.00 97.81 327 ARG A C 1
ATOM 2499 O O . ARG A 1 327 ? 11.149 -10.697 -18.177 1.00 97.81 327 ARG A O 1
ATOM 2506 N N . ARG A 1 328 ? 10.860 -9.802 -16.137 1.00 97.62 328 ARG A N 1
ATOM 2507 C CA . ARG A 1 328 ? 11.631 -8.577 -16.414 1.00 97.62 328 ARG A CA 1
ATOM 2508 C C . ARG A 1 328 ? 13.083 -8.878 -16.760 1.00 97.62 328 ARG A C 1
ATOM 2510 O O . ARG A 1 328 ? 13.590 -8.350 -17.742 1.00 97.62 328 ARG A O 1
ATOM 2517 N N . ARG A 1 329 ? 13.736 -9.775 -16.013 1.00 96.69 329 ARG A N 1
ATOM 2518 C CA . ARG A 1 329 ? 15.110 -10.210 -16.316 1.00 96.69 329 ARG A CA 1
ATOM 2519 C C . ARG A 1 329 ? 15.207 -10.861 -17.695 1.00 96.69 329 ARG A C 1
ATOM 2521 O O . ARG A 1 329 ? 16.164 -10.596 -18.418 1.00 96.69 329 ARG A O 1
ATOM 2528 N N . ALA A 1 330 ? 14.226 -11.680 -18.073 1.00 96.44 330 ALA A N 1
ATOM 2529 C CA . ALA A 1 330 ? 14.171 -12.286 -19.399 1.00 96.44 330 ALA A CA 1
ATOM 2530 C C . ALA A 1 330 ? 13.959 -11.237 -20.507 1.00 96.44 330 ALA A C 1
ATOM 2532 O O . ALA A 1 330 ? 14.624 -11.299 -21.540 1.00 96.44 330 ALA A O 1
ATOM 2533 N N . GLU A 1 331 ? 13.087 -10.248 -20.287 1.00 96.31 331 GLU A N 1
ATOM 2534 C CA . GLU A 1 331 ? 12.869 -9.135 -21.222 1.00 96.31 331 GLU A CA 1
ATOM 2535 C C . GLU A 1 331 ? 14.127 -8.275 -21.402 1.00 96.31 331 GLU A C 1
ATOM 2537 O O . GLU A 1 331 ? 14.493 -7.951 -22.534 1.00 96.31 331 GLU A O 1
ATOM 2542 N N . ASP A 1 332 ? 14.822 -7.941 -20.315 1.00 96.75 332 ASP A N 1
ATOM 2543 C CA . ASP A 1 332 ? 16.060 -7.160 -20.367 1.00 96.75 332 ASP A CA 1
ATOM 2544 C C . ASP A 1 332 ? 17.194 -7.941 -21.047 1.00 96.75 332 ASP A C 1
ATOM 2546 O O . ASP A 1 332 ? 17.915 -7.384 -21.878 1.00 96.75 332 ASP A O 1
ATOM 2550 N N . ALA A 1 333 ? 17.309 -9.247 -20.783 1.00 96.12 333 ALA A N 1
ATOM 2551 C CA . ALA A 1 333 ? 18.254 -10.116 -21.482 1.00 96.12 333 ALA A CA 1
ATOM 2552 C C . ALA A 1 333 ? 17.955 -10.198 -22.990 1.00 96.12 333 ALA A C 1
ATOM 2554 O O . ALA A 1 333 ? 18.875 -10.138 -23.808 1.00 96.12 333 ALA A O 1
ATOM 2555 N N . ALA A 1 334 ? 16.677 -10.278 -23.377 1.00 96.00 334 ALA A N 1
ATOM 2556 C CA . ALA A 1 334 ? 16.272 -10.280 -24.781 1.00 96.00 334 ALA A CA 1
ATOM 2557 C C . ALA A 1 334 ? 16.603 -8.950 -25.481 1.00 96.00 334 ALA A C 1
ATOM 2559 O O . ALA A 1 334 ? 17.092 -8.959 -26.612 1.00 96.00 334 ALA A O 1
ATOM 2560 N N . ARG A 1 335 ? 16.393 -7.808 -24.809 1.00 96.56 335 ARG A N 1
ATOM 2561 C CA . ARG A 1 335 ? 16.783 -6.483 -25.328 1.00 96.56 335 ARG A CA 1
ATOM 2562 C C . ARG A 1 335 ? 18.293 -6.373 -25.521 1.00 96.56 335 ARG A C 1
ATOM 2564 O O . ARG A 1 335 ? 18.733 -5.944 -26.583 1.00 96.56 335 ARG A O 1
ATOM 2571 N N . ALA A 1 336 ? 19.077 -6.814 -24.537 1.00 95.81 336 ALA A N 1
ATOM 2572 C CA . ALA A 1 336 ? 20.534 -6.809 -24.629 1.00 95.81 336 ALA A CA 1
ATOM 2573 C C . ALA A 1 336 ? 21.040 -7.664 -25.805 1.00 95.81 336 ALA A C 1
ATOM 2575 O O . ALA A 1 336 ? 21.928 -7.234 -26.543 1.00 95.81 336 ALA A O 1
ATOM 2576 N N . ALA A 1 337 ? 20.436 -8.836 -26.025 1.00 96.06 337 ALA A N 1
ATOM 2577 C CA . ALA A 1 337 ? 20.765 -9.697 -27.157 1.00 96.06 337 ALA A CA 1
ATOM 2578 C C . ALA A 1 337 ? 20.424 -9.051 -28.517 1.00 96.06 337 ALA A C 1
ATOM 2580 O O . ALA A 1 337 ? 21.213 -9.156 -29.459 1.00 96.06 337 ALA A O 1
ATOM 2581 N N . ASP A 1 338 ? 19.284 -8.356 -28.633 1.00 96.69 338 ASP A N 1
ATOM 2582 C CA . ASP A 1 338 ? 18.921 -7.626 -29.859 1.00 96.69 338 ASP A CA 1
ATOM 2583 C C . ASP A 1 338 ? 19.895 -6.469 -30.138 1.00 96.69 338 ASP A C 1
ATOM 2585 O O . ASP A 1 338 ? 20.367 -6.298 -31.266 1.00 96.69 338 ASP A O 1
ATOM 2589 N N . ASP A 1 339 ? 20.271 -5.710 -29.107 1.00 96.19 339 ASP A N 1
ATOM 2590 C CA . ASP A 1 339 ? 21.256 -4.633 -29.229 1.00 96.19 339 ASP A CA 1
ATOM 2591 C C . ASP A 1 339 ? 22.630 -5.160 -29.663 1.00 96.19 339 ASP A C 1
ATOM 2593 O O . ASP A 1 339 ? 23.261 -4.589 -30.562 1.00 96.19 339 ASP A O 1
ATOM 2597 N N . GLU A 1 340 ? 23.088 -6.277 -29.093 1.00 96.75 340 GLU A N 1
ATOM 2598 C CA . GLU A 1 340 ? 24.332 -6.928 -29.503 1.00 96.75 340 GLU A CA 1
ATOM 2599 C C . GLU A 1 340 ? 24.266 -7.396 -30.966 1.00 96.75 340 GLU A C 1
ATOM 2601 O O . GLU A 1 340 ? 25.185 -7.130 -31.751 1.00 96.75 340 GLU A O 1
ATOM 2606 N N . ALA A 1 341 ? 23.152 -8.006 -31.382 1.00 96.38 341 ALA A N 1
ATOM 2607 C CA . ALA A 1 341 ? 22.938 -8.425 -32.765 1.00 96.38 341 ALA A CA 1
ATOM 2608 C C . ALA A 1 341 ? 22.962 -7.232 -33.740 1.00 96.38 341 ALA A C 1
ATOM 2610 O O . ALA A 1 341 ? 23.617 -7.294 -34.791 1.00 96.38 341 ALA A O 1
ATOM 2611 N N . ARG A 1 342 ? 22.324 -6.106 -33.386 1.00 97.19 342 ARG A N 1
ATOM 2612 C CA . ARG A 1 342 ? 22.363 -4.855 -34.169 1.00 97.19 342 ARG A CA 1
ATOM 2613 C C . ARG A 1 342 ? 23.779 -4.302 -34.275 1.00 97.19 342 ARG A C 1
ATOM 2615 O O . ARG A 1 342 ? 24.208 -3.905 -35.365 1.00 97.19 342 ARG A O 1
ATOM 2622 N N . GLN A 1 343 ? 24.528 -4.290 -33.174 1.00 96.75 343 GLN A N 1
ATOM 2623 C CA . GLN A 1 343 ? 25.920 -3.842 -33.167 1.00 96.75 343 GLN A CA 1
ATOM 2624 C C . GLN A 1 343 ? 26.807 -4.746 -34.030 1.00 96.75 343 GLN A C 1
ATOM 2626 O O . GLN A 1 343 ? 27.591 -4.237 -34.837 1.00 96.75 343 GLN A O 1
ATOM 2631 N N . ALA A 1 344 ? 26.651 -6.067 -33.933 1.00 96.19 344 ALA A N 1
ATOM 2632 C CA . ALA A 1 344 ? 27.370 -7.029 -34.761 1.00 96.19 344 ALA A CA 1
ATOM 2633 C C . ALA A 1 344 ? 27.056 -6.837 -36.255 1.00 96.19 344 ALA A C 1
ATOM 2635 O O . ALA A 1 344 ? 27.970 -6.792 -37.085 1.00 96.19 344 ALA A O 1
ATOM 2636 N N . ALA A 1 345 ? 25.784 -6.634 -36.612 1.00 96.81 345 ALA A N 1
ATOM 2637 C CA . ALA A 1 345 ? 25.375 -6.332 -37.982 1.00 96.81 345 ALA A CA 1
ATOM 2638 C C . ALA A 1 345 ? 25.993 -5.016 -38.491 1.00 96.81 345 ALA A C 1
ATOM 2640 O O . ALA A 1 345 ? 26.502 -4.959 -39.617 1.00 96.81 345 ALA A O 1
ATOM 2641 N N . ARG A 1 346 ? 26.023 -3.970 -37.651 1.00 97.88 346 ARG A N 1
ATOM 2642 C CA . ARG A 1 346 ? 26.673 -2.689 -37.971 1.00 97.88 346 ARG A CA 1
ATOM 2643 C C . ARG A 1 346 ? 28.173 -2.862 -38.195 1.00 97.88 346 ARG A C 1
ATOM 2645 O O . ARG A 1 346 ? 28.678 -2.353 -39.194 1.00 97.88 346 ARG A O 1
ATOM 2652 N N . ARG A 1 347 ? 28.868 -3.610 -37.330 1.00 98.19 347 ARG A N 1
ATOM 2653 C CA . ARG A 1 347 ? 30.298 -3.931 -37.493 1.00 98.19 347 ARG A CA 1
ATOM 2654 C C . ARG A 1 347 ? 30.551 -4.658 -38.812 1.00 98.19 347 ARG A C 1
ATOM 2656 O O . ARG A 1 347 ? 31.370 -4.197 -39.593 1.00 98.19 347 ARG A O 1
ATOM 2663 N N . ARG A 1 348 ? 29.777 -5.702 -39.134 1.00 98.06 348 ARG A N 1
ATOM 2664 C CA . ARG A 1 348 ? 29.889 -6.429 -40.417 1.00 98.06 348 ARG A CA 1
ATOM 2665 C C . ARG A 1 348 ? 29.638 -5.536 -41.634 1.00 98.06 348 ARG A C 1
ATOM 2667 O O . ARG A 1 348 ? 30.261 -5.718 -42.675 1.00 98.06 348 ARG A O 1
ATOM 2674 N N . ARG A 1 349 ? 28.705 -4.581 -41.547 1.00 97.94 349 ARG A N 1
ATOM 2675 C CA . ARG A 1 349 ? 28.458 -3.611 -42.628 1.00 97.94 349 ARG A CA 1
ATOM 2676 C C . ARG A 1 349 ? 29.629 -2.645 -42.796 1.00 97.94 349 ARG A C 1
ATOM 2678 O O . ARG A 1 349 ? 29.987 -2.340 -43.928 1.00 97.94 349 ARG A O 1
ATOM 2685 N N . LEU A 1 350 ? 30.187 -2.148 -41.693 1.00 97.88 350 LEU A N 1
ATOM 2686 C CA . LEU A 1 350 ? 31.353 -1.267 -41.728 1.00 97.88 350 LEU A CA 1
ATOM 2687 C C . LEU A 1 350 ? 32.581 -2.001 -42.262 1.00 97.88 350 LEU A C 1
ATOM 2689 O O . LEU A 1 350 ? 33.227 -1.460 -43.148 1.00 97.88 350 LEU A O 1
ATOM 2693 N N . GLN A 1 351 ? 32.823 -3.239 -41.825 1.00 97.31 351 GLN A N 1
ATOM 2694 C CA . GLN A 1 351 ? 33.928 -4.052 -42.327 1.00 97.31 351 GLN A CA 1
ATOM 2695 C C . GLN A 1 3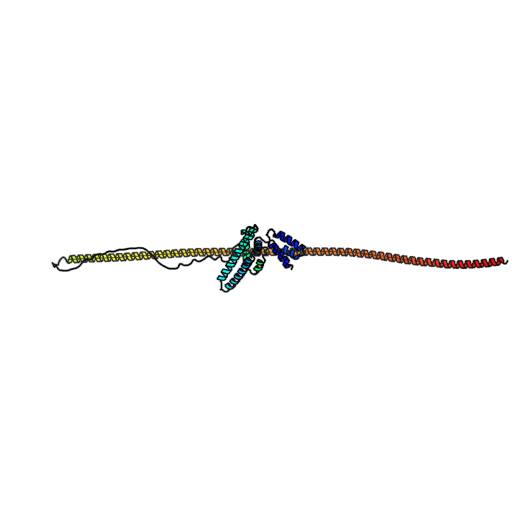51 ? 33.839 -4.234 -43.843 1.00 97.31 351 GLN A C 1
ATOM 2697 O O . GLN A 1 351 ? 34.750 -3.841 -44.551 1.00 97.31 351 GLN A O 1
ATOM 2702 N N . ARG A 1 352 ? 32.677 -4.655 -44.365 1.00 97.94 352 ARG A N 1
ATOM 2703 C CA . ARG A 1 352 ? 32.471 -4.777 -45.820 1.00 97.94 352 ARG A CA 1
ATOM 2704 C C . ARG A 1 352 ? 32.720 -3.477 -46.589 1.00 97.94 352 ARG A C 1
ATOM 2706 O O . ARG A 1 352 ? 33.124 -3.521 -47.744 1.00 97.94 352 ARG A O 1
ATOM 2713 N N . ARG A 1 353 ? 32.440 -2.317 -45.982 1.00 98.06 353 ARG A N 1
ATOM 2714 C CA . ARG A 1 353 ? 32.756 -1.016 -46.592 1.00 98.06 353 ARG A CA 1
ATOM 2715 C C . ARG A 1 353 ? 34.253 -0.739 -46.576 1.00 98.06 353 ARG A C 1
ATOM 2717 O O . ARG A 1 353 ? 34.741 -0.225 -47.571 1.00 98.06 353 ARG A O 1
ATOM 2724 N N . ILE A 1 354 ? 34.937 -1.039 -45.472 1.00 97.75 354 ILE A N 1
ATOM 2725 C CA . ILE A 1 354 ? 36.395 -0.907 -45.357 1.00 97.75 354 ILE A CA 1
ATOM 2726 C C . ILE A 1 354 ? 37.062 -1.785 -46.415 1.00 97.75 354 ILE A C 1
ATOM 2728 O O . ILE A 1 354 ? 37.765 -1.239 -47.254 1.00 97.75 354 ILE A O 1
ATOM 2732 N N . ASP A 1 355 ? 36.721 -3.074 -46.476 1.00 97.38 355 ASP A N 1
ATOM 2733 C CA . ASP A 1 355 ? 37.288 -4.015 -47.450 1.00 97.38 355 ASP A CA 1
ATOM 2734 C C . ASP A 1 355 ? 37.068 -3.525 -48.899 1.00 97.38 355 ASP A C 1
ATOM 2736 O O . ASP A 1 355 ? 37.968 -3.556 -49.736 1.00 97.38 355 ASP A O 1
ATOM 2740 N N . ALA A 1 356 ? 35.873 -3.003 -49.210 1.00 97.00 356 ALA A N 1
ATOM 2741 C CA . ALA A 1 356 ? 35.583 -2.438 -50.529 1.00 97.00 356 ALA A CA 1
ATOM 2742 C C . ALA A 1 356 ? 36.398 -1.166 -50.832 1.00 97.00 356 ALA A C 1
ATOM 2744 O O . ALA A 1 356 ? 36.807 -0.958 -51.975 1.00 97.00 356 ALA A O 1
ATOM 2745 N N . PHE A 1 357 ? 36.628 -0.311 -49.830 1.00 97.88 357 PHE A N 1
ATOM 2746 C CA . PHE A 1 357 ? 37.482 0.868 -49.978 1.00 97.88 357 PHE A CA 1
ATOM 2747 C C . PHE A 1 357 ? 38.950 0.491 -50.157 1.00 97.88 357 PHE A C 1
ATOM 2749 O O . PHE A 1 357 ? 39.616 1.126 -50.966 1.00 97.88 357 PHE A O 1
ATOM 2756 N N . GLU A 1 358 ? 39.441 -0.527 -49.454 1.00 97.62 358 GLU A N 1
ATOM 2757 C CA . GLU A 1 358 ? 40.807 -1.036 -49.611 1.00 97.62 358 GLU A CA 1
ATOM 2758 C C . GLU A 1 358 ? 41.039 -1.537 -51.039 1.00 97.62 358 GLU A C 1
ATOM 2760 O O . GLU A 1 358 ? 41.949 -1.057 -51.712 1.00 97.62 358 GLU A O 1
ATOM 2765 N N . VAL A 1 359 ? 40.135 -2.372 -51.568 1.00 97.56 359 VAL A N 1
ATOM 2766 C CA . VAL A 1 359 ? 40.200 -2.829 -52.968 1.00 97.56 359 VAL A CA 1
ATOM 2767 C C . VAL A 1 359 ? 40.157 -1.654 -53.950 1.00 97.56 359 VAL A C 1
ATOM 2769 O O . VAL A 1 359 ? 40.903 -1.628 -54.929 1.00 97.56 359 VAL A O 1
ATOM 2772 N N . ALA A 1 360 ? 39.295 -0.661 -53.711 1.00 96.44 360 ALA A N 1
ATOM 2773 C CA . ALA A 1 360 ? 39.219 0.520 -54.568 1.00 96.44 360 ALA A CA 1
ATOM 2774 C C . ALA A 1 360 ? 40.501 1.370 -54.507 1.00 96.44 360 ALA A C 1
ATOM 2776 O O . ALA A 1 360 ? 40.927 1.895 -55.535 1.00 96.44 360 ALA A O 1
ATOM 2777 N N . LEU A 1 361 ? 41.119 1.507 -53.330 1.00 97.75 361 LEU A N 1
ATOM 2778 C CA . LEU A 1 361 ? 42.382 2.224 -53.153 1.00 97.75 361 LEU A CA 1
ATOM 2779 C C . LEU A 1 361 ? 43.522 1.531 -53.896 1.00 97.75 361 LEU A C 1
ATOM 2781 O O . LEU A 1 361 ? 44.279 2.213 -54.585 1.00 97.75 361 LEU A O 1
ATOM 2785 N N . ASP A 1 362 ? 43.609 0.205 -53.823 1.00 97.06 362 ASP A N 1
ATOM 2786 C CA . ASP A 1 362 ? 44.631 -0.553 -54.548 1.00 97.06 362 ASP A CA 1
ATOM 2787 C C . ASP A 1 362 ? 44.442 -0.440 -56.066 1.00 97.06 362 ASP A C 1
ATOM 2789 O O . ASP A 1 362 ? 45.393 -0.140 -56.782 1.00 97.06 362 ASP A O 1
ATOM 2793 N N . GLN A 1 363 ? 43.202 -0.496 -56.567 1.00 96.25 363 GLN A N 1
ATOM 2794 C CA . GLN A 1 363 ? 42.922 -0.230 -57.986 1.00 96.25 363 GLN A CA 1
ATOM 2795 C C . GLN A 1 363 ? 43.339 1.180 -58.432 1.00 96.25 363 GLN A C 1
ATOM 2797 O O . GLN A 1 363 ? 43.763 1.369 -59.574 1.00 96.25 363 GLN A O 1
ATOM 2802 N N . GLN A 1 364 ? 43.193 2.192 -57.571 1.00 97.06 364 GLN A N 1
ATOM 2803 C CA . GLN A 1 364 ? 43.645 3.551 -57.884 1.00 97.06 364 GLN A CA 1
ATOM 2804 C C . GLN A 1 364 ? 45.170 3.661 -57.852 1.00 97.06 364 GLN A C 1
ATOM 2806 O O . GLN A 1 364 ? 45.734 4.311 -58.729 1.00 97.06 364 GLN A O 1
ATOM 2811 N N . ARG A 1 365 ? 45.841 2.999 -56.901 1.00 97.44 365 ARG A N 1
ATOM 2812 C CA . ARG A 1 365 ? 47.309 2.916 -56.859 1.00 97.44 365 ARG A CA 1
ATOM 2813 C C . ARG A 1 365 ? 47.860 2.269 -58.126 1.00 97.44 365 ARG A C 1
ATOM 2815 O O . ARG A 1 365 ? 48.720 2.868 -58.761 1.00 97.44 365 ARG A O 1
ATOM 2822 N N . ASP A 1 366 ? 47.286 1.147 -58.557 1.00 97.19 366 ASP A N 1
ATOM 2823 C CA . ASP A 1 366 ? 47.664 0.474 -59.805 1.00 97.19 366 ASP A CA 1
ATOM 2824 C C . ASP A 1 366 ? 47.468 1.378 -61.028 1.00 97.19 366 ASP A C 1
ATOM 2826 O O . ASP A 1 366 ? 48.294 1.397 -61.940 1.00 97.19 366 ASP A O 1
ATOM 2830 N N . ARG A 1 367 ? 46.373 2.151 -61.075 1.00 96.69 367 ARG A N 1
ATOM 2831 C CA . ARG A 1 367 ? 46.136 3.120 -62.159 1.00 96.69 367 ARG A CA 1
ATOM 2832 C C . ARG A 1 367 ? 47.184 4.223 -62.179 1.00 96.69 367 ARG A C 1
ATOM 2834 O O . ARG A 1 367 ? 47.653 4.571 -63.259 1.00 96.69 367 ARG A O 1
ATOM 2841 N N . VAL A 1 368 ? 47.532 4.766 -61.014 1.00 97.12 368 VAL A N 1
ATOM 2842 C CA . VAL A 1 368 ? 48.589 5.776 -60.889 1.00 97.12 368 VAL A CA 1
ATOM 2843 C C . VAL A 1 368 ? 49.925 5.188 -61.331 1.00 97.12 368 VAL A C 1
ATOM 2845 O O . VAL A 1 368 ? 50.598 5.812 -62.143 1.00 97.12 368 VAL A O 1
ATOM 2848 N N . GLN A 1 369 ? 50.262 3.975 -60.891 1.00 97.06 369 GLN A N 1
ATOM 2849 C CA . GLN A 1 369 ? 51.496 3.300 -61.285 1.00 97.06 369 GLN A CA 1
ATOM 2850 C C . GLN A 1 369 ? 51.569 3.090 -62.803 1.00 97.06 369 GLN A C 1
ATOM 2852 O O . GLN A 1 369 ? 52.550 3.481 -63.423 1.00 97.06 369 GLN A O 1
ATOM 2857 N N . ARG A 1 370 ? 50.511 2.572 -63.440 1.00 96.62 370 ARG A N 1
ATOM 2858 C CA . ARG A 1 370 ? 50.483 2.412 -64.907 1.00 96.62 370 ARG A CA 1
ATOM 2859 C C . ARG A 1 370 ? 50.584 3.744 -65.647 1.00 96.62 370 ARG A C 1
ATOM 2861 O O . ARG A 1 370 ? 51.186 3.814 -66.713 1.00 96.62 370 ARG A O 1
ATOM 2868 N N . ALA A 1 371 ? 49.973 4.803 -65.112 1.00 95.38 371 ALA A N 1
ATOM 2869 C CA . ALA A 1 371 ? 50.093 6.138 -65.688 1.00 95.38 371 ALA A CA 1
ATOM 2870 C C . ALA A 1 371 ? 51.527 6.682 -65.567 1.00 95.38 371 ALA A C 1
ATOM 2872 O O . ALA A 1 371 ? 51.994 7.337 -66.495 1.00 95.38 371 ALA A O 1
ATOM 2873 N N . GLN A 1 372 ? 52.222 6.386 -64.462 1.00 96.19 372 GLN A N 1
ATOM 2874 C CA . GLN A 1 372 ? 53.638 6.714 -64.271 1.00 96.19 372 GLN A CA 1
ATOM 2875 C C . GLN A 1 372 ? 54.528 5.931 -65.239 1.00 96.19 372 GLN A C 1
ATOM 2877 O O . GLN A 1 372 ? 55.277 6.552 -65.982 1.00 96.19 372 GLN A O 1
ATOM 2882 N N . GLU A 1 373 ? 54.370 4.606 -65.321 1.00 96.56 373 GLU A N 1
ATOM 2883 C CA . GLU A 1 373 ? 55.098 3.753 -66.274 1.00 96.56 373 GLU A CA 1
ATOM 2884 C C . GLU A 1 373 ? 54.909 4.252 -67.715 1.00 96.56 373 GLU A C 1
ATOM 2886 O O . GLU A 1 373 ? 55.871 4.398 -68.466 1.00 96.56 373 GLU A O 1
ATOM 2891 N N . ARG A 1 374 ? 53.677 4.624 -68.087 1.00 96.31 374 ARG A N 1
ATOM 2892 C CA . ARG A 1 374 ? 53.393 5.192 -69.409 1.00 96.31 374 ARG A CA 1
ATOM 2893 C C . ARG A 1 374 ? 54.046 6.558 -69.628 1.00 96.31 374 ARG A C 1
ATOM 2895 O O . ARG A 1 374 ? 54.463 6.856 -70.745 1.00 96.31 374 ARG A O 1
ATOM 2902 N N . ALA A 1 375 ? 54.093 7.405 -68.602 1.00 95.69 375 ALA A N 1
ATOM 2903 C CA . ALA A 1 375 ? 54.769 8.696 -68.682 1.00 95.69 375 ALA A CA 1
ATOM 2904 C C . ALA A 1 375 ? 56.285 8.519 -68.865 1.00 95.69 375 ALA A C 1
ATOM 2906 O O . ALA A 1 375 ? 56.873 9.222 -69.687 1.00 95.69 375 ALA A O 1
ATOM 2907 N N . ASP A 1 376 ? 56.889 7.552 -68.171 1.00 96.50 376 ASP A N 1
ATOM 2908 C CA . ASP A 1 376 ? 58.307 7.212 -68.304 1.00 96.50 376 ASP A CA 1
ATOM 2909 C C . ASP A 1 376 ? 58.621 6.644 -69.699 1.00 96.50 376 ASP A C 1
ATOM 2911 O O . ASP A 1 376 ? 59.566 7.096 -70.343 1.00 96.50 376 ASP A O 1
ATOM 2915 N N . GLU A 1 377 ? 57.781 5.749 -70.236 1.00 95.88 377 GLU A N 1
ATOM 2916 C CA . GLU A 1 377 ? 57.901 5.260 -71.620 1.00 95.88 377 GLU A CA 1
ATOM 2917 C C . GLU A 1 377 ? 57.863 6.401 -72.645 1.00 95.88 377 GLU A C 1
ATOM 2919 O O . GLU A 1 377 ? 58.706 6.471 -73.542 1.00 95.88 377 GLU A O 1
ATOM 2924 N N . LEU A 1 378 ? 56.879 7.301 -72.527 1.00 96.12 378 LEU A N 1
ATOM 2925 C CA . LEU A 1 378 ? 56.738 8.449 -73.426 1.00 96.12 378 LEU A CA 1
ATOM 2926 C C . LEU A 1 378 ? 57.936 9.395 -73.320 1.00 96.12 378 LEU A C 1
ATOM 2928 O O . LEU A 1 378 ? 58.362 9.955 -74.329 1.00 96.12 378 LEU A O 1
ATOM 2932 N N . ARG A 1 379 ? 58.505 9.553 -72.121 1.00 95.94 379 ARG A N 1
ATOM 2933 C CA . ARG A 1 379 ? 59.727 10.328 -71.911 1.00 95.94 379 ARG A CA 1
ATOM 2934 C C . ARG A 1 379 ? 60.914 9.698 -72.638 1.00 95.94 379 ARG A C 1
ATOM 2936 O O . ARG A 1 379 ? 61.594 10.406 -73.372 1.00 95.94 379 ARG A O 1
ATOM 2943 N N . THR A 1 380 ? 61.124 8.389 -72.507 1.00 95.94 380 THR A N 1
ATOM 2944 C CA . THR A 1 380 ? 62.189 7.683 -73.238 1.00 95.94 380 THR A CA 1
ATOM 2945 C C . THR A 1 380 ? 61.996 7.776 -74.755 1.00 95.94 380 THR A C 1
ATOM 2947 O O . THR A 1 380 ? 62.959 7.998 -75.484 1.00 95.94 380 THR A O 1
ATOM 2950 N N . GLN A 1 381 ? 60.756 7.672 -75.248 1.00 94.06 381 GLN A N 1
ATOM 2951 C CA . GLN A 1 381 ? 60.451 7.870 -76.672 1.00 94.06 381 GLN A CA 1
ATOM 2952 C C . GLN A 1 381 ? 60.773 9.294 -77.142 1.00 94.06 381 GLN A C 1
ATOM 2954 O O . GLN A 1 381 ? 61.333 9.467 -78.222 1.00 94.06 381 GLN A O 1
ATOM 2959 N N . ALA A 1 382 ? 60.453 10.309 -76.336 1.00 94.25 382 ALA A N 1
ATOM 2960 C CA . ALA A 1 382 ? 60.782 11.697 -76.644 1.00 94.25 382 ALA A CA 1
ATOM 2961 C C . ALA A 1 382 ? 62.301 11.944 -76.657 1.00 94.25 382 ALA A C 1
ATOM 2963 O O . ALA A 1 382 ? 62.792 12.643 -77.540 1.00 94.25 382 ALA A O 1
ATOM 2964 N N . GLU A 1 383 ? 63.048 11.348 -75.721 1.00 94.94 383 GLU A N 1
ATOM 2965 C CA . GLU A 1 383 ? 64.517 11.409 -75.681 1.00 94.94 383 GLU A CA 1
ATOM 2966 C C . GLU A 1 383 ? 65.144 10.754 -76.926 1.00 94.94 383 GLU A C 1
ATOM 2968 O O . GLU A 1 383 ? 66.051 11.329 -77.528 1.00 94.94 383 GLU A O 1
ATOM 2973 N N . ALA A 1 384 ? 64.619 9.607 -77.371 1.00 93.50 384 ALA A N 1
ATOM 2974 C CA . ALA A 1 384 ? 65.061 8.947 -78.602 1.00 93.50 384 ALA A CA 1
ATOM 2975 C C . ALA A 1 384 ? 64.763 9.786 -79.859 1.00 93.50 384 ALA A C 1
ATOM 2977 O O . ALA A 1 384 ? 65.658 10.011 -80.670 1.00 93.50 384 ALA A O 1
ATOM 2978 N N . ALA A 1 385 ? 63.541 10.315 -79.990 1.00 93.06 385 ALA A N 1
ATOM 2979 C CA . ALA A 1 385 ? 63.169 11.185 -81.108 1.00 93.06 385 ALA A CA 1
ATOM 2980 C C . ALA A 1 385 ? 64.016 12.469 -81.145 1.00 93.06 385 ALA A C 1
ATOM 2982 O O . ALA A 1 385 ? 64.405 12.933 -82.214 1.00 93.06 385 ALA A O 1
ATOM 2983 N N . HIS A 1 386 ? 64.344 13.038 -79.980 1.00 94.81 386 HIS A N 1
ATOM 2984 C CA . HIS A 1 386 ? 65.267 14.167 -79.893 1.00 94.81 386 HIS A CA 1
ATOM 2985 C C . HIS A 1 386 ? 66.670 13.791 -80.391 1.00 94.81 386 HIS A C 1
ATOM 2987 O O . HIS A 1 386 ? 67.280 14.566 -81.123 1.00 94.81 386 HIS A O 1
ATOM 2993 N N . ALA A 1 387 ? 67.186 12.611 -80.032 1.00 93.50 387 ALA A N 1
ATOM 2994 C CA . ALA A 1 387 ? 68.485 12.142 -80.515 1.00 93.50 387 ALA A CA 1
ATOM 2995 C C . ALA A 1 387 ? 68.514 11.954 -82.044 1.00 93.50 387 ALA A C 1
ATOM 2997 O O . ALA A 1 387 ? 69.497 12.331 -82.678 1.00 93.50 387 ALA A O 1
ATOM 2998 N N . GLU A 1 388 ? 67.434 11.445 -82.646 1.00 92.56 388 GLU A N 1
ATOM 2999 C CA . GLU A 1 388 ? 67.293 11.355 -84.109 1.00 92.56 388 GLU A CA 1
ATOM 3000 C C . GLU A 1 388 ? 67.303 12.737 -84.778 1.00 92.56 388 GLU A C 1
ATOM 3002 O O . GLU A 1 388 ? 67.961 12.921 -85.801 1.00 92.56 388 GLU A O 1
ATOM 3007 N N . VAL A 1 389 ? 66.617 13.727 -84.192 1.00 94.62 389 VAL A N 1
ATOM 3008 C CA . VAL A 1 389 ? 66.628 15.112 -84.693 1.00 94.62 389 VAL A CA 1
ATOM 3009 C C . VAL A 1 389 ? 68.031 15.713 -84.635 1.00 94.62 389 VAL A C 1
ATOM 3011 O O . VAL A 1 389 ? 68.437 16.381 -85.583 1.00 94.62 389 VAL A O 1
ATOM 3014 N N . GLU A 1 390 ? 68.778 15.485 -83.554 1.00 94.50 390 GLU A N 1
ATOM 3015 C CA . GLU A 1 390 ? 70.156 15.974 -83.437 1.00 94.50 390 GLU A CA 1
ATOM 3016 C C . GLU A 1 390 ? 71.090 15.297 -84.446 1.00 94.50 390 GLU A C 1
ATOM 3018 O O . GLU A 1 390 ? 71.869 15.990 -85.094 1.00 94.50 390 GLU A O 1
ATOM 3023 N N . ALA A 1 391 ? 70.959 13.983 -84.659 1.00 92.12 391 ALA A N 1
ATOM 3024 C CA . ALA A 1 391 ? 71.715 13.278 -85.694 1.00 92.12 391 ALA A CA 1
ATOM 3025 C C . ALA A 1 391 ? 71.409 13.835 -87.095 1.00 92.12 391 ALA A C 1
ATOM 3027 O O . ALA A 1 391 ? 72.326 14.195 -87.826 1.00 92.12 391 ALA A O 1
ATOM 3028 N N . ALA A 1 392 ? 70.128 14.016 -87.432 1.00 92.69 392 ALA A N 1
ATOM 3029 C CA . ALA A 1 392 ? 69.720 14.600 -88.709 1.00 92.69 392 ALA A CA 1
ATOM 3030 C C . ALA A 1 392 ? 70.207 16.051 -88.885 1.00 92.69 392 ALA A C 1
ATOM 3032 O O . ALA A 1 392 ? 70.473 16.480 -90.006 1.00 92.69 392 ALA A O 1
ATOM 3033 N N . ARG A 1 393 ? 70.326 16.822 -87.794 1.00 93.56 393 ARG A N 1
ATOM 3034 C CA . ARG A 1 393 ? 70.926 18.166 -87.817 1.00 93.56 393 ARG A CA 1
ATOM 3035 C C . ARG A 1 393 ? 72.420 18.116 -88.102 1.00 93.56 393 ARG A C 1
ATOM 3037 O O . ARG A 1 393 ? 72.895 18.960 -88.853 1.00 93.56 393 ARG A O 1
ATOM 3044 N N . THR A 1 394 ? 73.143 17.168 -87.507 1.00 94.12 394 THR A N 1
ATOM 3045 C CA . THR A 1 394 ? 74.563 16.952 -87.807 1.00 94.12 394 THR A CA 1
ATOM 3046 C C . THR A 1 394 ? 74.748 16.553 -89.268 1.00 94.12 394 THR A C 1
ATOM 3048 O O . THR A 1 394 ? 75.498 17.221 -89.966 1.00 94.12 394 THR A O 1
ATOM 3051 N N . ASP A 1 395 ? 73.982 15.573 -89.760 1.00 92.88 395 ASP A N 1
ATOM 3052 C CA . ASP A 1 395 ? 74.033 15.154 -91.166 1.00 92.88 395 ASP A CA 1
ATOM 3053 C C . ASP A 1 395 ? 73.723 16.323 -92.117 1.00 92.88 395 ASP A C 1
ATOM 3055 O O . ASP A 1 395 ? 74.390 16.502 -93.133 1.00 92.88 395 ASP A O 1
ATOM 3059 N N . LEU A 1 396 ? 72.714 17.146 -91.796 1.00 93.25 396 LEU A N 1
ATOM 3060 C CA . LEU A 1 396 ? 72.384 18.335 -92.584 1.00 93.25 396 LEU A CA 1
ATOM 3061 C C . LEU A 1 396 ? 73.541 19.341 -92.609 1.00 93.25 396 LEU A C 1
ATOM 3063 O O . LEU A 1 396 ? 73.824 19.884 -93.673 1.00 93.25 396 LEU A O 1
ATOM 3067 N N . ALA A 1 397 ? 74.199 19.582 -91.471 1.00 92.12 397 ALA A N 1
ATOM 3068 C CA . ALA A 1 397 ? 75.352 20.475 -91.400 1.00 92.12 397 ALA A CA 1
ATOM 3069 C C . ALA A 1 397 ? 76.519 19.959 -92.261 1.00 92.12 397 ALA A C 1
ATOM 3071 O O . ALA A 1 397 ? 77.090 20.735 -93.025 1.00 92.12 397 ALA A O 1
ATOM 3072 N N . ASP A 1 398 ? 76.800 18.653 -92.221 1.00 92.31 398 ASP A N 1
ATOM 3073 C CA . ASP A 1 398 ? 77.821 18.021 -93.067 1.00 92.31 398 ASP A CA 1
ATOM 3074 C C . ASP A 1 398 ? 77.473 18.166 -94.563 1.00 92.31 398 ASP A C 1
ATOM 3076 O O . ASP A 1 398 ? 78.318 18.552 -95.373 1.00 92.31 398 ASP A O 1
ATOM 3080 N N . TYR A 1 399 ? 76.206 17.947 -94.943 1.00 92.38 399 TYR A N 1
ATOM 3081 C CA . TYR A 1 399 ? 75.732 18.169 -96.316 1.00 92.38 399 TYR A CA 1
ATOM 3082 C C . TYR A 1 399 ? 75.835 19.635 -96.760 1.00 92.38 399 TYR A C 1
ATOM 3084 O O . TYR A 1 399 ? 76.135 19.905 -97.927 1.00 92.38 399 TYR A O 1
ATOM 3092 N N . GLU A 1 400 ? 75.541 20.588 -95.873 1.00 92.88 400 GLU A N 1
ATOM 3093 C CA . GLU A 1 400 ? 75.680 22.020 -96.149 1.00 92.88 400 GLU A CA 1
ATOM 3094 C C . GLU A 1 400 ? 77.150 22.402 -96.374 1.00 92.88 400 GLU A C 1
ATOM 3096 O O . GLU A 1 400 ? 77.444 23.149 -97.315 1.00 92.88 400 GLU A O 1
ATOM 3101 N N . ASP A 1 401 ? 78.068 21.845 -95.581 1.00 92.00 401 ASP A N 1
ATOM 3102 C CA . ASP A 1 401 ? 79.514 22.033 -95.727 1.00 92.00 401 ASP A CA 1
ATOM 3103 C C . ASP A 1 401 ? 80.046 21.422 -97.033 1.00 92.00 401 ASP A C 1
ATOM 3105 O O . ASP A 1 401 ? 80.781 22.092 -97.772 1.00 92.00 401 ASP A O 1
ATOM 3109 N N . ASP A 1 402 ? 79.624 20.202 -97.376 1.00 92.06 402 ASP A N 1
ATOM 3110 C CA . ASP A 1 402 ? 79.952 19.539 -98.644 1.00 92.06 402 ASP A CA 1
ATOM 3111 C C . ASP A 1 402 ? 79.420 20.333 -99.846 1.00 92.06 402 ASP A C 1
ATOM 3113 O O . ASP A 1 402 ? 80.137 20.566 -100.825 1.00 92.06 402 ASP A O 1
ATOM 3117 N N . LEU A 1 403 ? 78.176 20.820 -99.774 1.00 92.06 403 LEU A N 1
ATOM 3118 C CA . LEU A 1 403 ? 77.595 21.674 -100.809 1.00 92.06 403 LEU A CA 1
ATOM 3119 C C . LEU A 1 403 ? 78.373 22.990 -100.943 1.00 92.06 403 LEU A C 1
ATOM 3121 O O . LEU A 1 403 ? 78.599 23.464 -102.060 1.00 92.06 403 LEU A O 1
ATOM 3125 N N . ALA A 1 404 ? 78.790 23.592 -99.828 1.00 90.88 404 ALA A N 1
ATOM 3126 C CA . ALA A 1 404 ? 79.615 24.794 -99.829 1.00 90.88 404 ALA A CA 1
ATOM 3127 C C . ALA A 1 404 ? 81.021 24.534 -100.398 1.00 90.88 404 ALA A C 1
ATOM 3129 O O . ALA A 1 404 ? 81.591 25.414 -101.047 1.00 90.88 404 ALA A O 1
ATOM 3130 N N . ALA A 1 405 ? 81.597 23.348 -100.184 1.00 88.56 405 ALA A N 1
ATOM 3131 C CA . ALA A 1 405 ? 82.852 22.929 -100.806 1.00 88.56 405 ALA A CA 1
ATOM 3132 C C . ALA A 1 405 ? 82.699 22.735 -102.324 1.00 88.56 405 ALA A C 1
ATOM 3134 O O . ALA A 1 405 ? 83.455 23.335 -103.085 1.00 88.56 405 ALA A O 1
ATOM 3135 N N . ALA A 1 406 ? 81.674 22.006 -102.771 1.00 88.81 406 ALA A N 1
ATOM 3136 C CA . ALA A 1 406 ? 81.397 21.788 -104.191 1.00 88.81 406 ALA A CA 1
ATOM 3137 C C . ALA A 1 406 ? 81.098 23.098 -104.943 1.00 88.81 406 ALA A C 1
ATOM 3139 O O . ALA A 1 406 ? 81.534 23.282 -106.078 1.00 88.81 406 ALA A O 1
ATOM 3140 N N . ARG A 1 407 ? 80.383 24.043 -104.311 1.00 90.31 407 ARG A N 1
ATOM 3141 C CA . ARG A 1 407 ? 80.172 25.392 -104.867 1.00 90.31 407 ARG A CA 1
ATOM 3142 C C . ARG A 1 407 ? 81.487 26.145 -105.048 1.00 90.31 407 ARG A C 1
ATOM 3144 O O . ARG A 1 407 ? 81.694 26.717 -106.109 1.00 90.31 407 ARG A O 1
ATOM 3151 N N . ARG A 1 408 ? 82.381 26.101 -104.052 1.00 87.38 408 ARG A N 1
ATOM 3152 C CA . ARG A 1 408 ? 83.718 26.708 -104.161 1.00 87.38 408 ARG A CA 1
ATOM 3153 C C . ARG A 1 408 ? 84.522 26.105 -105.314 1.00 87.38 408 ARG A C 1
ATOM 3155 O O . ARG A 1 408 ? 85.109 26.853 -106.082 1.00 87.38 408 ARG A O 1
ATOM 3162 N N . GLU A 1 409 ? 84.504 24.783 -105.468 1.00 87.81 409 GLU A N 1
ATOM 3163 C CA . GLU A 1 409 ? 85.191 24.096 -106.570 1.00 87.81 409 GLU A CA 1
ATOM 3164 C C . GLU A 1 409 ? 84.612 24.478 -107.947 1.00 87.81 409 GLU A C 1
ATOM 3166 O O . GLU A 1 409 ? 85.357 24.736 -108.892 1.00 87.81 409 GLU A O 1
ATOM 3171 N N . LEU A 1 410 ? 83.283 24.590 -108.065 1.00 85.31 410 LEU A N 1
ATOM 3172 C CA . LEU A 1 410 ? 82.627 25.062 -109.288 1.00 85.31 410 LEU A CA 1
ATOM 3173 C C . LEU A 1 410 ? 83.002 26.517 -109.624 1.00 85.31 410 LEU A C 1
ATOM 3175 O O . LEU A 1 410 ? 83.277 26.820 -110.789 1.00 85.31 410 LEU A O 1
ATOM 3179 N N . ASP A 1 411 ? 83.031 27.401 -108.623 1.00 86.06 411 ASP A N 1
ATOM 3180 C CA . ASP A 1 411 ? 83.442 28.803 -108.778 1.00 86.06 411 ASP A CA 1
ATOM 3181 C C . ASP A 1 411 ? 84.915 28.905 -109.229 1.00 86.06 411 ASP A C 1
ATOM 3183 O O . ASP A 1 411 ? 85.257 29.716 -110.090 1.00 86.06 411 ASP A O 1
ATOM 3187 N N . GLU A 1 412 ? 85.798 28.046 -108.708 1.00 83.62 412 GLU A N 1
ATOM 3188 C CA . GLU A 1 412 ? 87.199 27.954 -109.143 1.00 83.62 412 GLU A CA 1
ATOM 3189 C C . GLU A 1 412 ? 87.335 27.491 -110.604 1.00 83.62 412 GLU A C 1
ATOM 3191 O O . GLU A 1 412 ? 88.113 28.075 -111.366 1.00 83.62 412 GLU A O 1
ATOM 3196 N N . LEU A 1 413 ? 86.566 26.478 -111.021 1.00 80.06 413 LEU A N 1
ATOM 3197 C CA . LEU A 1 413 ? 86.577 25.966 -112.396 1.00 80.06 413 LEU A CA 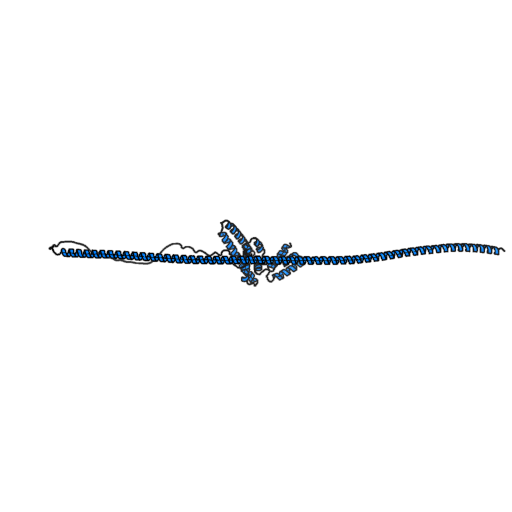1
ATOM 3198 C C . LEU A 1 413 ? 86.030 26.988 -113.401 1.00 80.06 413 LEU A C 1
ATOM 3200 O O . LEU A 1 413 ? 86.639 27.206 -114.448 1.00 80.06 413 LEU A O 1
ATOM 3204 N N . THR A 1 414 ? 84.927 27.664 -113.074 1.00 76.94 414 THR A N 1
ATOM 3205 C CA . THR A 1 414 ? 84.363 28.738 -113.913 1.00 76.94 414 THR A CA 1
ATOM 3206 C C . THR A 1 414 ? 85.300 29.943 -114.019 1.00 76.94 414 THR A C 1
ATOM 3208 O O . THR A 1 414 ? 85.500 30.465 -115.114 1.00 76.94 414 THR A O 1
ATOM 3211 N N . ALA A 1 415 ? 85.982 30.321 -112.934 1.00 73.06 415 ALA A N 1
ATOM 3212 C CA . ALA A 1 415 ? 87.012 31.363 -112.965 1.00 73.06 415 ALA A CA 1
ATOM 3213 C C . ALA A 1 415 ? 88.273 30.977 -113.771 1.00 73.06 415 ALA A C 1
ATOM 3215 O O . ALA A 1 415 ? 89.066 31.858 -114.124 1.00 73.06 415 ALA A O 1
ATOM 3216 N N . SER A 1 416 ? 88.492 29.681 -114.023 1.00 65.44 416 SER A N 1
ATOM 3217 C CA . SER A 1 416 ? 89.568 29.148 -114.870 1.00 65.44 416 SER A CA 1
ATOM 3218 C C . SER A 1 416 ? 89.176 29.151 -116.355 1.00 65.44 416 SER A C 1
ATOM 3220 O O . SER A 1 416 ? 90.000 29.504 -117.200 1.00 65.44 416 SER A O 1
ATOM 3222 N N . ASP A 1 417 ? 87.917 28.829 -116.667 1.00 61.53 417 ASP A N 1
ATOM 3223 C CA . ASP A 1 417 ? 87.361 28.846 -118.030 1.00 61.53 417 ASP A CA 1
ATOM 3224 C C . ASP A 1 417 ? 87.248 30.276 -118.593 1.00 61.53 417 ASP A C 1
ATOM 3226 O O . ASP A 1 417 ? 87.502 30.495 -119.771 1.00 61.53 417 ASP A O 1
ATOM 3230 N N . GLU A 1 418 ? 86.979 31.284 -117.753 1.00 59.94 418 GLU A N 1
ATOM 3231 C CA . GLU A 1 418 ? 86.980 32.702 -118.163 1.00 59.94 418 GLU A CA 1
ATOM 3232 C C . GLU A 1 418 ? 88.387 33.280 -118.447 1.00 59.94 418 GLU A C 1
ATOM 3234 O O . GLU A 1 418 ? 88.509 34.406 -118.936 1.00 59.94 418 GLU A O 1
ATOM 3239 N N . ARG A 1 419 ? 89.466 32.544 -118.133 1.00 56.31 419 ARG A N 1
ATOM 3240 C CA . ARG A 1 419 ? 90.864 32.964 -118.374 1.00 56.31 419 ARG A CA 1
ATOM 3241 C C . ARG A 1 419 ? 91.528 32.287 -119.577 1.00 56.31 419 ARG A C 1
ATOM 3243 O O . ARG A 1 419 ? 92.660 32.665 -119.895 1.00 56.31 419 ARG A O 1
ATOM 3250 N N . SER A 1 420 ? 90.872 31.310 -120.206 1.00 52.28 420 SER A N 1
ATOM 3251 C CA . SER A 1 420 ? 91.295 30.691 -121.477 1.00 52.28 420 SER A CA 1
ATOM 3252 C C . SER A 1 420 ? 90.576 31.340 -122.651 1.00 52.28 420 SER A C 1
ATOM 3254 O O . SER A 1 420 ? 91.218 31.464 -123.720 1.00 52.28 420 SER A O 1
#

Foldseek 3Di:
DLVVVLLVLLLVLLQDQLVCNVVSLVVVLVVCVVVVVPVSSVVSVPQARADLLLSLLLNLCVVPVVLLVQLQVLLVQLVVQVVQVVVVDRPPSNVVSVVSNVVSLVVSLVVSCVVCVVSVHHSVVRSVLNSQLSVQLSNDVVNSVVSNSSRHRYGDQHVPRPDDDDDDDDDDPDDDDDDDDDDDDDDDDDDDYDDDDDDDDDDDDDDDDDDDDDDDDDVVVVVVVVVVVVVVVVVVVVVVVVVVVVVVVVVVVVVVVVVVVVVVVVVVVVVVVVVVVVVVVVVVVVVVVVVVVVVVVVVVVVVVVVVVVVVVVVVVVVVVVVVVVVVVVVVVVVVVVVVVVVVVVVVVVVVVVVVVVVVVVVVVVVVVVVVVVVVVVVVVVVVVVVVVVVVVVVVVVVVVVVVVVVVVVVVVVVVVVVVD

Secondary structure (DSSP, 8-state):
-HHHHHHHHHHHHHTS-TTTHHHHHHHHHHHHHHTT-HHHHHHHHHPPPPPHHHHHHHHHHHH-HHHHHHHHHHHHHHHHHHHHHHTT--HHHHHHHHHHHHHHHHHHHHHHHHHHHHTT--GGGTHHHHHHHHHHHHH-GGGHHHHHHT--SSPPPPTT-SS---S---S------PPPPPPP--------------------------------SSHHHHHHHHHHHHHHHHHHHHHHHHHHHHHHHHHHHHHHHHHHHHHHHHHHHHHHHHHHHHHHHHHHHHHHHHHHHHHHHHHHHHHHHHHHHHHHHHHHHHHHHHHHHHHHHHHHHHHHHHHHHHHHHHHHHHHHHHHHHHHHHHHHHHHHHHHHHHHHHHHHHHHHHHHHHHHHHHHHHHHHHHHHHHHHHHHHHHHHHTT-

pLDDT: mean 81.33, std 22.05, range [25.95, 98.19]

Organism: NCBI:txid1670830

Radius of gyration: 71.29 Å; chains: 1; bounding box: 175×59×245 Å